Protein AF-A0A8H7ULW9-F1 (afdb_monomer_lite)

Sequence (494 aa):
MGYSKSHLPEEVVLIIFNYIPNWNDRLQYATICKHYWHCINKNGSVRQVDLFAEKNLLKFKLARSVLLKRNVAVPDFGSRAVRSLSICRNLQTFVVRDKLMSGFIIGNLLKAAANSHNSIGFIVPASASDIWKSILDKQKFRAGAISVRCEFDDEANEFNTASSISDNTIDDLIASEGYQSCSIEPLPESFIVKNLGNTVASIGHSFAGCIICFEEVKFLITSFDAFVHIQNADDCSFDNKWINKKTFAKLHHKFEKGKNFFEVSVILHGCVELLAVGGLVALKGKPVDAFLGSSVKPLKNSSVVDGDRLSSKIFINKHGQQVIRSERLLRQYYKEGCCNLWSFHLQATHDMGFFPINPLNADNHPSVNSIALSLQSFIINSFARRQVDRSDLEALLLRVGDSADFMKRSLKLDEFNGATFGAIYDAITEEGKWKEMVKIVKMLEAGEISLGSSKEEIVANKRMVLSVGNRGYLKALSDLNDKNVEIAKSRMSM

Secondary structure (DSSP, 8-state):
---------HHHHHHHHHH--SHHHHHHHHHHTGGGG-----S-S-----TTSHHHHHHHHH-SEEEE-S-----S-THHHHHHHTT-TT--EEEE-S--S-HHHHHHHHHHHHTT-S-EEEEEEGGGHHHHHHHHHHTTPPTTSEEEEEEP-HHHHTTT------HHHHHHHHHHTTEEE---PPPPHHHHHHTHHHHHHHHHHHHTT-EEE-SSEEEEEEEEEEEE-STTT-TTS-----S--S-EEEEEEEEETTEEEEEEEEEETTTEEEEEEEEEEEETTS--EEEESSS-GGGTT-TT--S-EEE--EEEETT---EEEE----S-TTSGGGGS--EEEEHHHHTTT-SPPPTTSGGGSTT---HHHHHHHHHHHHHHHTS--HHHHHHHHHHHHH-HHHHHTT---S------HHHHHHH--S-SHHHHHHHHHHHHHHT-S----SHHHHHHHHHHHHHHIIIIIHHHHHHHHHHHHHHHHHHHT-

Foldseek 3Di:
DDDDPPDDPLVVLVVVLVPPPDPVVSLVSCVVVVVSLAPDPPDPDDDQPPLPPPSVLSSQLSDQEDEDDPDNPPDPPLPPSLVSLLNSLRHAEYEYEDDDDDLPSVLSNLVSNLVNDQEHEYEYAPVCQVVVVVSVVVSDGDPRSYHYDYDDPPVVCVVPPPPDPPPVVVQVVCVVVQKDQDDDDQDDPVVCLVCVLVVLVVVLQFQQQKWDDDPFKIWGFFKWFKDFLDPPSAPQDHVDFAPDQTWKKKWAWDDDPNATFIWIWIDHNRTMITTRQWTWMDGHPDDIAIGGGRTPVVCRPPPPDDGMDMGSRMMTRNVTADKDFFFDDGLFLLDQNRRRRRMIGGVVCVVVLRYAQHLLCNVVRPLDPDLLSLLLNQLSVCLNVLHHDPVSLVVSLVVCVPPPPNCVVFFPDPDQPSDALVSVLVRGPDDDDVNVSSVSSRCNVVVVQRSDDDPVSSVVSRVSSNSSVVSCSSVVSNVSSVVVSVVVVVVVVD

Radius of gyration: 31.91 Å; chains: 1; bounding box: 96×56×67 Å

Organism: NCBI:txid64648

Structure (mmCIF, N/CA/C/O backbone):
data_AF-A0A8H7ULW9-F1
#
_entry.id   AF-A0A8H7ULW9-F1
#
loop_
_atom_site.group_PDB
_atom_site.id
_atom_site.type_symbol
_atom_site.label_atom_id
_atom_site.label_alt_id
_atom_site.label_comp_id
_atom_site.label_asym_id
_atom_site.label_entity_id
_atom_site.label_seq_id
_atom_site.pdbx_PDB_ins_code
_atom_site.Cartn_x
_atom_site.Cartn_y
_atom_site.Cartn_z
_atom_site.occupancy
_atom_site.B_iso_or_equiv
_atom_site.auth_seq_id
_atom_site.auth_comp_id
_atom_site.auth_asym_id
_atom_site.auth_atom_id
_atom_site.pdbx_PDB_model_num
ATOM 1 N N . MET A 1 1 ? -32.580 -36.597 0.120 1.00 32.88 1 MET A N 1
ATOM 2 C CA . MET A 1 1 ? -32.007 -35.823 -1.003 1.00 32.88 1 MET A CA 1
ATOM 3 C C . MET A 1 1 ? -32.432 -34.374 -0.838 1.00 32.88 1 MET A C 1
ATOM 5 O O . MET A 1 1 ? -33.608 -34.076 -0.995 1.00 32.88 1 MET A O 1
ATOM 9 N N . GLY A 1 2 ? -31.521 -33.506 -0.397 1.00 32.19 2 GLY A N 1
ATOM 10 C CA . GLY A 1 2 ? -31.800 -32.076 -0.267 1.00 32.19 2 GLY A CA 1
ATOM 11 C C . GLY A 1 2 ? -31.681 -31.413 -1.633 1.00 32.19 2 GLY A C 1
ATOM 12 O O . GLY A 1 2 ? -30.611 -31.457 -2.231 1.00 32.19 2 GLY A O 1
ATOM 13 N N . TYR A 1 3 ? -32.768 -30.830 -2.136 1.00 30.66 3 TYR A N 1
ATOM 14 C CA . TYR A 1 3 ? -32.714 -29.991 -3.329 1.00 30.66 3 TYR A CA 1
ATOM 15 C C . TYR A 1 3 ? -31.863 -28.756 -3.014 1.00 30.66 3 TYR A C 1
ATOM 17 O O . TYR A 1 3 ? -32.250 -27.927 -2.185 1.00 30.66 3 TYR A O 1
ATOM 25 N N . SER A 1 4 ? -30.697 -28.637 -3.651 1.00 35.47 4 SER A N 1
ATOM 26 C CA . SER A 1 4 ? -29.955 -27.381 -3.681 1.00 35.47 4 SER A CA 1
ATOM 27 C C . SER A 1 4 ? -30.842 -26.330 -4.352 1.00 35.47 4 SER A C 1
ATOM 29 O O . SER A 1 4 ? -31.444 -26.573 -5.399 1.00 35.47 4 SER A O 1
ATOM 31 N N . LYS A 1 5 ? -30.996 -25.164 -3.717 1.00 46.19 5 LYS A N 1
ATOM 32 C CA . LYS A 1 5 ? -31.711 -24.037 -4.323 1.00 46.19 5 LYS A CA 1
ATOM 33 C C . LYS A 1 5 ? -30.944 -23.610 -5.574 1.00 46.19 5 LYS A C 1
ATOM 35 O O . LYS A 1 5 ? -29.910 -22.959 -5.469 1.00 46.19 5 LYS A O 1
ATOM 40 N N . SER A 1 6 ? -31.441 -23.966 -6.753 1.00 43.81 6 SER A N 1
ATOM 41 C CA . SER A 1 6 ? -30.968 -23.383 -8.004 1.00 43.81 6 SER A CA 1
ATOM 42 C C . SER A 1 6 ? -31.450 -21.931 -8.068 1.00 43.81 6 SER A C 1
ATOM 44 O O . SER A 1 6 ? -32.636 -21.674 -8.292 1.00 43.81 6 SER A O 1
ATOM 46 N N . HIS A 1 7 ? -30.553 -20.978 -7.833 1.00 61.31 7 HIS A N 1
ATOM 47 C CA . HIS A 1 7 ? -30.835 -19.556 -7.999 1.00 61.31 7 HIS A CA 1
ATOM 48 C C . HIS A 1 7 ? -30.639 -19.178 -9.470 1.00 61.31 7 HIS A C 1
ATOM 50 O O . HIS A 1 7 ? -29.532 -18.868 -9.898 1.00 61.31 7 HIS A O 1
ATOM 56 N N . LEU A 1 8 ? -31.713 -19.245 -10.264 1.00 63.38 8 LEU A N 1
ATOM 57 C CA . LEU A 1 8 ? -31.707 -18.648 -11.602 1.00 63.38 8 LEU A CA 1
ATOM 58 C C . LEU A 1 8 ? -31.446 -17.132 -11.479 1.00 63.38 8 LEU A C 1
ATOM 60 O O . LEU A 1 8 ? -31.939 -16.516 -10.535 1.00 63.38 8 LEU A O 1
ATOM 64 N N . PRO A 1 9 ? -30.711 -16.493 -12.401 1.00 71.69 9 PRO A N 1
ATOM 65 C CA . PRO A 1 9 ? -30.578 -15.035 -12.402 1.00 71.69 9 PRO A CA 1
ATOM 66 C C . PRO A 1 9 ? -31.951 -14.338 -12.415 1.00 71.69 9 PRO A C 1
ATOM 68 O O . PRO A 1 9 ? -32.898 -14.849 -13.024 1.00 71.69 9 PRO A O 1
ATOM 71 N N . GLU A 1 10 ? -32.082 -13.186 -11.743 1.00 64.50 10 GLU A N 1
ATOM 72 C CA . GLU A 1 10 ? -33.360 -12.458 -11.621 1.00 64.50 10 GLU A CA 1
ATOM 73 C C . GLU A 1 10 ? -33.958 -12.148 -13.002 1.00 64.50 10 GLU A C 1
ATOM 75 O O . GLU A 1 10 ? -35.162 -12.288 -13.218 1.00 64.50 10 GLU A O 1
ATOM 80 N N . GLU A 1 11 ? -33.109 -11.805 -13.965 1.00 58.25 11 GLU A N 1
ATOM 81 C CA . GLU A 1 11 ? -33.481 -11.495 -15.341 1.00 58.25 11 GLU A CA 1
ATOM 82 C C . GLU A 1 11 ? -34.172 -12.683 -16.015 1.00 58.25 11 GLU A C 1
ATOM 84 O O . GLU A 1 11 ? -35.190 -12.511 -16.684 1.00 58.25 11 GLU A O 1
ATOM 89 N N . VAL A 1 12 ? -33.676 -13.902 -15.785 1.00 59.56 12 VAL A N 1
ATOM 90 C CA . VAL A 1 12 ? -34.245 -15.137 -16.347 1.00 59.56 12 VAL A CA 1
ATOM 91 C C . VAL A 1 12 ? -35.609 -15.427 -15.727 1.00 59.56 12 VAL A C 1
ATOM 93 O O . VAL A 1 12 ? -36.554 -15.760 -16.442 1.00 59.56 12 VAL A O 1
ATOM 96 N N . VAL A 1 13 ? -35.747 -15.236 -14.413 1.00 72.69 13 VAL A N 1
ATOM 97 C CA . VAL A 1 13 ? -37.028 -15.402 -13.706 1.00 72.69 13 VAL A CA 1
ATOM 98 C C . VAL A 1 13 ? -38.070 -14.406 -14.220 1.00 72.69 13 VAL A C 1
ATOM 100 O O . VAL A 1 13 ? -39.227 -14.770 -14.439 1.00 72.69 13 VAL A O 1
ATOM 103 N N . LEU A 1 14 ? -37.671 -13.155 -14.463 1.00 59.81 14 LEU A N 1
ATOM 104 C CA . LEU A 1 14 ? -38.554 -12.117 -14.998 1.00 59.81 14 LEU A CA 1
ATOM 105 C C . LEU A 1 14 ? -38.945 -12.371 -16.457 1.00 59.81 14 LEU A C 1
ATOM 107 O O . LEU A 1 14 ? -40.095 -12.131 -16.825 1.00 59.81 14 LEU A O 1
ATOM 111 N N . ILE A 1 15 ? -38.021 -12.879 -17.275 1.00 66.19 15 ILE A N 1
ATOM 112 C CA . ILE A 1 15 ? -38.307 -13.290 -18.652 1.00 66.19 15 ILE A CA 1
ATOM 113 C C . ILE A 1 15 ? -39.352 -14.407 -18.642 1.00 66.19 15 ILE A C 1
ATOM 115 O O . ILE A 1 15 ? -40.413 -14.238 -19.239 1.00 66.19 15 ILE A O 1
ATOM 119 N N . ILE A 1 16 ? -39.111 -15.497 -17.904 1.00 68.75 16 ILE A N 1
ATOM 120 C CA . ILE A 1 16 ? -40.054 -16.623 -17.810 1.00 68.75 16 ILE A CA 1
ATOM 121 C C . ILE A 1 16 ? -41.424 -16.132 -17.333 1.00 68.75 16 ILE A C 1
ATOM 123 O O . ILE A 1 16 ? -42.439 -16.461 -17.942 1.00 68.75 16 ILE A O 1
ATOM 127 N N . PHE A 1 17 ? -41.458 -15.283 -16.304 1.00 75.81 17 PHE A N 1
ATOM 128 C CA . PHE A 1 17 ? -42.696 -14.707 -15.786 1.00 75.81 17 PHE A CA 1
ATOM 129 C C . PHE A 1 17 ? -43.510 -13.965 -16.863 1.00 75.81 17 PHE A C 1
ATOM 131 O O . PHE A 1 17 ? -44.722 -14.167 -16.969 1.00 75.81 17 PHE A O 1
ATOM 138 N N . ASN A 1 18 ? -42.856 -13.136 -17.681 1.00 70.12 18 ASN A N 1
ATOM 139 C CA . ASN A 1 18 ? -43.521 -12.371 -18.738 1.00 70.12 18 ASN A CA 1
ATOM 140 C C . ASN A 1 18 ? -44.071 -13.269 -19.860 1.00 70.12 18 ASN A C 1
ATOM 142 O O . ASN A 1 18 ? -45.100 -12.937 -20.449 1.00 70.12 18 ASN A O 1
ATOM 146 N N . TYR A 1 19 ? -43.427 -14.411 -20.122 1.00 76.12 19 TYR A N 1
ATOM 147 C CA . TYR A 1 19 ? -43.830 -15.362 -21.163 1.00 76.12 19 TYR A CA 1
ATOM 148 C C . TYR A 1 19 ? -44.976 -16.299 -20.762 1.00 76.12 19 TYR A C 1
ATOM 150 O O . TYR A 1 19 ? -45.560 -16.932 -21.638 1.00 76.12 19 TYR A O 1
ATOM 158 N N . ILE A 1 20 ? -45.344 -16.388 -19.480 1.00 73.06 20 ILE A N 1
ATOM 159 C CA . ILE A 1 20 ? -46.501 -17.186 -19.050 1.00 73.06 20 ILE A CA 1
ATOM 160 C C . ILE A 1 20 ? -47.783 -16.401 -19.385 1.00 73.06 20 ILE A C 1
ATOM 162 O O . ILE A 1 20 ? -47.977 -15.329 -18.821 1.00 73.06 20 ILE A O 1
ATOM 166 N N . PRO A 1 21 ? -48.682 -16.870 -20.267 1.00 60.47 21 PRO A N 1
ATOM 167 C CA . PRO A 1 21 ? -49.868 -16.101 -20.658 1.00 60.47 21 PRO A CA 1
ATOM 168 C C . PRO A 1 21 ? -51.004 -16.201 -19.629 1.00 60.47 21 PRO A C 1
ATOM 170 O O . PRO A 1 21 ? -51.815 -15.286 -19.495 1.00 60.47 21 PRO A O 1
ATOM 173 N N . ASN A 1 22 ? -51.070 -17.309 -18.885 1.00 76.38 22 ASN A N 1
ATOM 174 C CA . ASN A 1 22 ? -52.113 -17.563 -17.900 1.00 76.38 22 ASN A CA 1
ATOM 175 C C . ASN A 1 22 ? -51.756 -16.953 -16.536 1.00 76.38 22 ASN A C 1
ATOM 177 O O . ASN A 1 22 ? -50.673 -17.160 -15.986 1.00 76.38 22 ASN A O 1
ATOM 181 N N . TRP A 1 23 ? -52.699 -16.221 -15.950 1.00 61.88 23 TRP A N 1
ATOM 182 C CA . TRP A 1 23 ? -52.476 -15.522 -14.689 1.00 61.88 23 TRP A CA 1
ATOM 183 C C . TRP A 1 23 ? -52.319 -16.444 -13.467 1.00 61.88 23 TRP A C 1
ATOM 185 O O . TRP A 1 23 ? -51.566 -16.127 -12.544 1.00 61.88 23 TRP A O 1
ATOM 195 N N . ASN A 1 24 ? -53.004 -17.589 -13.444 1.00 62.72 24 ASN A N 1
ATOM 196 C CA . ASN A 1 24 ? -52.869 -18.558 -12.355 1.00 62.72 24 ASN A CA 1
ATOM 197 C C . ASN A 1 24 ? -51.494 -19.233 -12.387 1.00 62.72 24 ASN A C 1
ATOM 199 O O . ASN A 1 24 ? -50.877 -19.403 -11.336 1.00 62.72 24 ASN A O 1
ATOM 203 N N . ASP A 1 25 ? -50.976 -19.515 -13.581 1.00 62.56 25 ASP A N 1
ATOM 204 C CA . ASP A 1 25 ? -49.650 -20.111 -13.759 1.00 62.56 25 ASP A CA 1
ATOM 205 C C . ASP A 1 25 ? -48.547 -19.114 -13.383 1.00 62.56 25 ASP A C 1
ATOM 207 O O . ASP A 1 25 ? -47.592 -19.473 -12.697 1.00 62.56 25 ASP A O 1
ATOM 211 N N . ARG A 1 26 ? -48.723 -17.822 -13.710 1.00 66.31 26 ARG A N 1
ATOM 212 C CA . ARG A 1 26 ? -47.852 -16.734 -13.224 1.00 66.31 26 ARG A CA 1
ATOM 213 C C . ARG A 1 26 ? -47.796 -16.682 -11.700 1.00 66.31 26 ARG A C 1
ATOM 215 O O . ARG A 1 26 ? -46.731 -16.462 -11.125 1.00 66.31 26 ARG A O 1
ATOM 222 N N . LEU A 1 27 ? -48.934 -16.882 -11.036 1.00 58.00 27 LEU A N 1
ATOM 223 C CA . LEU A 1 27 ? -49.019 -16.879 -9.577 1.00 58.00 27 LEU A CA 1
ATOM 224 C C . LEU A 1 27 ? -48.344 -18.111 -8.964 1.00 58.00 27 LEU A C 1
ATOM 226 O O . LEU A 1 27 ? -47.615 -17.978 -7.978 1.00 58.00 27 LEU A O 1
ATOM 230 N N . GLN A 1 28 ? -48.554 -19.297 -9.539 1.00 66.88 28 GLN A N 1
ATOM 231 C CA . GLN A 1 28 ? -47.868 -20.515 -9.101 1.00 66.88 28 GLN A CA 1
ATOM 232 C C . GLN A 1 28 ? -46.355 -20.387 -9.288 1.00 66.88 28 GLN A C 1
ATOM 234 O O . GLN A 1 28 ? -45.601 -20.631 -8.347 1.00 66.88 28 GLN A O 1
ATOM 239 N N . TYR A 1 29 ? -45.919 -19.891 -10.447 1.00 72.69 29 TYR A N 1
ATOM 240 C CA . TYR A 1 29 ? -44.517 -19.613 -10.734 1.00 72.69 29 TYR A CA 1
ATOM 241 C C . TYR A 1 29 ? -43.914 -18.624 -9.728 1.00 72.69 29 TYR A C 1
ATOM 243 O O . TYR A 1 29 ? -42.879 -18.895 -9.120 1.00 72.69 29 TYR A O 1
ATOM 251 N N . ALA A 1 30 ? -44.602 -17.515 -9.449 1.00 65.75 30 ALA A N 1
ATOM 252 C CA . ALA A 1 30 ? -44.151 -16.550 -8.452 1.00 65.75 30 ALA A CA 1
ATOM 253 C C . ALA A 1 30 ? -44.126 -17.125 -7.021 1.00 65.75 30 ALA A C 1
ATOM 255 O O . ALA A 1 30 ? -43.260 -16.763 -6.226 1.00 65.75 30 ALA A O 1
ATOM 256 N N . THR A 1 31 ? -45.019 -18.063 -6.693 1.00 64.81 31 THR A N 1
ATOM 257 C CA . THR A 1 31 ? -45.031 -18.763 -5.396 1.00 64.81 31 THR A CA 1
ATOM 258 C C . THR A 1 31 ? -43.831 -19.702 -5.250 1.00 64.81 31 THR A C 1
ATOM 260 O O . THR A 1 31 ? -43.202 -19.738 -4.189 1.00 64.81 31 THR A O 1
ATOM 263 N N . ILE A 1 32 ? -43.468 -20.417 -6.320 1.00 73.25 32 ILE A N 1
ATOM 264 C CA . ILE A 1 32 ? -42.258 -21.253 -6.382 1.00 73.25 32 ILE A CA 1
ATOM 265 C C . ILE A 1 32 ? -41.008 -20.368 -6.243 1.00 73.25 32 ILE A C 1
ATOM 267 O O . ILE A 1 32 ? -40.107 -20.650 -5.452 1.00 73.25 32 ILE A O 1
ATOM 271 N N . CYS A 1 33 ? -41.003 -19.221 -6.921 1.00 71.94 33 CYS A N 1
ATOM 272 C CA . CYS A 1 33 ? -39.914 -18.246 -6.933 1.00 71.94 33 CYS A CA 1
ATOM 273 C C . CYS A 1 33 ? -40.052 -17.149 -5.858 1.00 71.94 33 CYS A C 1
ATOM 275 O O . CYS A 1 33 ? -39.542 -16.047 -6.049 1.00 71.94 33 CYS A O 1
ATOM 277 N N . LYS A 1 34 ? -40.711 -17.418 -4.718 1.00 65.44 34 LYS A N 1
ATOM 278 C CA . LYS A 1 34 ? -41.128 -16.399 -3.720 1.00 65.44 34 LYS A CA 1
ATOM 279 C C . LYS A 1 34 ? -40.055 -15.393 -3.277 1.00 65.44 34 LYS A C 1
ATOM 281 O O . LYS A 1 34 ? -40.391 -14.269 -2.921 1.00 65.44 34 LYS A O 1
ATOM 286 N N . HIS A 1 35 ? -38.782 -15.784 -3.315 1.00 63.44 35 HIS A N 1
ATOM 287 C CA . HIS A 1 35 ? -37.648 -14.957 -2.905 1.00 63.44 35 HIS A CA 1
ATOM 288 C C . HIS A 1 35 ? -37.370 -13.768 -3.840 1.00 63.44 35 HIS A C 1
ATOM 290 O O . HIS A 1 35 ? -36.866 -12.752 -3.373 1.00 63.44 35 HIS A O 1
ATOM 296 N N . TYR A 1 36 ? -37.778 -13.838 -5.112 1.00 61.69 36 TYR A N 1
ATOM 297 C CA . TYR A 1 36 ? -37.679 -12.717 -6.061 1.00 61.69 36 TYR A CA 1
ATOM 298 C C . TYR A 1 36 ? -38.828 -11.705 -5.926 1.00 61.69 36 TYR A C 1
ATOM 300 O O . TYR A 1 36 ? -38.794 -10.624 -6.512 1.00 61.69 36 TYR A O 1
ATOM 308 N N . TRP A 1 37 ? -39.868 -12.034 -5.153 1.00 60.38 37 TRP A N 1
ATOM 309 C CA . TRP A 1 37 ? -41.121 -11.271 -5.107 1.00 60.38 37 TRP A CA 1
ATOM 310 C C . TRP A 1 37 ? -41.355 -10.557 -3.769 1.00 60.38 37 TRP A C 1
ATOM 312 O O . TRP A 1 37 ? -42.464 -10.098 -3.495 1.00 60.38 37 TRP A O 1
ATOM 322 N N . HIS A 1 38 ? -40.316 -10.411 -2.940 1.00 53.34 38 HIS A N 1
ATOM 323 C CA . HIS A 1 38 ? -40.393 -9.667 -1.683 1.00 53.34 38 HIS A CA 1
ATOM 324 C C . HIS A 1 38 ? -40.472 -8.148 -1.917 1.00 53.34 38 HIS A C 1
ATOM 326 O O . HIS A 1 38 ? -39.607 -7.543 -2.549 1.00 53.34 38 HIS A O 1
ATOM 332 N N . CYS A 1 39 ? -41.493 -7.501 -1.349 1.00 49.50 39 CYS A N 1
ATOM 333 C CA . CYS A 1 39 ? -41.543 -6.045 -1.223 1.00 49.50 39 CYS A CA 1
ATOM 334 C C . CYS A 1 39 ? -40.728 -5.605 -0.002 1.00 49.50 39 CYS A C 1
ATOM 336 O O . CYS A 1 39 ? -41.275 -5.452 1.085 1.00 49.50 39 CYS A O 1
ATOM 338 N N . ILE A 1 40 ? -39.427 -5.365 -0.172 1.00 43.53 40 ILE A N 1
ATOM 339 C CA . ILE A 1 40 ? -38.673 -4.532 0.772 1.00 43.53 40 ILE A CA 1
ATOM 340 C C . ILE A 1 40 ? -38.133 -3.348 -0.017 1.00 43.53 40 ILE A C 1
ATOM 342 O O . ILE A 1 40 ? -37.159 -3.463 -0.757 1.00 43.53 40 ILE A O 1
ATOM 346 N N . ASN A 1 41 ? -38.795 -2.200 0.110 1.00 42.19 41 ASN A N 1
ATOM 347 C CA . ASN A 1 41 ? -38.308 -0.971 -0.494 1.00 42.19 41 ASN A CA 1
ATOM 348 C C . ASN A 1 41 ? -37.165 -0.414 0.374 1.00 42.19 41 ASN A C 1
ATOM 350 O O . ASN A 1 41 ? -37.404 0.356 1.302 1.00 42.19 41 ASN A O 1
ATOM 354 N N . LYS A 1 42 ? -35.933 -0.882 0.125 1.00 38.25 42 LYS A N 1
ATOM 355 C CA . LYS A 1 42 ? -34.723 -0.487 0.874 1.00 38.25 42 LYS A CA 1
ATOM 356 C C . LYS A 1 42 ? -34.147 0.872 0.460 1.00 38.25 42 LYS A C 1
ATOM 358 O O . LYS A 1 42 ? -33.291 1.386 1.169 1.00 38.25 42 LYS A O 1
ATOM 363 N N . ASN A 1 43 ? -34.636 1.489 -0.618 1.00 35.25 43 ASN A N 1
ATOM 364 C CA . ASN A 1 43 ? -34.099 2.759 -1.103 1.00 35.25 43 ASN A CA 1
ATOM 365 C C . ASN A 1 43 ? -35.112 3.884 -0.889 1.00 35.25 43 ASN A C 1
ATOM 367 O O . ASN A 1 43 ? -36.195 3.887 -1.463 1.00 35.25 43 ASN A O 1
ATOM 371 N N . GLY A 1 44 ? -34.742 4.865 -0.064 1.00 36.69 44 GLY A N 1
ATOM 372 C CA . GLY A 1 44 ? -35.532 6.060 0.243 1.00 36.69 44 GLY A CA 1
ATOM 373 C C . GLY A 1 44 ? -35.763 7.026 -0.927 1.00 36.69 44 GLY A C 1
ATOM 374 O O . GLY A 1 44 ? -36.064 8.188 -0.675 1.00 36.69 44 GLY A O 1
ATOM 375 N N . SER A 1 45 ? -35.642 6.595 -2.188 1.00 32.66 45 SER A N 1
ATOM 376 C CA . SER A 1 45 ? -36.041 7.413 -3.332 1.00 32.66 45 SER A CA 1
ATOM 377 C C . SER A 1 45 ? -37.489 7.115 -3.720 1.00 32.66 45 SER A C 1
ATOM 379 O O . SER A 1 45 ? -37.896 5.981 -3.975 1.00 32.66 45 SER A O 1
ATOM 381 N N . VAL A 1 46 ? -38.289 8.178 -3.720 1.00 36.62 46 VAL A N 1
ATOM 382 C CA . VAL A 1 46 ? -39.698 8.188 -4.104 1.00 36.62 46 VAL A CA 1
ATOM 383 C C . VAL A 1 46 ? -39.806 7.766 -5.570 1.00 36.62 46 VAL A C 1
ATOM 385 O O . VAL A 1 46 ? -39.609 8.570 -6.476 1.00 36.62 46 VAL A O 1
ATOM 388 N N . ARG A 1 47 ? -40.131 6.498 -5.822 1.00 35.56 47 ARG A N 1
ATOM 389 C CA . ARG A 1 47 ? -40.789 6.100 -7.066 1.00 35.56 47 ARG A CA 1
ATOM 390 C C . ARG A 1 47 ? -42.218 5.733 -6.722 1.00 35.56 47 ARG A C 1
ATOM 392 O O . ARG A 1 47 ? -42.460 4.858 -5.894 1.00 35.56 47 ARG A O 1
ATOM 399 N N . GLN A 1 48 ? -43.143 6.453 -7.342 1.00 41.03 48 GLN A N 1
ATOM 400 C CA . GLN A 1 48 ? -44.570 6.173 -7.341 1.00 41.03 48 GLN A CA 1
ATOM 401 C C . GLN A 1 48 ? -44.756 4.672 -7.616 1.00 41.03 48 GLN A C 1
ATOM 403 O O . GLN A 1 48 ? -44.330 4.171 -8.658 1.00 41.03 48 GLN A O 1
ATOM 408 N N . VAL A 1 49 ? -45.298 3.923 -6.652 1.00 48.56 49 VAL A N 1
ATOM 409 C CA . VAL A 1 49 ? -45.621 2.513 -6.884 1.00 48.56 49 VAL A CA 1
ATOM 410 C C . VAL A 1 49 ? -46.858 2.507 -7.760 1.00 48.56 49 VAL A C 1
ATOM 412 O O . VAL A 1 49 ? -47.963 2.745 -7.277 1.00 48.56 49 VAL A O 1
ATOM 415 N N . ASP A 1 50 ? -46.660 2.275 -9.053 1.00 50.06 50 ASP A N 1
ATOM 416 C CA . ASP A 1 50 ? -47.772 2.107 -9.971 1.00 50.06 50 ASP A CA 1
ATOM 417 C C . ASP A 1 50 ? -48.520 0.813 -9.615 1.00 50.06 50 ASP A C 1
ATOM 419 O O . ASP A 1 50 ? -48.044 -0.300 -9.867 1.00 50.06 50 ASP A O 1
ATOM 423 N N . LEU A 1 51 ? -49.681 0.965 -8.975 1.00 49.69 51 LEU A N 1
ATOM 424 C CA . LEU A 1 51 ? -50.573 -0.135 -8.612 1.00 49.69 51 LEU A CA 1
ATOM 425 C C . LEU A 1 51 ? -51.241 -0.775 -9.840 1.00 49.69 51 LEU A C 1
ATOM 427 O O . LEU A 1 51 ? -51.884 -1.813 -9.696 1.00 49.69 51 LEU A O 1
ATOM 431 N N . PHE A 1 52 ? -51.091 -0.192 -11.033 1.00 49.62 52 PHE A N 1
ATOM 432 C CA . PHE A 1 52 ? -51.574 -0.758 -12.291 1.00 49.62 52 PHE A CA 1
ATOM 433 C C . PHE A 1 52 ? -50.543 -1.664 -12.968 1.00 49.62 52 PHE A C 1
ATOM 435 O O . PHE A 1 52 ? -50.915 -2.467 -13.824 1.00 49.62 52 PHE A O 1
ATOM 442 N N . ALA A 1 53 ? -49.272 -1.614 -12.557 1.00 58.22 53 ALA A N 1
ATOM 443 C CA . ALA A 1 53 ? -48.265 -2.537 -13.057 1.00 58.22 53 ALA A CA 1
ATOM 444 C C . ALA A 1 53 ? -48.524 -3.954 -12.515 1.00 58.22 53 ALA A C 1
ATOM 446 O O . ALA A 1 53 ? -48.454 -4.196 -11.305 1.00 58.22 53 ALA A O 1
ATOM 447 N N . GLU A 1 54 ? -48.753 -4.919 -13.413 1.00 57.50 54 GLU A N 1
ATOM 448 C CA . GLU A 1 54 ? -49.003 -6.330 -13.071 1.00 57.50 54 GLU A CA 1
ATOM 449 C C . GLU A 1 54 ? -47.933 -6.903 -12.125 1.00 57.50 54 GLU A C 1
ATOM 451 O O . GLU A 1 54 ? -48.252 -7.610 -11.167 1.00 57.50 54 GLU A O 1
ATOM 456 N N . LYS A 1 55 ? -46.668 -6.505 -12.322 1.00 60.81 55 LYS A N 1
ATOM 457 C CA . LYS A 1 55 ? -45.527 -6.874 -11.468 1.00 60.81 55 LYS A CA 1
ATOM 458 C C . LYS A 1 55 ? -45.720 -6.453 -10.008 1.00 60.81 55 LYS A C 1
ATOM 460 O O . LYS A 1 55 ? -45.354 -7.197 -9.102 1.00 60.81 55 LYS A O 1
ATOM 465 N N . ASN A 1 56 ? -46.287 -5.274 -9.761 1.00 62.91 56 ASN A N 1
ATOM 466 C CA . ASN A 1 56 ? -46.531 -4.791 -8.405 1.00 62.91 56 ASN A CA 1
ATOM 467 C C . ASN A 1 56 ? -47.724 -5.525 -7.791 1.00 62.91 56 ASN A C 1
ATOM 469 O O . ASN A 1 56 ? -47.627 -5.984 -6.658 1.00 62.91 56 ASN A O 1
ATOM 473 N N . LEU A 1 57 ? -48.796 -5.759 -8.551 1.00 60.41 57 LEU A N 1
ATOM 474 C CA . LEU A 1 57 ? -49.969 -6.491 -8.063 1.00 60.41 57 LEU A CA 1
ATOM 475 C C . LEU A 1 57 ? -49.635 -7.899 -7.541 1.00 60.41 57 LEU A C 1
ATOM 477 O O . LEU A 1 57 ? -50.164 -8.295 -6.501 1.00 60.41 57 LEU A O 1
ATOM 481 N N . LEU A 1 58 ? -48.730 -8.646 -8.188 1.00 61.09 58 LEU A N 1
ATOM 482 C CA . LEU A 1 58 ? -48.279 -9.938 -7.642 1.00 61.09 58 LEU A CA 1
ATOM 483 C C . LEU A 1 58 ? -47.450 -9.797 -6.370 1.00 61.09 58 LEU A C 1
ATOM 485 O O . LEU A 1 58 ? -47.652 -10.575 -5.436 1.00 61.09 58 LEU A O 1
ATOM 489 N N . LYS A 1 59 ? -46.560 -8.801 -6.304 1.00 64.25 59 LYS A N 1
ATOM 490 C CA . LYS A 1 59 ? -45.795 -8.526 -5.082 1.00 64.25 59 LYS A CA 1
ATOM 491 C C . LYS A 1 59 ? -46.728 -8.242 -3.903 1.00 64.25 59 LYS A C 1
ATOM 493 O O . LYS A 1 59 ? -46.499 -8.753 -2.815 1.00 64.25 59 LYS A O 1
ATOM 498 N N . PHE A 1 60 ? -47.822 -7.512 -4.130 1.00 60.41 60 PHE A N 1
ATOM 499 C CA . PHE A 1 60 ? -48.862 -7.280 -3.122 1.00 60.41 60 PHE A CA 1
ATOM 500 C C . PHE A 1 60 ? -49.637 -8.555 -2.747 1.00 60.41 60 PHE A C 1
ATOM 502 O O . PHE A 1 60 ? -49.931 -8.750 -1.571 1.00 60.41 60 PHE A O 1
ATOM 509 N N . LYS A 1 61 ? -49.952 -9.439 -3.707 1.00 60.97 61 LYS A N 1
ATOM 510 C CA . LYS A 1 61 ? -50.680 -10.698 -3.435 1.00 60.97 61 LYS A CA 1
ATOM 511 C C . LYS A 1 61 ? -49.879 -11.712 -2.622 1.00 60.97 61 LYS A C 1
ATOM 513 O O . LYS A 1 61 ? -50.468 -12.476 -1.859 1.00 60.97 61 LYS A O 1
ATOM 518 N N . LEU A 1 62 ? -48.561 -11.736 -2.801 1.00 58.88 62 LEU A N 1
ATOM 519 C CA . LEU A 1 62 ? -47.661 -12.659 -2.107 1.00 58.88 62 LEU A CA 1
ATOM 520 C C . LEU A 1 62 ? -47.083 -12.068 -0.810 1.00 58.88 62 LEU A C 1
ATOM 522 O O . LEU A 1 62 ? -46.524 -12.806 0.004 1.00 58.88 62 LEU A O 1
ATOM 526 N N . ALA A 1 63 ? -47.226 -10.759 -0.594 1.00 58.50 63 ALA A N 1
ATOM 527 C CA . ALA A 1 63 ? -46.743 -10.086 0.600 1.00 58.50 63 ALA A CA 1
ATOM 528 C C . ALA A 1 63 ? -47.602 -10.401 1.834 1.00 58.50 63 ALA A C 1
ATOM 530 O O . ALA A 1 63 ? -48.830 -10.315 1.809 1.00 58.50 63 ALA A O 1
ATOM 531 N N . ARG A 1 64 ? -46.929 -10.703 2.951 1.00 54.41 64 ARG A N 1
ATOM 532 C CA . ARG A 1 64 ? -47.557 -10.753 4.283 1.00 54.41 64 ARG A CA 1
ATOM 533 C C . ARG A 1 64 ? -47.749 -9.367 4.894 1.00 54.41 64 ARG A C 1
ATOM 535 O O . ARG A 1 64 ? -48.655 -9.174 5.702 1.00 54.41 64 ARG A O 1
ATOM 542 N N . SER A 1 65 ? -46.914 -8.412 4.496 1.00 51.41 65 SER A N 1
ATOM 543 C CA . SER A 1 65 ? -46.956 -7.029 4.958 1.00 51.41 65 SER A CA 1
ATOM 544 C C . SER A 1 65 ? -46.612 -6.052 3.838 1.00 51.41 65 SER A C 1
ATOM 546 O O . SER A 1 65 ? -45.828 -6.365 2.941 1.00 51.41 65 SER A O 1
ATOM 548 N N . VAL A 1 66 ? -47.204 -4.860 3.887 1.00 60.88 66 VAL A N 1
ATOM 549 C CA . VAL A 1 66 ? -46.978 -3.791 2.905 1.00 60.88 66 VAL A CA 1
ATOM 550 C C . VAL A 1 66 ? -46.652 -2.490 3.631 1.00 60.88 66 VAL A C 1
ATOM 552 O O . VAL A 1 66 ? -47.372 -2.089 4.543 1.00 60.88 66 VAL A O 1
ATOM 555 N N . LEU A 1 67 ? -45.596 -1.812 3.176 1.00 52.31 67 LEU A N 1
ATOM 556 C CA . LEU A 1 67 ? -45.212 -0.471 3.613 1.00 52.31 67 LEU A CA 1
ATOM 557 C C . LEU A 1 67 ? -45.589 0.556 2.537 1.00 52.31 67 LEU A C 1
ATOM 559 O O . LEU A 1 67 ? -45.096 0.476 1.411 1.00 52.31 67 LEU A O 1
ATOM 563 N N . LEU A 1 68 ? -46.423 1.536 2.887 1.00 55.78 68 LEU A N 1
ATOM 564 C CA . LEU A 1 68 ? -46.782 2.655 2.013 1.00 55.78 68 LEU A CA 1
ATOM 565 C C . LEU A 1 68 ? -46.059 3.924 2.488 1.00 55.78 68 LEU A C 1
ATOM 567 O O . LEU A 1 68 ? -46.306 4.407 3.593 1.00 55.78 68 LEU A O 1
ATOM 571 N N . LYS A 1 69 ? -45.166 4.467 1.651 1.00 44.41 69 LYS A N 1
ATOM 572 C CA . LYS A 1 69 ? -44.500 5.766 1.868 1.00 44.41 69 LYS A CA 1
ATOM 573 C C . LYS A 1 69 ? -45.065 6.828 0.912 1.00 44.41 69 LYS A C 1
ATOM 575 O O . LYS A 1 69 ? -45.432 6.482 -0.205 1.00 44.41 69 LYS A O 1
ATOM 580 N N . ARG A 1 70 ? -45.119 8.082 1.392 1.00 44.00 70 ARG A N 1
ATOM 581 C CA . ARG A 1 70 ? -45.374 9.395 0.742 1.00 44.00 70 ARG A CA 1
ATOM 582 C C . ARG A 1 70 ? -45.994 9.434 -0.678 1.00 44.00 70 ARG A C 1
ATOM 584 O O . ARG A 1 70 ? -45.460 8.869 -1.623 1.00 44.00 70 ARG A O 1
ATOM 591 N N . ASN A 1 71 ? -47.041 10.254 -0.855 1.00 40.75 71 ASN A N 1
ATOM 592 C CA . ASN A 1 71 ? -47.602 10.682 -2.155 1.00 40.75 71 ASN A CA 1
ATOM 593 C C . ASN A 1 71 ? -48.027 9.557 -3.121 1.00 40.75 71 ASN A C 1
ATOM 595 O O . ASN A 1 71 ? -47.879 9.683 -4.339 1.00 40.75 71 ASN A O 1
ATOM 599 N N . VAL A 1 72 ? -48.620 8.474 -2.612 1.00 43.56 72 VAL A N 1
ATOM 600 C CA . VAL A 1 72 ? -49.372 7.556 -3.481 1.00 43.56 72 VAL A CA 1
ATOM 601 C C . VAL A 1 72 ? -50.680 8.245 -3.871 1.00 43.56 72 VAL A C 1
ATOM 603 O O . VAL A 1 72 ? -51.682 8.156 -3.165 1.00 43.56 72 VAL A O 1
ATOM 606 N N . ALA A 1 73 ? -50.664 8.967 -4.989 1.00 38.88 73 ALA A N 1
ATOM 607 C CA . ALA A 1 73 ? -51.890 9.356 -5.668 1.00 38.88 73 ALA A CA 1
ATOM 608 C C . ALA A 1 73 ? -52.527 8.073 -6.212 1.00 38.88 73 ALA A C 1
ATOM 610 O O . ALA A 1 73 ? -52.055 7.516 -7.202 1.00 38.88 73 ALA A O 1
ATOM 611 N N . VAL A 1 74 ? -53.550 7.560 -5.529 1.00 43.66 74 VAL A N 1
ATOM 612 C CA . VAL A 1 74 ? -54.408 6.523 -6.102 1.00 43.66 74 VAL A CA 1
ATOM 613 C C . VAL A 1 74 ? -55.434 7.265 -6.956 1.00 43.66 74 VAL A C 1
ATOM 615 O O . VAL A 1 74 ? -56.202 8.038 -6.384 1.00 43.66 74 VAL A O 1
ATOM 618 N N . PRO A 1 75 ? -55.438 7.111 -8.292 1.00 38.38 75 PRO A N 1
ATOM 619 C CA . PRO A 1 75 ? -56.411 7.797 -9.134 1.00 38.38 75 PRO A CA 1
ATOM 620 C C . PRO A 1 75 ? -57.835 7.420 -8.714 1.00 38.38 75 PRO A C 1
ATOM 622 O O . PRO A 1 75 ? -58.063 6.285 -8.288 1.00 38.38 75 PRO A O 1
ATOM 625 N N . ASP A 1 76 ? -58.791 8.334 -8.896 1.00 40.56 76 ASP A N 1
ATOM 626 C CA . ASP A 1 76 ? -60.202 8.209 -8.477 1.00 40.56 76 ASP A CA 1
ATOM 627 C C . ASP A 1 76 ? -60.946 6.960 -9.003 1.00 40.56 76 ASP A C 1
ATOM 629 O O . ASP A 1 76 ? -62.052 6.639 -8.571 1.00 40.56 76 ASP A O 1
ATOM 633 N N . PHE A 1 77 ? -60.325 6.167 -9.874 1.00 43.47 77 PHE A N 1
ATOM 634 C CA . PHE A 1 77 ? -60.855 4.904 -10.377 1.00 43.47 77 PHE A CA 1
ATOM 635 C C . PHE A 1 77 ? -60.433 3.707 -9.506 1.00 43.47 77 PHE A C 1
ATOM 637 O O . PHE A 1 77 ? -59.742 2.784 -9.942 1.00 43.47 77 PHE A O 1
ATOM 644 N N . GLY A 1 78 ? -60.908 3.689 -8.257 1.00 41.69 78 GLY A N 1
ATOM 645 C CA . GLY A 1 78 ? -60.594 2.676 -7.237 1.00 41.69 78 GLY A CA 1
ATOM 646 C C . GLY A 1 78 ? -61.050 1.232 -7.520 1.00 41.69 78 GLY A C 1
ATOM 647 O O . GLY A 1 78 ? -60.818 0.357 -6.693 1.00 41.69 78 GLY A O 1
ATOM 648 N N . SER A 1 79 ? -61.678 0.913 -8.656 1.00 44.47 79 SER A N 1
ATOM 649 C CA . SER A 1 79 ? -62.323 -0.399 -8.849 1.00 44.47 79 SER A CA 1
ATOM 650 C C . SER A 1 79 ? -61.356 -1.559 -9.139 1.00 44.47 79 SER A C 1
ATOM 652 O O . SER A 1 79 ? -61.594 -2.673 -8.671 1.00 44.47 79 SER A O 1
ATOM 654 N N . ARG A 1 80 ? -60.245 -1.340 -9.864 1.00 46.88 80 ARG A N 1
ATOM 655 C CA . ARG A 1 80 ? -59.293 -2.421 -10.222 1.00 46.88 80 ARG A CA 1
ATOM 656 C C . ARG A 1 80 ? -58.286 -2.741 -9.115 1.00 46.88 80 ARG A C 1
ATOM 658 O O . ARG A 1 80 ? -58.031 -3.916 -8.856 1.00 46.88 80 ARG A O 1
ATOM 665 N N . ALA A 1 81 ? -57.762 -1.727 -8.425 1.00 46.50 81 ALA A N 1
ATOM 666 C CA . ALA A 1 81 ? -56.854 -1.921 -7.290 1.00 46.50 81 ALA A CA 1
ATOM 667 C C . ALA A 1 81 ? -57.576 -2.589 -6.103 1.00 46.50 81 ALA A C 1
ATOM 669 O O . ALA A 1 81 ? -57.064 -3.550 -5.530 1.00 46.50 81 ALA A O 1
ATOM 670 N N . VAL A 1 82 ? -58.815 -2.172 -5.806 1.00 47.97 82 VAL A N 1
ATOM 671 C CA . VAL A 1 82 ? -59.649 -2.783 -4.754 1.00 47.97 82 VAL A CA 1
ATOM 672 C C . VAL A 1 82 ? -60.039 -4.227 -5.108 1.00 47.97 82 VAL A C 1
ATOM 674 O O . VAL A 1 82 ? -59.923 -5.103 -4.253 1.00 47.97 82 VAL A O 1
ATOM 677 N N . ARG A 1 83 ? -60.391 -4.522 -6.373 1.00 49.66 83 ARG A N 1
ATOM 678 C CA . ARG A 1 83 ? -60.603 -5.911 -6.849 1.00 49.66 83 ARG A CA 1
ATOM 679 C C . ARG A 1 83 ? -59.340 -6.775 -6.800 1.00 49.66 83 ARG A C 1
ATOM 681 O O . ARG A 1 83 ? -59.431 -7.992 -6.691 1.00 49.66 83 ARG A O 1
ATOM 688 N N . SER A 1 84 ? -58.159 -6.174 -6.906 1.00 50.12 84 SER A N 1
ATOM 689 C CA . SER A 1 84 ? -56.897 -6.918 -6.844 1.00 50.12 84 SER A CA 1
ATOM 690 C C . SER A 1 84 ? -56.504 -7.257 -5.405 1.00 50.12 84 SER A C 1
ATOM 692 O O . SER A 1 84 ? -55.928 -8.319 -5.166 1.00 50.12 84 SER A O 1
ATOM 694 N N . LEU A 1 85 ? -56.874 -6.395 -4.453 1.00 50.53 85 LEU A N 1
ATOM 695 C CA . LEU A 1 85 ? -56.616 -6.558 -3.020 1.00 50.53 85 LEU A CA 1
ATOM 696 C C . LEU A 1 85 ? -57.616 -7.484 -2.323 1.00 50.53 85 LEU A C 1
ATOM 698 O O . LEU A 1 85 ? -57.226 -8.170 -1.383 1.00 50.53 85 LEU A O 1
ATOM 702 N N . SER A 1 86 ? -58.841 -7.634 -2.845 1.00 48.56 86 SER A N 1
ATOM 703 C CA . SER A 1 86 ? -59.766 -8.697 -2.407 1.00 48.56 86 SER A CA 1
ATOM 704 C C . SER A 1 86 ? -59.242 -10.118 -2.679 1.00 48.56 86 SER A C 1
ATOM 706 O O . SER A 1 86 ? -59.863 -11.095 -2.272 1.00 48.56 86 SER A O 1
ATOM 708 N N . ILE A 1 87 ? -58.108 -10.253 -3.380 1.00 49.41 87 ILE A N 1
ATOM 709 C CA . ILE A 1 87 ? -57.450 -11.529 -3.695 1.00 49.41 87 ILE A CA 1
ATOM 710 C C . ILE A 1 87 ? -56.190 -11.744 -2.824 1.00 49.41 87 ILE A C 1
ATOM 712 O O . ILE A 1 87 ? -55.590 -12.819 -2.859 1.00 49.41 87 ILE A O 1
ATOM 716 N N . CYS A 1 88 ? -55.784 -10.770 -1.998 1.00 56.25 88 CYS A N 1
ATOM 717 C CA . CYS A 1 88 ? -54.609 -10.871 -1.127 1.00 56.25 88 CYS A CA 1
ATOM 718 C C . CYS A 1 88 ? -54.895 -11.721 0.122 1.00 56.25 88 CYS A C 1
ATOM 720 O O . CYS A 1 88 ? -54.985 -11.216 1.238 1.00 56.25 88 CYS A O 1
ATOM 722 N N . ARG A 1 89 ? -55.002 -13.044 -0.054 1.00 55.72 89 ARG A N 1
ATOM 723 C CA . ARG A 1 89 ? -55.289 -14.014 1.021 1.00 55.72 89 ARG A CA 1
ATOM 724 C C . ARG A 1 89 ? -54.201 -14.151 2.105 1.00 55.72 89 ARG A C 1
ATOM 726 O O . ARG A 1 89 ? -54.381 -14.933 3.025 1.00 55.72 89 ARG A O 1
ATOM 733 N N . ASN A 1 90 ? -53.083 -13.436 2.027 1.00 57.41 90 ASN A N 1
ATOM 734 C CA . ASN A 1 90 ? -51.987 -13.573 2.997 1.00 57.41 90 ASN A CA 1
ATOM 735 C C . ASN A 1 90 ? -51.594 -12.260 3.679 1.00 57.41 90 ASN A C 1
ATOM 737 O O . ASN A 1 90 ? -50.640 -12.246 4.456 1.00 57.41 90 ASN A O 1
ATOM 741 N N . LEU A 1 91 ? -52.292 -11.164 3.382 1.00 60.91 91 LEU A N 1
ATOM 742 C CA . LEU A 1 91 ? -51.915 -9.848 3.869 1.00 60.91 91 LEU A CA 1
ATOM 743 C C . LEU A 1 91 ? -52.413 -9.649 5.302 1.00 60.91 91 LEU A C 1
ATOM 745 O O . LEU A 1 91 ? -53.615 -9.592 5.544 1.00 60.91 91 LEU A O 1
ATOM 749 N N . GLN A 1 92 ? -51.473 -9.550 6.239 1.00 63.41 92 GLN A N 1
ATOM 750 C CA . GLN A 1 92 ? -51.756 -9.466 7.673 1.00 63.41 92 GLN A CA 1
ATOM 751 C C . GLN A 1 92 ? -51.535 -8.058 8.226 1.00 63.41 92 GLN A C 1
ATOM 753 O O . GLN A 1 92 ? -52.252 -7.657 9.140 1.00 63.41 92 GLN A O 1
ATOM 758 N N . THR A 1 93 ? -50.585 -7.299 7.666 1.00 60.06 93 THR A N 1
ATOM 759 C CA . THR A 1 93 ? -50.184 -5.999 8.227 1.00 60.06 93 THR A CA 1
ATOM 760 C C . THR A 1 93 ? -49.985 -4.923 7.160 1.00 60.06 93 THR A C 1
ATOM 762 O O . THR A 1 93 ? -49.275 -5.128 6.174 1.00 60.06 93 THR A O 1
ATOM 765 N N . PHE A 1 94 ? -50.539 -3.739 7.402 1.00 66.31 94 PHE A N 1
ATOM 766 C CA . PHE A 1 94 ? -50.285 -2.509 6.656 1.00 66.31 94 PHE A CA 1
ATOM 767 C C . PHE A 1 94 ? -49.511 -1.514 7.514 1.00 66.31 94 PHE A C 1
ATOM 769 O O . PHE A 1 94 ? -49.921 -1.208 8.628 1.00 66.31 94 PHE A O 1
ATOM 776 N N . VAL A 1 95 ? -48.424 -0.967 6.980 1.00 60.72 95 VAL A N 1
ATOM 777 C CA . VAL A 1 95 ? -47.663 0.104 7.630 1.00 60.72 95 VAL A CA 1
ATOM 778 C C . VAL A 1 95 ? -47.820 1.383 6.816 1.00 60.72 95 VAL A C 1
ATOM 780 O O . VAL A 1 95 ? -47.497 1.422 5.625 1.00 60.72 95 VAL A O 1
ATOM 783 N N . VAL A 1 96 ? -48.328 2.423 7.467 1.00 65.25 96 VAL A N 1
ATOM 784 C CA . VAL A 1 96 ? -48.543 3.765 6.930 1.00 65.25 96 VAL A CA 1
ATOM 785 C C . VAL A 1 96 ? -47.643 4.697 7.724 1.00 65.25 96 VAL A C 1
ATOM 787 O O . VAL A 1 96 ? -47.805 4.779 8.931 1.00 65.25 96 VAL A O 1
ATOM 790 N N . ARG A 1 97 ? -46.709 5.395 7.073 1.00 53.25 97 ARG A N 1
ATOM 791 C CA . ARG A 1 97 ? -45.741 6.257 7.781 1.00 53.25 97 ARG A CA 1
ATOM 792 C C . ARG A 1 97 ? -46.037 7.755 7.736 1.00 53.25 97 ARG A C 1
ATOM 794 O O . ARG A 1 97 ? -45.377 8.513 8.423 1.00 53.25 97 ARG A O 1
ATOM 801 N N . ASP A 1 98 ? -47.029 8.196 6.961 1.00 58.22 98 ASP A N 1
ATOM 802 C CA . ASP A 1 98 ? -47.290 9.624 6.719 1.00 58.22 98 ASP A CA 1
ATOM 803 C C . ASP A 1 98 ? -48.795 9.943 6.585 1.00 58.22 98 ASP A C 1
ATOM 805 O O . ASP A 1 98 ? -49.627 9.045 6.417 1.00 58.22 98 ASP A O 1
ATOM 809 N N . LYS A 1 99 ? -49.156 11.241 6.600 1.00 54.47 99 LYS A N 1
ATOM 810 C CA . LYS A 1 99 ? -50.521 11.733 6.312 1.00 54.47 99 LYS A CA 1
ATOM 811 C C . LYS A 1 99 ? -50.973 11.301 4.906 1.00 54.47 99 LYS A C 1
ATOM 813 O O . LYS A 1 99 ? -50.405 11.726 3.902 1.00 54.47 99 LYS A O 1
ATOM 818 N N . LEU A 1 100 ? -52.029 10.488 4.831 1.00 55.41 100 LEU A N 1
ATOM 819 C CA . LEU A 1 100 ? -52.674 10.079 3.578 1.00 55.41 100 LEU A CA 1
ATOM 820 C C . LEU A 1 100 ? -53.818 11.034 3.210 1.00 55.41 100 LEU A C 1
ATOM 822 O O . LEU A 1 100 ? -54.655 11.359 4.048 1.00 55.41 100 LEU A O 1
ATOM 826 N N . MET A 1 101 ? -53.862 11.462 1.944 1.00 44.50 101 MET A N 1
ATOM 827 C CA . MET A 1 101 ? -54.745 12.541 1.469 1.00 44.50 101 MET A CA 1
ATOM 828 C C . MET A 1 101 ? -56.143 12.092 0.997 1.00 44.50 101 MET A C 1
ATOM 830 O O . MET A 1 101 ? -56.968 12.954 0.713 1.00 44.50 101 MET A O 1
ATOM 834 N N . SER A 1 102 ? -56.472 10.791 0.925 1.00 52.88 102 SER A N 1
ATOM 835 C CA . SER A 1 102 ? -57.826 10.356 0.521 1.00 52.88 102 SER A CA 1
ATOM 836 C C . SER A 1 102 ? -58.387 9.183 1.343 1.00 52.88 102 SER A C 1
ATOM 838 O O . SER A 1 102 ? -58.124 8.004 1.109 1.00 52.88 102 SER A O 1
ATOM 840 N N . GLY A 1 103 ? -59.239 9.511 2.321 1.00 55.38 103 GLY A N 1
ATOM 841 C CA . GLY A 1 103 ? -59.877 8.529 3.211 1.00 55.38 103 GLY A CA 1
ATOM 842 C C . GLY A 1 103 ? -60.858 7.569 2.517 1.00 55.38 103 GLY A C 1
ATOM 843 O O . GLY A 1 103 ? -61.075 6.458 3.000 1.00 55.38 103 GLY A O 1
ATOM 844 N N . PHE A 1 104 ? -61.429 7.953 1.368 1.00 54.78 104 PHE A N 1
ATOM 845 C CA . PHE A 1 104 ? -62.457 7.163 0.674 1.00 54.78 104 PHE A CA 1
ATOM 846 C C . PHE A 1 104 ? -61.899 5.897 -0.001 1.00 54.78 104 PHE A C 1
ATOM 848 O O . PHE A 1 104 ? -62.461 4.810 0.141 1.00 54.78 104 PHE A O 1
ATOM 855 N N . ILE A 1 105 ? -60.763 6.011 -0.694 1.00 57.81 105 ILE A N 1
ATOM 856 C CA . ILE A 1 105 ? -60.133 4.888 -1.409 1.00 57.81 105 ILE A CA 1
ATOM 857 C C . ILE A 1 105 ? -59.585 3.862 -0.415 1.00 57.81 105 ILE A C 1
ATOM 859 O O . ILE A 1 105 ? -59.790 2.658 -0.578 1.00 57.81 105 ILE A O 1
ATOM 863 N N . ILE A 1 106 ? -58.956 4.349 0.654 1.00 63.41 106 ILE A N 1
ATOM 864 C CA . ILE A 1 106 ? -58.484 3.525 1.766 1.00 63.41 106 ILE A CA 1
ATOM 865 C C . ILE A 1 106 ? -59.659 2.766 2.386 1.00 63.41 106 ILE A C 1
ATOM 867 O O . ILE A 1 106 ? -59.571 1.555 2.537 1.00 63.41 106 ILE A O 1
ATOM 871 N N . GLY A 1 107 ? -60.793 3.420 2.657 1.00 65.69 107 GLY A N 1
ATOM 872 C CA . GLY A 1 107 ? -61.978 2.754 3.210 1.00 65.69 107 GLY A CA 1
ATOM 873 C C . GLY A 1 107 ? -62.449 1.540 2.395 1.00 65.69 107 GLY A C 1
ATOM 874 O O . GLY A 1 107 ? -62.747 0.489 2.964 1.00 65.69 107 GLY A O 1
ATOM 875 N N . ASN A 1 108 ? -62.455 1.639 1.064 1.00 64.81 108 ASN A N 1
ATOM 876 C CA . ASN A 1 108 ? -62.829 0.520 0.188 1.00 64.81 108 ASN A CA 1
ATOM 877 C C . ASN A 1 108 ? -61.775 -0.595 0.170 1.00 64.81 108 ASN A C 1
ATOM 879 O O . ASN A 1 108 ? -62.115 -1.779 0.149 1.00 64.81 108 ASN A O 1
ATOM 883 N N . LEU A 1 109 ? -60.500 -0.215 0.226 1.00 64.38 109 LEU A N 1
ATOM 884 C CA . LEU A 1 109 ? -59.364 -1.127 0.311 1.00 64.38 109 LEU A CA 1
ATOM 885 C C . LEU A 1 109 ? -59.400 -1.945 1.613 1.00 64.38 109 LEU A C 1
ATOM 887 O O . LEU A 1 109 ? -59.229 -3.163 1.596 1.00 64.38 109 LEU A O 1
ATOM 891 N N . LEU A 1 110 ? -59.730 -1.279 2.721 1.00 67.00 110 LEU A N 1
ATOM 892 C CA . LEU A 1 110 ? -59.921 -1.876 4.039 1.00 67.00 110 LEU A CA 1
ATOM 893 C C . LEU A 1 110 ? -61.111 -2.835 4.074 1.00 67.00 110 LEU A C 1
ATOM 895 O O . LEU A 1 110 ? -60.985 -3.932 4.607 1.00 67.00 110 LEU A O 1
ATOM 899 N N . LYS A 1 111 ? -62.248 -2.465 3.470 1.00 68.12 111 LYS A N 1
ATOM 900 C CA . LYS A 1 111 ? -63.424 -3.349 3.362 1.00 68.12 111 LYS A CA 1
ATOM 901 C C . LYS A 1 111 ? -63.122 -4.617 2.580 1.00 68.12 111 LYS A C 1
ATOM 903 O O . LYS A 1 111 ? -63.492 -5.700 3.020 1.00 68.12 111 LYS A O 1
ATOM 908 N N . ALA A 1 112 ? -62.426 -4.501 1.452 1.00 64.69 112 ALA A N 1
ATOM 909 C CA . ALA A 1 112 ? -62.038 -5.660 0.655 1.00 64.69 112 ALA A CA 1
ATOM 910 C C . ALA A 1 112 ? -61.108 -6.606 1.429 1.00 64.69 112 ALA A C 1
ATOM 912 O O . ALA A 1 112 ? -61.314 -7.818 1.407 1.00 64.69 112 ALA A O 1
ATOM 913 N N . ALA A 1 113 ? -60.125 -6.055 2.146 1.00 63.50 113 ALA A N 1
ATOM 914 C CA . ALA A 1 113 ? -59.168 -6.844 2.908 1.00 63.50 113 ALA A CA 1
ATOM 915 C C . ALA A 1 113 ? -59.810 -7.478 4.163 1.00 63.50 113 ALA A C 1
ATOM 917 O O . ALA A 1 113 ? -59.646 -8.677 4.394 1.00 63.50 113 ALA A O 1
ATOM 918 N N . ALA A 1 114 ? -60.620 -6.722 4.915 1.00 64.94 114 ALA A N 1
ATOM 919 C CA . ALA A 1 114 ? -61.341 -7.204 6.098 1.00 64.94 114 ALA A CA 1
ATOM 920 C C . ALA A 1 114 ? -62.396 -8.274 5.772 1.00 64.94 114 ALA A C 1
ATOM 922 O O . ALA A 1 114 ? -62.643 -9.157 6.583 1.00 64.94 114 ALA A O 1
ATOM 923 N N . ASN A 1 115 ? -62.990 -8.246 4.574 1.00 67.31 115 ASN A N 1
ATOM 924 C CA . ASN A 1 115 ? -63.910 -9.298 4.127 1.00 67.31 1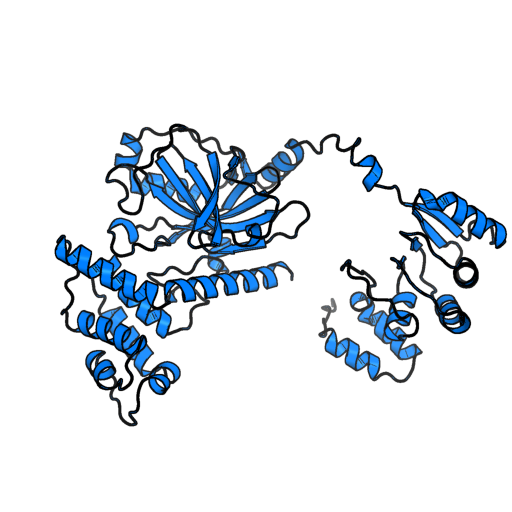15 ASN A CA 1
ATOM 925 C C . ASN A 1 115 ? -63.194 -10.606 3.744 1.00 67.31 115 ASN A C 1
ATOM 927 O O . ASN A 1 115 ? -63.854 -11.630 3.581 1.00 67.31 115 ASN A O 1
ATOM 931 N N . SER A 1 116 ? -61.865 -10.579 3.582 1.00 62.56 116 SER A N 1
ATOM 932 C CA . SER A 1 116 ? -61.063 -11.741 3.176 1.00 62.56 116 SER A CA 1
ATOM 933 C C . SER A 1 116 ? -60.311 -12.435 4.325 1.00 62.56 116 SER A C 1
ATOM 935 O O . SER A 1 116 ? -59.841 -13.550 4.108 1.00 62.56 116 SER A O 1
ATOM 937 N N . HIS A 1 117 ? -60.236 -11.827 5.525 1.00 62.81 117 HIS A N 1
ATOM 938 C CA . HIS A 1 117 ? -59.434 -12.283 6.683 1.00 62.81 117 HIS A CA 1
ATOM 939 C C . HIS A 1 117 ? -60.119 -12.081 8.037 1.00 62.81 117 HIS A C 1
ATOM 941 O O . HIS A 1 117 ? -60.999 -11.240 8.170 1.00 62.81 117 HIS A O 1
ATOM 947 N N . ASN A 1 118 ? -59.645 -12.794 9.070 1.00 58.38 118 ASN A N 1
ATOM 948 C CA . ASN A 1 118 ? -60.124 -12.634 10.452 1.00 58.38 118 ASN A CA 1
ATOM 949 C C . ASN A 1 118 ? -59.448 -11.495 11.243 1.00 58.38 118 ASN A C 1
ATOM 951 O O . ASN A 1 118 ? -59.993 -11.099 12.267 1.00 58.38 118 ASN A O 1
ATOM 955 N N . SER A 1 119 ? -58.317 -10.930 10.801 1.00 62.66 119 SER A N 1
ATOM 956 C CA . SER A 1 119 ? -57.737 -9.728 11.431 1.00 62.66 119 SER A CA 1
ATOM 957 C C . SER A 1 119 ? -56.632 -9.100 10.578 1.00 62.66 119 SER A C 1
ATOM 959 O O . SER A 1 119 ? -55.714 -9.809 10.164 1.00 62.66 119 SER A O 1
ATOM 961 N N . ILE A 1 120 ? -56.665 -7.782 10.376 1.00 69.44 120 ILE A N 1
ATOM 962 C CA . ILE A 1 120 ? -55.597 -7.008 9.723 1.00 69.44 120 ILE A CA 1
ATOM 963 C C . ILE A 1 120 ? -55.034 -5.980 10.704 1.00 69.44 120 ILE A C 1
ATOM 965 O O . ILE A 1 120 ? -55.782 -5.224 11.320 1.00 69.44 120 ILE A O 1
ATOM 969 N N . GLY A 1 121 ? -53.712 -5.944 10.852 1.00 69.38 121 GLY A N 1
ATOM 970 C CA . GLY A 1 121 ? -52.999 -4.945 11.643 1.00 69.38 121 GLY A CA 1
ATOM 971 C C . GLY A 1 121 ? -52.624 -3.711 10.825 1.00 69.38 121 GLY A C 1
ATOM 972 O O . GLY A 1 121 ? -52.109 -3.834 9.719 1.00 69.38 121 GLY A O 1
ATOM 973 N N . PHE A 1 122 ? -52.825 -2.523 11.380 1.00 68.19 122 PHE A N 1
ATOM 974 C CA . PHE A 1 122 ? -52.324 -1.255 10.861 1.00 68.19 122 PHE A CA 1
ATOM 975 C C . PHE A 1 122 ? -51.259 -0.732 11.800 1.00 68.19 122 PHE A C 1
ATOM 977 O O . PHE A 1 122 ? -51.444 -0.775 13.008 1.00 68.19 122 PHE A O 1
ATOM 984 N N . ILE A 1 123 ? -50.168 -0.229 11.248 1.00 69.88 123 ILE A N 1
ATOM 985 C CA . ILE A 1 123 ? -49.183 0.559 11.975 1.00 69.88 123 ILE A CA 1
ATOM 986 C C . ILE A 1 123 ? -49.248 1.960 11.373 1.00 69.88 123 ILE A C 1
ATOM 988 O O . ILE A 1 123 ? -49.019 2.105 10.174 1.00 69.88 123 ILE A O 1
ATOM 992 N N . VAL A 1 124 ? -49.654 2.951 12.165 1.00 71.69 124 VAL A N 1
ATOM 993 C CA . VAL A 1 124 ? -49.839 4.352 11.735 1.00 71.69 124 VAL A CA 1
ATOM 994 C C . VAL A 1 124 ? -49.033 5.283 12.637 1.00 71.69 124 VAL A C 1
ATOM 996 O O . VAL A 1 124 ? -48.868 4.941 13.804 1.00 71.69 124 VAL A O 1
ATOM 999 N N . PRO A 1 125 ? -48.580 6.466 12.191 1.00 68.56 125 PRO A N 1
ATOM 1000 C CA . PRO A 1 125 ? -47.832 7.369 13.060 1.00 68.56 125 PRO A CA 1
ATOM 1001 C C . PRO A 1 125 ? -48.703 7.784 14.247 1.00 68.56 125 PRO A C 1
ATOM 1003 O O . PRO A 1 125 ? -49.918 7.961 14.085 1.00 68.56 125 PRO A O 1
ATOM 1006 N N . ALA A 1 126 ? -48.103 7.974 15.424 1.00 74.44 126 ALA A N 1
ATOM 1007 C CA . ALA A 1 126 ? -48.838 8.345 16.636 1.00 74.44 126 ALA A CA 1
ATOM 1008 C C . ALA A 1 126 ? -49.718 9.590 16.416 1.00 74.44 126 ALA A C 1
ATOM 1010 O O . ALA A 1 126 ? -50.891 9.601 16.788 1.00 74.44 126 ALA A O 1
ATOM 1011 N N . SER A 1 127 ? -49.195 10.581 15.687 1.00 70.75 127 SER A N 1
ATOM 1012 C CA . SER A 1 127 ? -49.899 11.819 15.319 1.00 70.75 127 SER A CA 1
ATOM 1013 C C . SER A 1 127 ? -51.158 11.625 14.458 1.00 70.75 127 SER A C 1
ATOM 1015 O O . SER A 1 127 ? -51.996 12.523 14.384 1.00 70.75 127 SER A O 1
ATOM 1017 N N . ALA A 1 128 ? -51.318 10.472 13.804 1.00 69.88 128 ALA A N 1
ATOM 1018 C CA . ALA A 1 128 ? -52.471 10.155 12.962 1.00 69.88 128 ALA A CA 1
ATOM 1019 C C . ALA A 1 128 ? -53.396 9.087 13.574 1.00 69.88 128 ALA A C 1
ATOM 1021 O O . ALA A 1 128 ? -54.444 8.798 12.992 1.00 69.88 128 ALA A O 1
ATOM 1022 N N . SER A 1 129 ? -53.043 8.518 14.734 1.00 76.56 129 SER A N 1
ATOM 1023 C CA . SER A 1 129 ? -53.785 7.440 15.405 1.00 76.56 129 SER A CA 1
ATOM 1024 C C . SER A 1 129 ? -55.280 7.730 15.517 1.00 76.56 129 SER A C 1
ATOM 1026 O O . SER A 1 129 ? -56.104 6.908 15.118 1.00 76.56 129 SER A O 1
ATOM 1028 N N . ASP A 1 130 ? -55.645 8.910 16.015 1.00 73.56 130 ASP A N 1
ATOM 1029 C CA . ASP A 1 130 ? -57.043 9.218 16.332 1.00 73.56 130 ASP A CA 1
ATOM 1030 C C . ASP A 1 130 ? -57.885 9.454 15.076 1.00 73.56 130 ASP A C 1
ATOM 1032 O O . ASP A 1 130 ? -59.048 9.052 15.009 1.00 73.56 130 ASP A O 1
ATOM 1036 N N . ILE A 1 131 ? -57.270 10.008 14.026 1.00 74.00 131 ILE A N 1
ATOM 1037 C CA . ILE A 1 131 ? -57.893 10.134 12.705 1.00 74.00 131 ILE A CA 1
ATOM 1038 C C . ILE A 1 131 ? -58.172 8.740 12.137 1.00 74.00 131 ILE A C 1
ATOM 1040 O O . ILE A 1 131 ? -59.267 8.482 11.636 1.00 74.00 131 ILE A O 1
ATOM 1044 N N . TRP A 1 132 ? -57.209 7.823 12.241 1.00 71.19 132 TRP A N 1
ATOM 1045 C CA . TRP A 1 132 ? -57.358 6.456 11.748 1.00 71.19 132 TRP A CA 1
ATOM 1046 C C . TRP A 1 132 ? -58.384 5.650 12.539 1.00 71.19 132 TRP A C 1
ATOM 1048 O O . TRP A 1 132 ? -59.210 4.980 11.922 1.00 71.19 132 TRP A O 1
ATOM 1058 N N . LYS A 1 133 ? -58.407 5.768 13.871 1.00 74.69 133 LYS A N 1
ATOM 1059 C CA . LYS A 1 133 ? -59.472 5.191 14.705 1.00 74.69 133 LYS A CA 1
ATOM 1060 C C . LYS A 1 133 ? -60.843 5.712 14.269 1.00 74.69 133 LYS A C 1
ATOM 1062 O O . LYS A 1 133 ? -61.715 4.915 13.945 1.00 74.69 133 LYS A O 1
ATOM 1067 N N . SER A 1 134 ? -60.985 7.030 14.091 1.00 75.12 134 SER A N 1
ATOM 1068 C CA . SER A 1 134 ? -62.235 7.644 13.618 1.00 75.12 134 SER A CA 1
ATOM 1069 C C . SER A 1 134 ? -62.667 7.161 12.225 1.00 75.12 134 SER A C 1
ATOM 1071 O O . SER A 1 134 ? -63.853 6.918 11.988 1.00 75.12 134 SER A O 1
ATOM 1073 N N . ILE A 1 135 ? -61.728 7.005 11.283 1.00 69.44 135 ILE A N 1
ATOM 1074 C CA . ILE A 1 135 ? -62.018 6.458 9.948 1.00 69.44 135 ILE A CA 1
ATOM 1075 C C . ILE A 1 135 ? -62.519 5.017 10.062 1.00 69.44 135 ILE A C 1
ATOM 1077 O O . ILE A 1 135 ? -63.492 4.667 9.395 1.00 69.44 135 ILE A O 1
ATOM 1081 N N . LEU A 1 136 ? -61.889 4.190 10.897 1.00 70.69 136 LEU A N 1
ATOM 1082 C CA . LEU A 1 136 ? -62.275 2.791 11.069 1.00 70.69 136 LEU A CA 1
ATOM 1083 C C . LEU A 1 136 ? -63.637 2.641 11.750 1.00 70.69 136 LEU A C 1
ATOM 1085 O O . LEU A 1 136 ? -64.463 1.861 11.269 1.00 70.69 136 LEU A O 1
ATOM 1089 N N . ASP A 1 137 ? -63.906 3.442 12.781 1.00 72.94 137 ASP A N 1
ATOM 1090 C CA . ASP A 1 137 ? -65.183 3.445 13.501 1.00 72.94 137 ASP A CA 1
ATOM 1091 C C . ASP A 1 137 ? -66.353 3.790 12.565 1.00 72.94 137 ASP A C 1
ATOM 1093 O O . ASP A 1 137 ? -67.409 3.153 12.594 1.00 72.94 137 ASP A O 1
ATOM 1097 N N . LYS A 1 138 ? -66.149 4.740 11.640 1.00 75.50 138 LYS A N 1
ATOM 1098 C CA . LYS A 1 138 ? -67.164 5.137 10.647 1.00 75.50 138 LYS A CA 1
ATOM 1099 C C . LYS A 1 138 ? -67.498 4.044 9.629 1.00 75.50 138 LYS A C 1
ATOM 1101 O O . LYS A 1 138 ? -68.586 4.066 9.055 1.00 75.50 138 LYS A O 1
ATOM 1106 N N . GLN A 1 139 ? -66.591 3.102 9.370 1.00 71.31 139 GLN A N 1
ATOM 1107 C CA . GLN A 1 139 ? -66.762 2.091 8.318 1.00 71.31 139 GLN A CA 1
ATOM 1108 C C . GLN A 1 139 ? -67.435 0.794 8.798 1.00 71.31 139 GLN A C 1
ATOM 1110 O O . GLN A 1 139 ? -67.711 -0.068 7.961 1.00 71.31 139 GLN A O 1
ATOM 1115 N N . LYS A 1 140 ? -67.765 0.680 10.097 1.00 73.75 140 LYS A N 1
ATOM 1116 C CA . LYS A 1 140 ? -68.532 -0.432 10.700 1.00 73.75 140 LYS A CA 1
ATOM 1117 C C . LYS A 1 140 ? -67.950 -1.828 10.410 1.00 73.75 140 LYS A C 1
ATOM 1119 O O . LYS A 1 140 ? -68.667 -2.736 9.988 1.00 73.75 140 LYS A O 1
ATOM 1124 N N . PHE A 1 141 ? -66.646 -2.011 10.613 1.00 71.12 141 PHE A N 1
ATOM 1125 C CA . PHE A 1 141 ? -66.016 -3.333 10.505 1.00 71.12 141 PHE A CA 1
ATOM 1126 C C . PHE A 1 141 ? -66.492 -4.286 11.614 1.00 71.12 141 PHE A C 1
ATOM 1128 O O . PHE A 1 141 ? -66.917 -3.847 12.682 1.00 71.12 141 PHE A O 1
ATOM 1135 N N . ARG A 1 142 ? -66.394 -5.606 11.386 1.00 72.50 142 ARG A N 1
ATOM 1136 C CA . ARG A 1 142 ? -66.585 -6.596 12.461 1.00 72.50 142 ARG A CA 1
ATOM 1137 C C . ARG A 1 142 ? -65.528 -6.371 13.548 1.00 72.50 142 ARG A C 1
ATOM 1139 O O . ARG A 1 142 ? -64.362 -6.139 13.228 1.00 72.50 142 ARG A O 1
ATOM 1146 N N . ALA A 1 143 ? -65.922 -6.457 14.818 1.00 66.06 143 ALA A N 1
ATOM 1147 C CA . ALA A 1 143 ? -64.998 -6.304 15.940 1.00 66.06 143 ALA A CA 1
ATOM 1148 C C . ALA A 1 143 ? -63.817 -7.288 15.814 1.00 66.06 143 ALA A C 1
ATOM 1150 O O . ALA A 1 143 ? -64.018 -8.463 15.512 1.00 66.06 143 ALA A O 1
ATOM 1151 N N . GLY A 1 144 ? -62.588 -6.796 15.994 1.00 65.75 144 GLY A N 1
ATOM 1152 C CA . GLY A 1 144 ? -61.359 -7.594 15.871 1.00 65.75 144 GLY A CA 1
ATOM 1153 C C . GLY A 1 144 ? -60.856 -7.827 14.439 1.00 65.75 144 GLY A C 1
ATOM 1154 O O . GLY A 1 144 ? -59.704 -8.220 14.268 1.00 65.75 144 GLY A O 1
ATOM 1155 N N . ALA A 1 145 ? -61.650 -7.513 13.407 1.00 71.06 145 ALA A N 1
ATOM 1156 C CA . ALA A 1 145 ? -61.225 -7.670 12.013 1.00 71.06 145 ALA A CA 1
ATOM 1157 C C . ALA A 1 145 ? -60.105 -6.695 11.618 1.00 71.06 145 ALA A C 1
ATOM 1159 O O . ALA A 1 145 ? -59.355 -6.955 10.678 1.00 71.06 145 ALA A O 1
ATOM 1160 N N . ILE A 1 146 ? -59.979 -5.573 12.330 1.00 70.31 146 ILE A N 1
ATOM 1161 C CA . ILE A 1 146 ? -58.925 -4.585 12.123 1.00 70.31 146 ILE A CA 1
ATOM 1162 C C . ILE A 1 146 ? -58.359 -4.165 13.482 1.00 70.31 146 ILE A C 1
ATOM 1164 O O . ILE A 1 146 ? -59.113 -3.812 14.385 1.00 70.31 146 ILE A O 1
ATOM 1168 N N . SER A 1 147 ? -57.033 -4.180 13.620 1.00 74.25 147 SER A N 1
ATOM 1169 C CA . SER A 1 147 ? -56.318 -3.629 14.775 1.00 74.25 147 SER A CA 1
ATOM 1170 C C . SER A 1 147 ? -55.426 -2.481 14.318 1.00 74.25 147 SER A C 1
ATOM 1172 O O . SER A 1 147 ? -54.726 -2.613 13.322 1.00 74.25 147 SER A O 1
ATOM 1174 N N . VAL A 1 148 ? -55.446 -1.350 15.023 1.00 72.06 148 VAL A N 1
ATOM 1175 C CA . VAL A 1 148 ? -54.512 -0.240 14.784 1.00 72.06 148 VAL A CA 1
ATOM 1176 C C . VAL A 1 148 ? -53.504 -0.215 15.911 1.00 72.06 148 VAL A C 1
ATOM 1178 O O . VAL A 1 148 ? -53.866 -0.169 17.083 1.00 72.06 148 VAL A O 1
ATOM 1181 N N . ARG A 1 149 ? -52.236 -0.239 15.539 1.00 73.75 149 ARG A N 1
ATOM 1182 C CA . ARG A 1 149 ? -51.088 0.006 16.393 1.00 73.75 149 ARG A CA 1
ATOM 1183 C C . ARG A 1 149 ? -50.470 1.323 15.951 1.00 73.75 149 ARG A C 1
ATOM 1185 O O . ARG A 1 149 ? -50.452 1.644 14.764 1.00 73.75 149 ARG A O 1
ATOM 1192 N N . CYS A 1 150 ? -49.990 2.094 16.908 1.00 67.50 150 CYS A N 1
ATOM 1193 C CA . CYS A 1 150 ? -49.224 3.285 16.595 1.00 67.50 150 CYS A CA 1
ATOM 1194 C C . CYS A 1 150 ? -47.777 2.864 16.332 1.00 67.50 150 CYS A C 1
ATOM 1196 O O . CYS A 1 150 ? -47.237 2.029 17.059 1.00 67.50 150 CYS A O 1
ATOM 1198 N N . GLU A 1 151 ? -47.166 3.411 15.287 1.00 57.88 151 GLU A N 1
ATOM 1199 C CA . GLU A 1 151 ? -45.717 3.473 15.177 1.00 57.88 151 GLU A CA 1
ATOM 1200 C C . GLU A 1 151 ? -45.266 4.335 16.360 1.00 57.88 151 GLU A C 1
ATOM 1202 O O . GLU A 1 151 ? -45.730 5.467 16.529 1.00 57.88 151 GLU A O 1
ATOM 1207 N N . PHE A 1 152 ? -44.476 3.743 17.253 1.00 50.00 152 PHE A N 1
ATOM 1208 C CA . PHE A 1 152 ? -43.779 4.518 18.263 1.00 50.00 152 PHE A CA 1
ATOM 1209 C C . PHE A 1 152 ? -42.805 5.415 17.493 1.00 50.00 152 PHE A C 1
ATOM 1211 O O . PHE A 1 152 ? -42.022 4.913 16.689 1.00 50.00 152 PHE A O 1
ATOM 1218 N N . ASP A 1 153 ? -42.934 6.735 17.653 1.00 44.69 153 ASP A N 1
ATOM 1219 C CA . ASP A 1 153 ? -41.986 7.697 17.087 1.00 44.69 153 ASP A CA 1
ATOM 1220 C C . ASP A 1 153 ? -40.641 7.506 17.800 1.00 44.69 153 ASP A C 1
ATOM 1222 O O . ASP A 1 153 ? -40.344 8.163 18.800 1.00 44.69 153 ASP A O 1
ATOM 1226 N N . ASP A 1 154 ? -39.827 6.585 17.284 1.00 42.22 154 ASP A N 1
ATOM 1227 C CA . ASP A 1 154 ? -38.459 6.360 17.754 1.00 42.22 154 ASP A CA 1
ATOM 1228 C C . ASP A 1 154 ? -37.598 7.631 17.559 1.00 42.22 154 ASP A C 1
ATOM 1230 O O . ASP A 1 154 ? -36.665 7.868 18.319 1.00 42.22 154 ASP A O 1
ATOM 1234 N N . GLU A 1 155 ? -37.974 8.535 16.643 1.00 42.31 155 GLU A N 1
ATOM 1235 C CA . GLU A 1 155 ? -37.272 9.812 16.418 1.00 42.31 155 GLU A CA 1
ATOM 1236 C C . GLU A 1 155 ? -37.564 10.890 17.483 1.00 42.31 155 GLU A C 1
ATOM 1238 O O . GLU A 1 155 ? -36.754 11.798 17.668 1.00 42.31 155 GLU A O 1
ATOM 1243 N N . ALA A 1 156 ? -38.679 10.812 18.224 1.00 40.25 156 ALA A N 1
ATOM 1244 C CA . ALA A 1 156 ? -39.004 11.809 19.256 1.00 40.25 156 ALA A CA 1
ATOM 1245 C C . ALA A 1 156 ? -38.516 11.411 20.664 1.00 40.25 156 ALA A C 1
ATOM 1247 O O . ALA A 1 156 ? -38.352 12.278 21.522 1.00 40.25 156 ALA A O 1
ATOM 1248 N N . ASN A 1 157 ? -38.240 10.122 20.898 1.00 35.97 157 ASN A N 1
ATOM 1249 C CA . ASN A 1 157 ? -37.747 9.601 22.180 1.00 35.97 157 ASN A CA 1
ATOM 1250 C C . ASN A 1 157 ? -36.255 9.204 22.181 1.00 35.97 157 ASN A C 1
ATOM 1252 O O . ASN A 1 157 ? -35.700 8.949 23.256 1.00 35.97 157 ASN A O 1
ATOM 1256 N N . GLU A 1 158 ? -35.563 9.253 21.036 1.00 40.00 158 GLU A N 1
ATOM 1257 C CA . GLU A 1 158 ? -34.100 9.080 20.962 1.00 40.00 158 GLU A CA 1
ATOM 1258 C C . GLU A 1 158 ? -33.303 10.202 21.657 1.00 40.00 158 GLU A C 1
ATOM 1260 O O . GLU A 1 158 ? -32.141 9.995 21.999 1.00 40.00 158 GLU A O 1
ATOM 1265 N N . PHE A 1 159 ? -33.917 11.350 21.973 1.00 40.69 159 PHE A N 1
ATOM 1266 C CA . PHE A 1 159 ? -33.246 12.388 22.768 1.00 40.69 159 PHE A CA 1
ATOM 1267 C C . PHE A 1 159 ? -33.258 12.144 24.282 1.00 40.69 159 PHE A C 1
ATOM 1269 O O . PHE A 1 159 ? -32.467 12.769 24.979 1.00 40.69 159 PHE A O 1
ATOM 1276 N N . ASN A 1 160 ? -34.092 11.233 24.803 1.00 34.22 160 ASN A N 1
ATOM 1277 C CA . ASN A 1 160 ? -34.192 11.003 26.254 1.00 34.22 160 ASN A CA 1
ATOM 1278 C C . ASN A 1 160 ? -34.143 9.529 26.692 1.00 34.22 160 ASN A C 1
ATOM 1280 O O . ASN A 1 160 ? -34.176 9.257 27.889 1.00 34.22 160 ASN A O 1
ATOM 1284 N N . THR A 1 161 ? -33.999 8.575 25.764 1.00 33.16 161 THR A N 1
ATOM 1285 C CA . THR A 1 161 ? -33.739 7.154 26.093 1.00 33.16 161 THR A CA 1
ATOM 1286 C C . THR A 1 161 ? -32.549 6.543 25.348 1.00 33.16 161 THR A C 1
ATOM 1288 O O . THR A 1 161 ? -32.368 5.330 25.349 1.00 33.16 161 THR A O 1
ATOM 1291 N N . ALA A 1 162 ? -31.627 7.378 24.854 1.00 39.38 162 ALA A N 1
ATOM 1292 C CA . ALA A 1 162 ? -30.215 7.005 24.743 1.00 39.38 162 ALA A CA 1
ATOM 1293 C C . ALA A 1 162 ? -29.556 6.962 26.141 1.00 39.38 162 ALA A C 1
ATOM 1295 O O . ALA A 1 162 ? -28.547 7.612 26.402 1.00 39.38 162 ALA A O 1
ATOM 1296 N N . SER A 1 163 ? -30.126 6.184 27.063 1.00 38.12 163 SER A N 1
ATOM 1297 C CA . SER A 1 163 ? -29.365 5.654 28.187 1.00 38.12 163 SER A CA 1
ATOM 1298 C C . SER A 1 163 ? -28.574 4.459 27.664 1.00 38.12 163 SER A C 1
ATOM 1300 O O . SER A 1 163 ? -29.098 3.354 27.552 1.00 38.12 163 SER A O 1
ATOM 1302 N N . SER A 1 164 ? -27.318 4.716 27.304 1.00 38.12 164 SER A N 1
ATOM 1303 C CA . SER A 1 164 ? -26.219 3.755 27.395 1.00 38.12 164 SER A CA 1
ATOM 1304 C C . SER A 1 164 ? -26.533 2.301 26.994 1.00 38.12 164 SER A C 1
ATOM 1306 O O . SER A 1 164 ? -26.650 1.423 27.851 1.00 38.12 164 SER A O 1
ATOM 1308 N N . ILE A 1 165 ? -26.462 1.990 25.697 1.00 45.81 165 ILE A N 1
ATOM 1309 C CA . ILE A 1 165 ? -25.601 0.850 25.346 1.00 45.81 165 ILE A CA 1
ATOM 1310 C C . ILE A 1 165 ? -24.214 1.353 25.732 1.00 45.81 165 ILE A C 1
ATOM 1312 O O . ILE A 1 165 ? -23.631 2.173 25.024 1.00 45.81 165 ILE A O 1
ATOM 1316 N N . SER A 1 166 ? -23.802 1.061 26.966 1.00 47.16 166 SER A N 1
ATOM 1317 C CA . SER A 1 166 ? -22.532 1.539 27.496 1.00 47.16 166 SER A CA 1
ATOM 1318 C C . SER A 1 166 ? -21.428 1.098 26.539 1.00 47.16 166 SER A C 1
ATOM 1320 O O . SER A 1 166 ? -21.517 0.016 25.963 1.00 47.16 166 SER A O 1
ATOM 1322 N N . ASP A 1 167 ? -20.381 1.905 26.366 1.00 54.50 167 ASP A N 1
ATOM 1323 C CA . ASP A 1 167 ? -19.181 1.498 25.616 1.00 54.50 167 ASP A CA 1
ATOM 1324 C C . ASP A 1 167 ? -18.712 0.077 26.007 1.00 54.50 167 ASP A C 1
ATOM 1326 O O . ASP A 1 167 ? -18.236 -0.676 25.160 1.00 54.50 167 ASP A O 1
ATOM 1330 N N . ASN A 1 168 ? -18.983 -0.328 27.254 1.00 58.75 168 ASN A N 1
ATOM 1331 C CA . ASN A 1 168 ? -18.775 -1.674 27.775 1.00 58.75 168 ASN A CA 1
ATOM 1332 C C . ASN A 1 168 ? -19.384 -2.775 26.891 1.00 58.75 168 ASN A C 1
ATOM 1334 O O . ASN A 1 168 ? -18.742 -3.791 26.719 1.00 58.75 168 ASN A O 1
ATOM 1338 N N . THR A 1 169 ? -20.554 -2.605 26.262 1.00 73.06 169 THR A N 1
ATOM 1339 C CA . THR A 1 169 ? -21.169 -3.699 25.474 1.00 73.06 169 THR A CA 1
ATOM 1340 C C . THR A 1 169 ? -20.433 -3.976 24.160 1.00 73.06 169 THR A C 1
ATOM 1342 O O . THR A 1 169 ? -20.403 -5.115 23.697 1.00 73.06 169 THR A O 1
ATOM 1345 N N . ILE A 1 170 ? -19.837 -2.949 23.544 1.00 75.44 170 ILE A N 1
ATOM 1346 C CA . ILE A 1 170 ? -19.006 -3.122 22.343 1.00 75.44 170 ILE A CA 1
ATOM 1347 C C . ILE A 1 170 ? -17.642 -3.675 22.739 1.00 75.44 170 ILE A C 1
ATOM 1349 O O . ILE A 1 170 ? -17.144 -4.578 22.071 1.00 75.44 170 ILE A O 1
ATOM 1353 N N . ASP A 1 171 ? -17.059 -3.165 23.821 1.00 78.62 171 ASP A N 1
ATOM 1354 C CA . ASP A 1 171 ? -15.780 -3.654 24.327 1.00 78.62 171 ASP A CA 1
ATOM 1355 C C . ASP A 1 171 ? -15.894 -5.121 24.784 1.00 78.62 171 ASP A C 1
ATOM 1357 O O . ASP A 1 171 ? -15.004 -5.916 24.491 1.00 78.62 171 ASP A O 1
ATOM 1361 N N . ASP A 1 172 ? -17.020 -5.509 25.391 1.00 80.62 172 ASP A N 1
ATOM 1362 C CA . ASP A 1 172 ? -17.343 -6.888 25.777 1.00 80.62 172 ASP A CA 1
ATOM 1363 C C . ASP A 1 172 ? -17.498 -7.796 24.550 1.00 80.62 172 ASP A C 1
ATOM 1365 O O . ASP A 1 172 ? -16.990 -8.916 24.547 1.00 80.62 172 ASP A O 1
ATOM 1369 N N . LEU A 1 173 ? -18.144 -7.312 23.482 1.00 81.44 173 LEU A N 1
ATOM 1370 C CA . LEU A 1 173 ? -18.265 -8.052 22.222 1.00 81.44 173 LEU A CA 1
ATOM 1371 C C . LEU A 1 173 ? -16.900 -8.223 21.537 1.00 81.44 173 LEU A C 1
ATOM 1373 O O . LEU A 1 173 ? -16.552 -9.311 21.087 1.00 81.44 173 LEU A O 1
ATOM 1377 N N . ILE A 1 174 ? -16.094 -7.161 21.482 1.00 83.75 174 ILE A N 1
ATOM 1378 C CA . ILE A 1 174 ? -14.727 -7.221 20.951 1.00 83.75 174 ILE A CA 1
ATOM 1379 C C . ILE A 1 174 ? -13.905 -8.218 21.783 1.00 83.75 174 ILE A C 1
ATOM 1381 O O . ILE A 1 174 ? -13.221 -9.081 21.231 1.00 83.75 174 ILE A O 1
ATOM 1385 N N . ALA A 1 175 ? -14.027 -8.167 23.110 1.00 84.06 175 ALA A N 1
ATOM 1386 C CA . ALA A 1 175 ? -13.365 -9.098 24.010 1.00 84.06 175 ALA A CA 1
ATOM 1387 C C . ALA A 1 175 ? -13.829 -10.553 23.826 1.00 84.06 175 ALA A C 1
ATOM 1389 O O . ALA A 1 175 ? -12.990 -11.457 23.907 1.00 84.06 175 ALA A O 1
ATOM 1390 N N . SER A 1 176 ? -15.118 -10.793 23.546 1.00 82.31 176 SER A N 1
ATOM 1391 C CA . SER A 1 176 ? -15.639 -12.139 23.266 1.00 82.31 176 SER A CA 1
ATOM 1392 C C . SER A 1 176 ? -15.094 -12.730 21.966 1.00 82.31 176 SER A C 1
ATOM 1394 O O . SER A 1 176 ? -14.924 -13.941 21.882 1.00 82.31 176 SER A O 1
ATOM 1396 N N . GLU A 1 177 ? -14.716 -11.885 21.003 1.00 89.44 177 GLU A N 1
ATOM 1397 C CA . GLU A 1 177 ? -14.046 -12.284 19.755 1.00 89.44 177 GLU A CA 1
ATOM 1398 C C . GLU A 1 177 ? -12.520 -12.468 19.917 1.00 89.44 177 GLU A C 1
ATOM 1400 O O . GLU A 1 177 ? -11.770 -12.531 18.941 1.00 89.44 177 GLU A O 1
ATOM 1405 N N . GLY A 1 178 ? -12.020 -12.541 21.156 1.00 93.19 178 GLY A N 1
ATOM 1406 C CA . GLY A 1 178 ? -10.609 -12.814 21.442 1.00 93.19 178 GLY A CA 1
ATOM 1407 C C . GLY A 1 178 ? -9.693 -11.592 21.364 1.00 93.19 178 GLY A C 1
ATOM 1408 O O . GLY A 1 178 ? -8.470 -11.742 21.369 1.00 93.19 178 GLY A O 1
ATOM 1409 N N . TYR A 1 179 ? -10.243 -10.379 21.326 1.00 95.88 179 TYR A N 1
ATOM 1410 C CA . TYR A 1 179 ? -9.453 -9.153 21.385 1.00 95.88 179 TYR A CA 1
ATOM 1411 C C . TYR A 1 179 ? -9.230 -8.673 22.828 1.00 95.88 179 TYR A C 1
ATOM 1413 O O . TYR A 1 179 ? -9.941 -9.035 23.766 1.00 95.88 179 TYR A O 1
ATOM 1421 N N . GLN A 1 180 ? -8.206 -7.849 23.026 1.00 95.50 180 GLN A N 1
ATOM 1422 C CA . GLN A 1 180 ? -7.946 -7.136 24.276 1.00 95.50 180 GLN A CA 1
ATOM 1423 C C . GLN A 1 180 ? -7.539 -5.700 24.008 1.00 95.50 180 GLN A C 1
ATOM 1425 O O . GLN A 1 180 ? -6.914 -5.415 22.988 1.00 95.50 180 GLN A O 1
ATOM 1430 N N . SER A 1 181 ? -7.836 -4.818 24.960 1.00 96.12 181 SER A N 1
ATOM 1431 C CA . SER A 1 181 ? -7.317 -3.454 24.933 1.00 96.12 181 SER A CA 1
ATOM 1432 C C . SER A 1 181 ? -5.786 -3.469 24.920 1.00 96.12 181 SER A C 1
ATOM 1434 O O . SER A 1 181 ? -5.144 -4.224 25.654 1.00 96.12 181 SER A O 1
ATOM 1436 N N . CYS A 1 182 ? -5.200 -2.659 24.046 1.00 95.88 182 CYS A N 1
ATOM 1437 C CA . CYS A 1 182 ? -3.763 -2.563 23.872 1.00 95.88 182 CYS A CA 1
ATOM 1438 C C . CYS A 1 182 ? -3.119 -1.922 25.106 1.00 95.88 182 CYS A C 1
ATOM 1440 O O . CYS A 1 182 ? -3.315 -0.740 25.384 1.00 95.88 182 CYS A O 1
ATOM 1442 N N . SER A 1 183 ? -2.267 -2.687 25.785 1.00 91.69 183 SER A N 1
ATOM 1443 C CA . SER A 1 183 ? -1.409 -2.200 26.862 1.00 91.69 183 SER A CA 1
ATOM 1444 C C . SER A 1 183 ? 0.031 -2.582 26.551 1.00 91.69 183 SER A C 1
ATOM 1446 O O . SER A 1 183 ? 0.433 -3.728 26.738 1.00 91.69 183 SER A O 1
ATOM 1448 N N . ILE A 1 184 ? 0.789 -1.634 25.998 1.00 93.00 184 ILE A N 1
ATOM 1449 C CA . ILE A 1 184 ? 2.203 -1.820 25.667 1.00 93.00 184 ILE A CA 1
ATOM 1450 C C . ILE A 1 184 ? 3.014 -0.809 26.453 1.00 93.00 184 ILE A C 1
ATOM 1452 O O . ILE A 1 184 ? 2.811 0.401 26.327 1.00 93.00 184 ILE A O 1
ATOM 1456 N N . GLU A 1 185 ? 3.957 -1.324 27.234 1.00 92.94 185 GLU A N 1
ATOM 1457 C CA . GLU A 1 185 ? 4.885 -0.488 27.978 1.00 92.94 185 GLU A CA 1
ATOM 1458 C C . GLU A 1 185 ? 5.863 0.219 27.026 1.00 92.94 185 GLU A C 1
ATOM 1460 O O . GLU A 1 185 ? 6.404 -0.403 26.102 1.00 92.94 185 GLU A O 1
ATOM 1465 N N . PRO A 1 186 ? 6.108 1.528 27.211 1.00 94.19 186 PRO A N 1
ATOM 1466 C CA . PRO A 1 186 ? 7.080 2.255 26.412 1.00 94.19 186 PRO A CA 1
ATOM 1467 C C . PRO A 1 186 ? 8.490 1.666 26.532 1.00 94.19 186 PRO A C 1
ATOM 1469 O O . PRO A 1 186 ? 9.036 1.556 27.628 1.00 94.19 186 PRO A O 1
ATOM 1472 N N . LEU A 1 187 ? 9.117 1.354 25.396 1.00 94.62 187 LEU A N 1
ATOM 1473 C CA . LEU A 1 187 ? 10.512 0.926 25.356 1.00 94.62 187 LEU A CA 1
ATOM 1474 C C . LEU A 1 187 ? 11.455 2.136 25.243 1.00 94.62 187 LEU A C 1
ATOM 1476 O O . LEU A 1 187 ? 11.118 3.118 24.574 1.00 94.62 187 LEU A O 1
ATOM 1480 N N . PRO A 1 188 ? 12.654 2.088 25.855 1.00 94.56 188 PRO A N 1
ATOM 1481 C CA . PRO A 1 188 ? 13.682 3.101 25.640 1.00 94.56 188 PRO A CA 1
ATOM 1482 C C . PRO A 1 188 ? 14.153 3.133 24.181 1.00 94.56 188 PRO A C 1
ATOM 1484 O O . PRO A 1 188 ? 14.364 2.093 23.563 1.00 94.56 188 PRO A O 1
ATOM 1487 N N . GLU A 1 189 ? 14.420 4.327 23.655 1.00 93.19 189 GLU A N 1
ATOM 1488 C CA . GLU A 1 189 ? 14.885 4.519 22.273 1.00 93.19 189 GLU A CA 1
ATOM 1489 C C . GLU A 1 189 ? 16.170 3.733 21.964 1.00 93.19 189 GLU A C 1
ATOM 1491 O O . GLU A 1 189 ? 16.268 3.070 20.934 1.00 93.19 189 GLU A O 1
ATOM 1496 N N . SER A 1 190 ? 17.129 3.729 22.893 1.00 95.25 190 SER A N 1
ATOM 1497 C CA . SER A 1 190 ? 18.384 2.979 22.757 1.00 95.25 190 SER A CA 1
ATOM 1498 C C . SER A 1 190 ? 18.163 1.471 22.609 1.00 95.25 190 SER A C 1
ATOM 1500 O O . SER A 1 190 ? 18.913 0.803 21.896 1.00 95.25 190 SER A O 1
ATOM 1502 N N . PHE A 1 191 ? 17.118 0.932 23.243 1.00 96.62 191 PHE A N 1
ATOM 1503 C CA . PHE A 1 191 ? 16.735 -0.467 23.092 1.00 96.62 191 PHE A CA 1
ATOM 1504 C C . PHE A 1 191 ? 16.157 -0.735 21.699 1.00 96.62 191 PHE A C 1
ATOM 1506 O O . PHE A 1 191 ? 16.527 -1.735 21.080 1.00 96.62 191 PHE A O 1
ATOM 1513 N N . ILE A 1 192 ? 15.299 0.164 21.202 1.00 95.75 192 ILE A N 1
ATOM 1514 C CA . ILE A 1 192 ? 14.690 0.062 19.868 1.00 95.75 192 ILE A CA 1
ATOM 1515 C C . ILE A 1 192 ? 15.779 0.093 18.800 1.00 95.75 192 ILE A C 1
ATOM 1517 O O . ILE A 1 192 ? 15.824 -0.810 17.978 1.00 95.75 192 ILE A O 1
ATOM 1521 N N . VAL A 1 193 ? 16.705 1.057 18.844 1.00 95.69 193 VAL A N 1
ATOM 1522 C CA . VAL A 1 193 ? 17.806 1.154 17.866 1.00 95.69 193 VAL A CA 1
ATOM 1523 C C . VAL A 1 193 ? 18.664 -0.112 17.867 1.00 95.69 193 VAL A C 1
ATOM 1525 O O . VAL A 1 193 ? 18.954 -0.663 16.807 1.00 95.69 193 VAL A O 1
ATOM 1528 N N . LYS A 1 194 ? 19.019 -0.630 19.051 1.00 97.06 194 LYS A N 1
ATOM 1529 C CA . LYS A 1 194 ? 19.820 -1.858 19.179 1.00 97.06 194 LYS A CA 1
ATOM 1530 C C . LYS A 1 194 ? 19.103 -3.101 18.628 1.00 97.06 194 LYS A C 1
ATOM 1532 O O . LYS A 1 194 ? 19.768 -4.034 18.193 1.00 97.06 194 LYS A O 1
ATOM 1537 N N . ASN A 1 195 ? 17.768 -3.121 18.646 1.00 97.06 195 ASN A N 1
ATOM 1538 C CA . ASN A 1 195 ? 16.940 -4.268 18.260 1.00 97.06 195 ASN A CA 1
ATOM 1539 C C . ASN A 1 195 ? 15.940 -3.920 17.147 1.00 97.06 195 ASN A C 1
ATOM 1541 O O . ASN 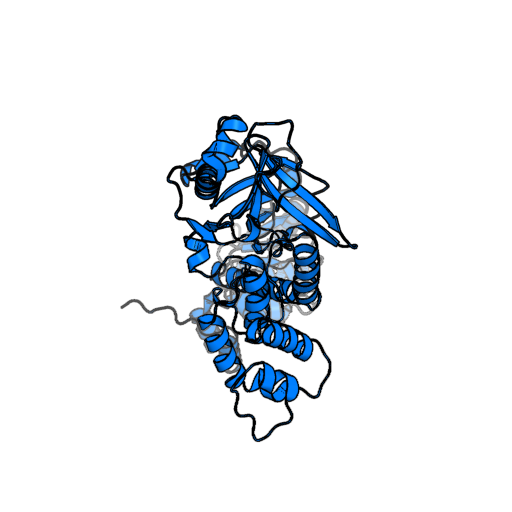A 1 195 ? 14.834 -4.464 17.126 1.00 97.06 195 ASN A O 1
ATOM 1545 N N . LEU A 1 196 ? 16.302 -3.005 16.245 1.00 96.00 196 LEU A N 1
ATOM 1546 C CA . LEU A 1 196 ? 15.363 -2.316 15.355 1.00 96.00 196 LEU A CA 1
ATOM 1547 C C . LEU A 1 196 ? 14.488 -3.277 14.546 1.00 96.00 196 LEU A C 1
ATOM 1549 O O . LEU A 1 196 ? 13.264 -3.243 14.655 1.00 96.00 196 LEU A O 1
ATOM 1553 N N . GLY A 1 197 ? 15.114 -4.188 13.796 1.00 96.12 197 GLY A N 1
ATOM 1554 C CA . GLY A 1 197 ? 14.398 -5.146 12.951 1.00 96.12 197 GLY A CA 1
ATOM 1555 C C . GLY A 1 197 ? 13.454 -6.062 13.737 1.00 96.12 197 GLY A C 1
ATOM 1556 O O . GLY A 1 197 ? 12.309 -6.248 13.331 1.00 96.12 197 GLY A O 1
ATOM 1557 N N . ASN A 1 198 ? 13.902 -6.581 14.885 1.00 97.38 198 ASN A N 1
ATOM 1558 C CA . ASN A 1 198 ? 13.100 -7.466 15.737 1.00 97.38 198 ASN A CA 1
ATOM 1559 C C . ASN A 1 198 ? 11.953 -6.718 16.421 1.00 97.38 198 ASN A C 1
ATOM 1561 O O . ASN A 1 198 ? 10.849 -7.245 16.525 1.00 97.38 198 ASN A O 1
ATOM 1565 N N . THR A 1 199 ? 12.204 -5.483 16.859 1.00 97.19 199 THR A N 1
ATOM 1566 C CA . THR A 1 199 ? 11.207 -4.637 17.522 1.00 97.19 199 THR A CA 1
ATOM 1567 C C . THR A 1 199 ? 10.094 -4.276 16.547 1.00 97.19 199 THR A C 1
ATOM 1569 O O . THR A 1 199 ? 8.927 -4.532 16.833 1.00 97.19 199 THR A O 1
ATOM 1572 N N . VAL A 1 200 ? 10.450 -3.771 15.359 1.00 97.56 200 VAL A N 1
ATOM 1573 C CA . VAL A 1 200 ? 9.483 -3.440 14.303 1.00 97.56 200 VAL A CA 1
ATOM 1574 C C . VAL A 1 200 ? 8.711 -4.682 13.863 1.00 97.56 200 VAL A C 1
ATOM 1576 O O . VAL A 1 200 ? 7.491 -4.624 13.741 1.00 97.56 200 VAL A O 1
ATOM 1579 N N . ALA A 1 201 ? 9.388 -5.823 13.687 1.00 97.38 201 ALA A N 1
ATOM 1580 C CA . ALA A 1 201 ? 8.723 -7.072 13.333 1.00 97.38 201 ALA A CA 1
ATOM 1581 C C . ALA A 1 201 ? 7.723 -7.521 14.408 1.00 97.38 201 ALA A C 1
ATOM 1583 O O . ALA A 1 201 ? 6.581 -7.814 14.073 1.00 97.38 201 ALA A O 1
ATOM 1584 N N . SER A 1 202 ? 8.121 -7.556 15.681 1.00 96.69 202 SER A N 1
ATOM 1585 C CA . SER A 1 202 ? 7.257 -7.973 16.794 1.00 96.69 202 SER A CA 1
ATOM 1586 C C . SER A 1 202 ? 6.016 -7.083 16.928 1.00 96.69 202 SER A C 1
ATOM 1588 O O . SER A 1 202 ? 4.890 -7.577 17.039 1.00 96.69 202 SER A O 1
ATOM 1590 N N . ILE A 1 203 ? 6.212 -5.764 16.830 1.00 96.50 203 ILE A N 1
ATOM 1591 C CA . ILE A 1 203 ? 5.127 -4.781 16.848 1.00 96.50 203 ILE A CA 1
ATOM 1592 C C . ILE A 1 203 ? 4.197 -4.999 15.647 1.00 96.50 203 ILE A C 1
ATOM 1594 O O . ILE A 1 203 ? 2.997 -5.177 15.833 1.00 96.50 203 ILE A O 1
ATOM 1598 N N . GLY A 1 204 ? 4.728 -5.065 14.424 1.00 96.50 204 GLY A N 1
ATOM 1599 C CA . GLY A 1 204 ? 3.919 -5.269 13.220 1.00 96.50 204 GLY A CA 1
ATOM 1600 C C . GLY A 1 204 ? 3.080 -6.551 13.258 1.00 96.50 204 GLY A C 1
ATOM 1601 O O . GLY A 1 204 ? 1.896 -6.515 12.928 1.00 96.50 204 GLY A O 1
ATOM 1602 N N . HIS A 1 205 ? 3.649 -7.663 13.746 1.00 96.69 205 HIS A N 1
ATOM 1603 C CA . HIS A 1 205 ? 2.912 -8.923 13.916 1.00 96.69 205 HIS A CA 1
ATOM 1604 C C . HIS A 1 205 ? 1.768 -8.810 14.926 1.00 96.69 205 HIS A C 1
ATOM 1606 O O . HIS A 1 205 ? 0.696 -9.361 14.704 1.00 96.69 205 HIS A O 1
ATOM 1612 N N . SER A 1 206 ? 1.992 -8.098 16.030 1.00 96.06 206 SER A N 1
ATOM 1613 C CA . SER A 1 206 ? 1.002 -7.978 17.106 1.00 96.06 206 SER A CA 1
ATOM 1614 C C . SER A 1 206 ? -0.182 -7.081 16.729 1.00 96.06 206 SER A C 1
ATOM 1616 O O . SER A 1 206 ? -1.268 -7.234 17.286 1.00 96.06 206 SER A O 1
ATOM 1618 N N . PHE A 1 207 ? 0.023 -6.130 15.810 1.00 97.69 207 PHE A N 1
ATOM 1619 C CA . PHE A 1 207 ? -0.993 -5.146 15.431 1.00 97.69 207 PHE A CA 1
ATOM 1620 C C . PHE A 1 207 ? -1.728 -5.461 14.135 1.00 97.69 207 PHE A C 1
ATOM 1622 O O . PHE A 1 207 ? -2.822 -4.935 13.951 1.00 97.69 207 PHE A O 1
ATOM 1629 N N . ALA A 1 208 ? -1.189 -6.288 13.237 1.00 96.56 208 ALA A N 1
ATOM 1630 C CA . ALA A 1 208 ? -1.951 -6.712 12.067 1.00 96.56 208 ALA A CA 1
ATOM 1631 C C . ALA A 1 208 ? -3.269 -7.379 12.510 1.00 96.56 208 ALA A C 1
ATOM 1633 O O . ALA A 1 208 ? -3.268 -8.280 13.345 1.00 96.56 208 ALA A O 1
ATOM 1634 N N . GLY A 1 209 ? -4.391 -6.889 11.980 1.00 96.50 209 GLY A N 1
ATOM 1635 C CA . GLY A 1 209 ? -5.744 -7.288 12.372 1.00 96.50 209 GLY A CA 1
ATOM 1636 C C . GLY A 1 209 ? -6.300 -6.603 13.620 1.00 96.50 209 GLY A C 1
ATOM 1637 O O . GLY A 1 209 ? -7.320 -7.057 14.143 1.00 96.50 209 GLY A O 1
ATOM 1638 N N . CYS A 1 210 ? -5.671 -5.530 14.112 1.00 97.88 210 CYS A N 1
ATOM 1639 C CA . CYS A 1 210 ? -6.183 -4.759 15.243 1.00 97.88 210 CYS A CA 1
ATOM 1640 C C . CYS A 1 210 ? -7.463 -3.982 14.897 1.00 97.88 210 CYS A C 1
ATOM 1642 O O . CYS A 1 210 ? -7.718 -3.622 13.742 1.00 97.88 210 CYS A O 1
ATOM 1644 N N . ILE A 1 211 ? -8.252 -3.695 15.932 1.00 98.06 211 ILE A N 1
ATOM 1645 C CA . ILE A 1 211 ? -9.433 -2.838 15.851 1.00 98.06 211 ILE A CA 1
ATOM 1646 C C . ILE A 1 211 ? -9.102 -1.487 16.477 1.00 98.06 211 ILE A C 1
ATOM 1648 O O . ILE A 1 211 ? -8.600 -1.421 17.597 1.00 98.06 211 ILE A O 1
ATOM 1652 N N . ILE A 1 212 ? -9.401 -0.402 15.770 1.00 97.88 212 ILE A N 1
ATOM 1653 C CA . ILE A 1 212 ? -9.209 0.964 16.264 1.00 97.88 212 ILE A CA 1
ATOM 1654 C C . ILE A 1 212 ? -10.565 1.653 16.318 1.00 97.88 212 ILE A C 1
ATOM 1656 O O . ILE A 1 212 ? -11.261 1.750 15.306 1.00 97.88 212 ILE A O 1
ATOM 1660 N N . CYS A 1 213 ? -10.930 2.164 17.489 1.00 95.81 213 CYS A N 1
ATOM 1661 C CA . CYS A 1 213 ? -12.208 2.828 17.709 1.00 95.81 213 CYS A CA 1
ATOM 1662 C C . CYS A 1 213 ? -12.005 4.331 17.897 1.00 95.81 213 CYS A C 1
ATOM 1664 O O . CYS A 1 213 ? -11.459 4.774 18.904 1.00 95.81 213 CYS A O 1
ATOM 1666 N N . PHE A 1 214 ? -12.501 5.123 16.956 1.00 94.12 214 PHE A N 1
ATOM 1667 C CA . PHE A 1 214 ? -12.846 6.527 17.168 1.00 94.12 214 PHE A CA 1
ATOM 1668 C C . PHE A 1 214 ? -14.362 6.608 17.405 1.00 94.12 214 PHE A C 1
ATOM 1670 O O . PHE A 1 214 ? -15.089 5.677 17.058 1.00 94.12 214 PHE A O 1
ATOM 1677 N N . GLU A 1 215 ? -14.847 7.697 18.001 1.00 89.06 215 GLU A N 1
ATOM 1678 C CA . GLU A 1 215 ? -16.249 7.850 18.436 1.00 89.06 215 GLU A CA 1
ATOM 1679 C C . GLU A 1 215 ? -17.269 7.337 17.399 1.00 89.06 215 GLU A C 1
ATOM 1681 O O . GLU A 1 215 ? -18.029 6.402 17.657 1.00 89.06 215 GLU A O 1
ATOM 1686 N N . GLU A 1 216 ? -17.225 7.883 16.184 1.00 89.69 216 GLU A N 1
ATOM 1687 C CA . GLU A 1 216 ? -18.187 7.580 15.115 1.00 89.69 216 GLU A CA 1
ATOM 1688 C C . GLU A 1 216 ? -17.624 6.666 14.014 1.00 89.69 216 GLU A C 1
ATOM 1690 O O . GLU A 1 216 ? -18.343 6.291 13.081 1.00 89.69 216 GLU A O 1
ATOM 1695 N N . VAL A 1 217 ? -16.340 6.306 14.116 1.00 93.94 217 VAL A N 1
ATOM 1696 C CA . VAL A 1 217 ? -15.595 5.576 13.084 1.00 93.94 217 VAL A CA 1
ATOM 1697 C C . VAL A 1 217 ? -14.784 4.461 13.721 1.00 93.94 217 VAL A C 1
ATOM 1699 O O . VAL A 1 217 ? -13.933 4.709 14.572 1.00 93.94 217 VAL A O 1
ATOM 1702 N N . LYS A 1 218 ? -15.002 3.228 13.279 1.00 94.94 218 LYS A N 1
ATOM 1703 C CA . LYS A 1 218 ? -14.222 2.068 13.715 1.00 94.94 218 LYS A CA 1
ATOM 1704 C C . LYS A 1 218 ? -13.460 1.486 12.537 1.00 94.94 218 LYS A C 1
ATOM 1706 O O . LYS A 1 218 ? -13.949 1.520 11.409 1.00 94.94 218 LYS A O 1
ATOM 1711 N N . PHE A 1 219 ? -12.289 0.931 12.801 1.00 97.19 219 PHE A N 1
ATOM 1712 C CA . PHE A 1 219 ? -11.440 0.315 11.792 1.00 97.19 219 PHE A CA 1
ATOM 1713 C C . PHE A 1 219 ? -11.059 -1.097 12.203 1.00 97.19 219 PHE A C 1
ATOM 1715 O O . PHE A 1 219 ? -10.743 -1.310 13.367 1.00 97.19 219 PHE A O 1
ATOM 1722 N N . LEU A 1 220 ? -11.022 -2.018 11.243 1.00 97.38 220 LEU A N 1
ATOM 1723 C CA . LEU A 1 220 ? -10.268 -3.267 11.339 1.00 97.38 220 LEU A CA 1
ATOM 1724 C C . LEU A 1 220 ? -9.085 -3.143 10.381 1.00 97.38 220 LEU A C 1
ATOM 1726 O O . LEU A 1 220 ? -9.288 -3.106 9.166 1.00 97.38 220 LEU A O 1
ATOM 1730 N N . ILE A 1 221 ? -7.865 -3.042 10.902 1.00 98.38 221 ILE A N 1
ATOM 1731 C CA . ILE A 1 221 ? -6.685 -2.820 10.064 1.00 98.38 221 ILE A CA 1
ATOM 1732 C C . ILE A 1 221 ? -6.085 -4.155 9.655 1.00 98.38 221 ILE A C 1
ATOM 1734 O O . ILE A 1 221 ? -5.624 -4.915 10.495 1.00 98.38 221 ILE A O 1
ATOM 1738 N N . THR A 1 222 ? -6.060 -4.439 8.358 1.00 97.88 222 THR A N 1
ATOM 1739 C CA . THR A 1 222 ? -5.540 -5.702 7.819 1.00 97.88 222 THR A CA 1
ATOM 1740 C C . THR A 1 222 ? -4.117 -5.563 7.300 1.00 97.88 222 THR A C 1
ATOM 1742 O O . THR A 1 222 ? -3.453 -6.569 7.062 1.00 97.88 222 THR A O 1
ATOM 1745 N N . SER A 1 223 ? -3.629 -4.340 7.082 1.00 98.44 223 SER A N 1
ATOM 1746 C CA . SER A 1 223 ? -2.256 -4.102 6.646 1.00 98.44 223 SER A CA 1
ATOM 1747 C C . SER A 1 223 ? -1.673 -2.804 7.192 1.00 98.44 223 SER A C 1
ATOM 1749 O O . SER A 1 223 ? -2.341 -1.769 7.177 1.00 98.44 223 SER A O 1
ATOM 1751 N N . PHE A 1 224 ? -0.406 -2.856 7.601 1.00 98.38 224 PHE A N 1
ATOM 1752 C CA . PHE A 1 224 ? 0.370 -1.721 8.100 1.00 98.38 224 PHE A CA 1
ATOM 1753 C C . PHE A 1 224 ? 1.710 -1.593 7.382 1.00 98.38 224 PHE A C 1
ATOM 1755 O O . PHE A 1 224 ? 2.344 -2.604 7.113 1.00 98.38 224 PHE A O 1
ATOM 1762 N N . ASP A 1 225 ? 2.179 -0.363 7.204 1.00 98.38 225 ASP A N 1
ATOM 1763 C CA . ASP A 1 225 ? 3.587 -0.046 6.967 1.00 98.38 225 ASP A CA 1
ATOM 1764 C C . ASP A 1 225 ? 4.194 0.554 8.235 1.00 98.38 225 ASP A C 1
ATOM 1766 O O . ASP A 1 225 ? 3.621 1.469 8.826 1.00 98.38 225 ASP A O 1
ATOM 1770 N N . ALA A 1 226 ? 5.361 0.066 8.650 1.00 98.12 226 ALA A N 1
ATOM 1771 C CA . ALA A 1 226 ? 6.062 0.590 9.815 1.00 98.12 226 ALA A CA 1
ATOM 1772 C C . ALA A 1 226 ? 7.126 1.639 9.449 1.00 98.12 226 ALA A C 1
ATOM 1774 O O . ALA A 1 226 ? 7.889 1.484 8.490 1.00 98.12 226 ALA A O 1
ATOM 1775 N N . PHE A 1 227 ? 7.217 2.683 10.267 1.00 97.38 227 PHE A N 1
ATOM 1776 C CA . PHE A 1 227 ? 8.200 3.761 10.176 1.00 97.38 227 PHE A CA 1
ATOM 1777 C C . PHE A 1 227 ? 8.820 4.017 11.548 1.00 97.38 227 PHE A C 1
ATOM 1779 O O . PHE A 1 227 ? 8.140 3.927 12.572 1.00 97.38 227 PHE A O 1
ATOM 1786 N N . VAL A 1 228 ? 10.118 4.325 11.580 1.00 97.00 228 VAL A N 1
ATOM 1787 C CA . VAL A 1 228 ? 10.838 4.567 12.840 1.00 97.00 228 VAL A CA 1
ATOM 1788 C C . VAL A 1 228 ? 11.460 5.956 12.852 1.00 97.00 228 VAL A C 1
ATOM 1790 O O . VAL A 1 228 ? 12.515 6.192 12.278 1.00 97.00 228 VAL A O 1
ATOM 1793 N N . HIS A 1 229 ? 10.822 6.860 13.584 1.00 95.81 229 HIS A N 1
ATOM 1794 C CA . HIS A 1 229 ? 11.155 8.277 13.712 1.00 95.81 229 HIS A CA 1
ATOM 1795 C C . HIS A 1 229 ? 12.285 8.489 14.723 1.00 95.81 229 HIS A C 1
ATOM 1797 O O . HIS A 1 229 ? 12.132 9.150 15.751 1.00 95.81 229 HIS A O 1
ATOM 1803 N N . ILE A 1 230 ? 13.419 7.854 14.448 1.00 93.69 230 ILE A N 1
ATOM 1804 C CA . ILE A 1 230 ? 14.668 8.006 15.183 1.00 93.69 230 ILE A CA 1
ATOM 1805 C C . ILE A 1 230 ? 15.738 8.371 14.164 1.00 93.69 230 ILE A C 1
ATOM 1807 O O . ILE A 1 230 ? 15.858 7.726 13.118 1.00 93.69 230 ILE A O 1
ATOM 1811 N N . GLN A 1 231 ? 16.528 9.395 14.477 1.00 92.00 231 GLN A N 1
ATOM 1812 C CA . GLN A 1 231 ? 17.620 9.846 13.628 1.00 92.00 231 GLN A CA 1
ATOM 1813 C C . GLN A 1 231 ? 18.494 8.668 13.164 1.00 92.00 231 GLN A C 1
ATOM 1815 O O . GLN A 1 231 ? 18.999 7.895 13.976 1.00 92.00 231 GLN A O 1
ATOM 1820 N N . ASN A 1 232 ? 18.676 8.549 11.846 1.00 90.94 232 ASN A N 1
ATOM 1821 C CA . ASN A 1 232 ? 19.467 7.507 11.175 1.00 90.94 232 ASN A CA 1
ATOM 1822 C C . ASN A 1 232 ? 18.981 6.053 11.361 1.00 90.94 232 ASN A C 1
ATOM 1824 O O . ASN A 1 232 ? 19.656 5.146 10.883 1.00 90.94 232 ASN A O 1
ATOM 1828 N N . ALA A 1 233 ? 17.843 5.802 12.018 1.00 93.25 233 ALA A N 1
ATOM 1829 C CA . ALA A 1 233 ? 17.306 4.445 12.166 1.00 93.25 233 ALA A CA 1
ATOM 1830 C C . ALA A 1 233 ? 16.493 4.002 10.940 1.00 93.25 233 ALA A C 1
ATOM 1832 O O . ALA A 1 233 ? 16.562 2.848 10.527 1.00 93.25 233 ALA A O 1
ATOM 1833 N N . ASP A 1 234 ? 15.724 4.919 10.355 1.00 94.62 234 ASP A N 1
ATOM 1834 C CA . ASP A 1 234 ? 14.920 4.669 9.161 1.00 94.62 234 ASP A CA 1
ATOM 1835 C C . ASP A 1 234 ? 14.961 5.890 8.251 1.00 94.62 234 ASP A C 1
ATOM 1837 O O . ASP A 1 234 ? 14.265 6.885 8.471 1.00 94.62 234 ASP A O 1
ATOM 1841 N N . ASP A 1 235 ? 15.771 5.800 7.200 1.00 93.06 235 ASP A N 1
ATOM 1842 C CA . ASP A 1 235 ? 15.948 6.881 6.241 1.00 93.06 235 ASP A CA 1
ATOM 1843 C C . ASP A 1 235 ? 14.665 7.201 5.462 1.00 93.06 235 ASP A C 1
ATOM 1845 O O . ASP A 1 235 ? 14.571 8.285 4.891 1.00 93.06 235 ASP A O 1
ATOM 1849 N N . CYS A 1 236 ? 13.663 6.314 5.453 1.00 92.81 236 CYS A N 1
ATOM 1850 C CA . CYS A 1 236 ? 12.362 6.516 4.811 1.00 92.81 236 CYS A CA 1
ATOM 1851 C C . CYS A 1 236 ? 11.352 7.264 5.691 1.00 92.81 236 CYS A C 1
ATOM 1853 O O . CYS A 1 236 ? 10.288 7.635 5.195 1.00 92.81 236 CYS A O 1
ATOM 1855 N N . SER A 1 237 ? 11.687 7.527 6.954 1.00 92.25 237 SER A N 1
ATOM 1856 C CA . SER A 1 237 ? 10.873 8.313 7.881 1.00 92.25 237 SER A CA 1
ATOM 1857 C C . SER A 1 237 ? 11.425 9.737 8.047 1.00 92.25 237 SER A C 1
ATOM 1859 O O . SER A 1 237 ? 12.566 10.034 7.686 1.00 92.25 237 SER A O 1
ATOM 1861 N N . PHE A 1 238 ? 10.600 10.646 8.566 1.00 86.62 238 PHE A N 1
ATOM 1862 C CA . PHE A 1 238 ? 11.071 11.945 9.056 1.00 86.62 238 PHE A CA 1
ATOM 1863 C C . PHE A 1 238 ? 11.400 11.841 10.543 1.00 86.62 238 PHE A C 1
ATOM 1865 O O . PHE A 1 238 ? 10.671 11.177 11.275 1.00 86.62 238 PHE A O 1
ATOM 1872 N N . ASP A 1 239 ? 12.424 12.552 11.012 1.00 81.62 239 ASP A N 1
ATOM 1873 C CA . ASP A 1 239 ? 12.751 12.625 12.441 1.00 81.62 239 ASP A CA 1
ATOM 1874 C C . ASP A 1 239 ? 11.755 13.539 13.175 1.00 81.62 239 ASP A C 1
ATOM 1876 O O . ASP A 1 239 ? 12.002 14.719 13.407 1.00 81.62 239 ASP A O 1
ATOM 1880 N N . ASN A 1 240 ? 10.573 12.993 13.455 1.00 78.62 240 ASN A N 1
ATOM 1881 C CA . ASN A 1 240 ? 9.481 13.657 14.155 1.00 78.62 240 ASN A CA 1
ATOM 1882 C C . ASN A 1 240 ? 9.043 12.768 15.317 1.00 78.62 240 ASN A C 1
ATOM 1884 O O . ASN A 1 240 ? 8.163 11.922 15.174 1.00 78.62 240 ASN A O 1
ATOM 1888 N N . LYS A 1 241 ? 9.675 12.957 16.474 1.00 82.06 241 LYS A N 1
ATOM 1889 C CA . LYS A 1 241 ? 9.335 12.219 17.693 1.00 82.06 241 LYS A CA 1
ATOM 1890 C C . LYS A 1 241 ? 8.067 12.774 18.330 1.00 82.06 241 LYS A C 1
ATOM 1892 O O . LYS A 1 241 ? 7.851 13.987 18.375 1.00 82.06 241 LYS A O 1
ATOM 1897 N N . TRP A 1 242 ? 7.253 11.887 18.892 1.00 86.88 242 TRP A N 1
ATOM 1898 C CA . TRP A 1 242 ? 6.077 12.268 19.665 1.00 86.88 242 TRP A CA 1
ATOM 1899 C C . TRP A 1 242 ? 6.423 12.399 21.147 1.00 86.88 242 TRP A C 1
ATOM 1901 O O . TRP A 1 242 ? 7.082 11.543 21.734 1.00 86.88 242 TRP A O 1
ATOM 1911 N N . ILE A 1 243 ? 5.920 13.467 21.773 1.00 81.25 243 ILE A N 1
ATOM 1912 C CA . ILE A 1 243 ? 6.088 13.714 23.215 1.00 81.25 243 ILE A CA 1
ATOM 1913 C C . ILE A 1 243 ? 5.426 12.593 24.030 1.00 81.25 243 ILE A C 1
ATOM 1915 O O . ILE A 1 243 ? 5.964 12.140 25.041 1.00 81.25 243 ILE A O 1
ATOM 1919 N N . ASN A 1 244 ? 4.255 12.127 23.585 1.00 86.50 244 ASN A N 1
ATOM 1920 C CA . ASN A 1 244 ? 3.550 11.033 24.233 1.00 86.50 244 ASN A CA 1
ATOM 1921 C C . ASN A 1 244 ? 4.168 9.687 23.834 1.00 86.50 244 ASN A C 1
ATOM 1923 O O . ASN A 1 244 ? 4.129 9.297 22.669 1.00 86.50 244 ASN A O 1
ATOM 1927 N N . LYS A 1 245 ? 4.699 8.972 24.828 1.00 90.00 245 LYS A N 1
ATOM 1928 C CA . LYS A 1 245 ? 5.302 7.647 24.648 1.00 90.00 245 LYS A CA 1
ATOM 1929 C C . LYS A 1 245 ? 4.308 6.491 24.768 1.00 90.00 245 LYS A C 1
ATOM 1931 O O . LYS A 1 245 ? 4.667 5.365 24.430 1.00 90.00 245 LYS A O 1
ATOM 1936 N N . LYS A 1 246 ? 3.093 6.746 25.269 1.00 93.75 246 LYS A N 1
ATOM 1937 C CA . LYS A 1 246 ? 2.027 5.738 25.340 1.00 93.75 246 LYS A CA 1
ATOM 1938 C C . LYS A 1 246 ? 1.532 5.408 23.937 1.00 93.75 246 LYS A C 1
ATOM 1940 O O . LYS A 1 246 ? 1.569 6.265 23.060 1.00 93.75 246 LYS A O 1
ATOM 1945 N N . THR A 1 247 ? 1.030 4.193 23.754 1.00 96.56 247 THR A N 1
ATOM 1946 C CA . THR A 1 247 ? 0.416 3.791 22.489 1.00 96.56 247 THR A CA 1
ATOM 1947 C C . THR A 1 247 ? -0.902 4.530 22.264 1.00 96.56 247 THR A C 1
ATOM 1949 O O . THR A 1 247 ? -1.756 4.568 23.150 1.00 96.56 247 THR A O 1
ATOM 1952 N N . PHE A 1 248 ? -1.076 5.113 21.080 1.00 97.19 248 PHE A N 1
ATOM 1953 C CA . PHE A 1 248 ? -2.335 5.726 20.654 1.00 97.19 248 PHE A CA 1
ATOM 1954 C C . PHE A 1 248 ? -2.495 5.633 19.138 1.00 97.19 248 PHE A C 1
ATOM 1956 O O . PHE A 1 248 ? -1.520 5.540 18.398 1.00 97.19 248 PHE A O 1
ATOM 1963 N N . ALA A 1 249 ? -3.733 5.681 18.669 1.00 98.19 249 ALA A N 1
ATOM 1964 C CA . ALA A 1 249 ? -4.062 5.799 17.264 1.00 98.19 249 ALA A CA 1
ATOM 1965 C C . ALA A 1 249 ? -4.333 7.260 16.914 1.00 98.19 249 ALA A C 1
ATOM 1967 O O . ALA A 1 249 ? -4.889 8.017 17.715 1.00 98.19 249 ALA A O 1
ATOM 1968 N N . LYS A 1 250 ? -3.962 7.648 15.699 1.00 97.19 250 LYS A N 1
ATOM 1969 C CA . LYS A 1 250 ? -4.200 8.967 15.138 1.00 97.19 250 LYS A CA 1
ATOM 1970 C C . LYS A 1 250 ? -4.876 8.835 13.779 1.00 97.19 250 LYS A C 1
ATOM 1972 O O . LYS A 1 250 ? -4.348 8.188 12.880 1.00 97.19 250 LYS A O 1
ATOM 1977 N N . LEU A 1 251 ? -6.040 9.456 13.638 1.00 97.25 251 LEU A N 1
ATOM 1978 C CA . LEU A 1 251 ? -6.706 9.670 12.360 1.00 97.25 251 LEU A CA 1
ATOM 1979 C C . LEU A 1 251 ? -6.286 11.051 11.863 1.00 97.25 251 LEU A C 1
ATOM 1981 O O . LEU A 1 251 ? -6.676 12.062 12.440 1.00 97.25 251 LEU A O 1
ATOM 1985 N N . HIS A 1 252 ? -5.447 11.075 10.836 1.00 94.75 252 HIS A N 1
ATOM 1986 C CA . HIS A 1 252 ? -4.930 12.286 10.224 1.00 94.75 252 HIS A CA 1
ATOM 1987 C C . HIS A 1 252 ? -5.846 12.767 9.107 1.00 94.75 252 HIS A C 1
ATOM 1989 O O . HIS A 1 252 ? -6.153 11.996 8.196 1.00 94.75 252 HIS A O 1
ATOM 1995 N N . HIS A 1 253 ? -6.192 14.050 9.115 1.00 93.56 253 HIS A N 1
ATOM 1996 C CA . HIS A 1 253 ? -6.821 14.716 7.980 1.00 93.56 253 HIS A CA 1
ATOM 1997 C C . HIS A 1 253 ? -5.772 15.561 7.255 1.00 93.56 253 HIS A C 1
ATOM 1999 O O . HIS A 1 253 ? -5.255 16.545 7.777 1.00 93.56 253 HIS A O 1
ATOM 2005 N N . LYS A 1 254 ? -5.425 15.154 6.032 1.00 91.19 254 LYS A N 1
ATOM 2006 C CA . LYS A 1 254 ? -4.414 15.822 5.209 1.00 91.19 254 LYS A CA 1
ATOM 2007 C C . LYS A 1 254 ? -5.047 16.455 3.976 1.00 91.19 254 LYS A C 1
ATOM 2009 O O . LYS A 1 254 ? -5.964 15.903 3.362 1.00 91.19 254 LYS A O 1
ATOM 2014 N N . PHE A 1 255 ? -4.499 17.601 3.583 1.00 86.94 255 PHE A N 1
ATOM 2015 C CA . PHE A 1 255 ? -4.848 18.303 2.354 1.00 86.94 255 PHE A CA 1
ATOM 2016 C C . PHE A 1 255 ? -3.599 18.468 1.490 1.00 86.94 255 PHE A C 1
ATOM 2018 O O . PHE A 1 255 ? -2.662 19.172 1.859 1.00 86.94 255 PHE A O 1
ATOM 2025 N N . GLU A 1 256 ? -3.575 17.819 0.327 1.00 84.19 256 GLU A N 1
ATOM 2026 C CA . GLU A 1 256 ? -2.482 17.946 -0.641 1.00 84.19 256 GLU A CA 1
ATOM 2027 C C . GLU A 1 256 ? -3.072 18.211 -2.029 1.00 84.19 256 GLU A C 1
ATOM 2029 O O . GLU A 1 256 ? -3.954 17.486 -2.492 1.00 84.19 256 GLU A O 1
ATOM 2034 N N . LYS A 1 257 ? -2.578 19.251 -2.716 1.00 84.25 257 LYS A N 1
ATOM 2035 C CA . LYS A 1 257 ? -2.948 19.582 -4.109 1.00 84.25 257 LYS A CA 1
ATOM 2036 C C . LYS A 1 257 ? -4.465 19.648 -4.345 1.00 84.25 257 LYS A C 1
ATOM 2038 O O . LYS A 1 257 ? -4.975 19.095 -5.319 1.00 84.25 257 LYS A O 1
ATOM 2043 N N . GLY A 1 258 ? -5.199 20.293 -3.438 1.00 84.81 258 GLY A N 1
ATOM 2044 C CA . GLY A 1 258 ? -6.649 20.442 -3.575 1.00 84.81 258 GLY A CA 1
ATOM 2045 C C . GLY A 1 258 ? -7.459 19.203 -3.188 1.00 84.81 258 GLY A C 1
ATOM 2046 O O . GLY A 1 258 ? -8.673 19.200 -3.369 1.00 84.81 258 GLY A O 1
ATOM 2047 N N . LYS A 1 259 ? -6.820 18.133 -2.695 1.00 85.75 259 LYS A N 1
ATOM 2048 C CA . LYS A 1 259 ? -7.490 16.879 -2.343 1.00 85.75 259 LYS A CA 1
ATOM 2049 C C . LYS A 1 259 ? -7.343 16.584 -0.858 1.00 85.75 259 LYS A C 1
ATOM 2051 O O . LYS A 1 259 ? -6.234 16.530 -0.334 1.00 85.75 259 LYS A O 1
ATOM 2056 N N . ASN A 1 260 ? -8.480 16.317 -0.223 1.00 88.94 260 ASN A N 1
ATOM 2057 C CA . ASN A 1 260 ? -8.537 15.756 1.119 1.00 88.94 260 ASN A CA 1
ATOM 2058 C C . ASN A 1 260 ? -8.241 14.256 1.077 1.00 88.94 260 ASN A C 1
ATOM 2060 O O . ASN A 1 260 ? -8.747 13.522 0.217 1.00 88.94 260 ASN A O 1
ATOM 2064 N N . PHE A 1 261 ? -7.447 13.793 2.030 1.00 92.38 261 PHE A N 1
ATOM 2065 C CA . PHE A 1 261 ? -7.274 12.380 2.312 1.00 92.38 261 PHE A CA 1
ATOM 2066 C C . PHE A 1 261 ? -7.114 12.154 3.809 1.00 92.38 261 PHE A C 1
ATOM 2068 O O . PHE A 1 261 ? -6.670 13.030 4.547 1.00 92.38 261 PHE A O 1
ATOM 2075 N N . PHE A 1 262 ? -7.514 10.962 4.230 1.00 95.81 262 PHE A N 1
ATOM 2076 C CA . PHE A 1 262 ? -7.443 10.525 5.611 1.00 95.81 262 PHE A CA 1
ATOM 2077 C C . PHE A 1 262 ? -6.450 9.381 5.719 1.00 95.81 262 PHE A C 1
ATOM 2079 O O . PHE A 1 262 ? -6.461 8.504 4.856 1.00 95.81 262 PHE A O 1
ATOM 2086 N N . GLU A 1 263 ? -5.623 9.392 6.753 1.00 96.75 263 GLU A N 1
ATOM 2087 C CA . GLU A 1 263 ? -4.686 8.312 7.069 1.00 96.75 263 GLU A CA 1
ATOM 2088 C C . GLU A 1 263 ? -4.887 7.899 8.525 1.00 96.75 263 GLU A C 1
ATOM 2090 O O . GLU A 1 263 ? -5.219 8.735 9.364 1.00 96.75 263 GLU A O 1
ATOM 2095 N N . VAL A 1 264 ? -4.713 6.618 8.829 1.00 98.12 264 VAL A N 1
ATOM 2096 C CA . VAL A 1 264 ? -4.805 6.106 10.200 1.00 98.12 264 VAL A CA 1
ATOM 2097 C C . VAL A 1 264 ? -3.453 5.544 10.577 1.00 98.12 264 VAL A C 1
ATOM 2099 O O . VAL A 1 264 ? -2.942 4.676 9.879 1.00 98.12 264 VAL A O 1
ATOM 2102 N N . SER A 1 265 ? -2.905 6.008 11.689 1.00 98.19 265 SER A N 1
ATOM 2103 C CA . SER A 1 265 ? -1.622 5.546 12.206 1.00 98.19 265 SER A CA 1
ATOM 2104 C C . SER A 1 265 ? -1.768 5.079 13.646 1.00 98.19 265 SER A C 1
ATOM 2106 O O . SER A 1 265 ? -2.545 5.654 14.407 1.00 98.19 265 SER A O 1
ATOM 2108 N N . VAL A 1 266 ? -1.003 4.069 14.049 1.00 98.38 266 VAL A N 1
ATOM 2109 C CA . VAL A 1 266 ? -0.778 3.735 15.460 1.00 98.38 266 VAL A CA 1
ATOM 2110 C C . VAL A 1 266 ? 0.628 4.180 15.828 1.00 98.38 266 VAL A C 1
ATOM 2112 O O . VAL A 1 266 ? 1.593 3.761 15.199 1.00 98.38 266 VAL A O 1
ATOM 2115 N N . ILE A 1 267 ? 0.745 5.033 16.839 1.00 97.62 267 ILE A N 1
ATOM 2116 C CA . ILE A 1 267 ? 2.019 5.529 17.353 1.00 97.62 267 ILE A CA 1
ATOM 2117 C C . ILE A 1 267 ? 2.371 4.739 18.607 1.00 97.62 267 ILE A C 1
ATOM 2119 O O . ILE A 1 267 ? 1.569 4.661 19.537 1.00 97.62 267 ILE A O 1
ATOM 2123 N N . LEU A 1 268 ? 3.574 4.168 18.638 1.00 96.69 268 LEU A N 1
ATOM 2124 C CA . LEU A 1 268 ? 4.108 3.375 19.740 1.00 96.69 268 LEU A CA 1
ATOM 2125 C C . LEU A 1 268 ? 5.450 3.933 20.200 1.00 96.69 268 LEU A C 1
ATOM 2127 O O . LEU A 1 268 ? 6.257 4.420 19.403 1.00 96.69 268 LEU A O 1
ATOM 2131 N N . HIS A 1 269 ? 5.701 3.850 21.507 1.00 94.69 269 HIS A N 1
ATOM 2132 C CA . HIS A 1 269 ? 6.968 4.248 22.134 1.00 94.69 269 HIS A CA 1
ATOM 2133 C C . HIS A 1 269 ? 7.411 5.694 21.817 1.00 94.69 269 HIS A C 1
ATOM 2135 O O . HIS A 1 269 ? 8.579 6.041 21.979 1.00 94.69 269 HIS A O 1
ATOM 2141 N N . GLY A 1 270 ? 6.492 6.540 21.336 1.00 93.25 270 GLY A N 1
ATOM 2142 C CA . GLY A 1 270 ? 6.762 7.907 20.885 1.00 93.25 270 GLY A CA 1
ATOM 2143 C C . GLY A 1 270 ? 7.644 8.030 19.634 1.00 93.25 270 GLY A C 1
ATOM 2144 O O . GLY A 1 270 ? 8.037 9.144 19.297 1.00 93.25 270 GLY A O 1
ATOM 2145 N N . CYS A 1 271 ? 7.983 6.929 18.954 1.00 95.25 271 CYS A N 1
ATOM 2146 C CA . CYS A 1 271 ? 8.920 6.951 17.820 1.00 95.25 271 CYS A CA 1
ATOM 2147 C C . CYS A 1 271 ? 8.693 5.866 16.756 1.00 95.25 271 CYS A C 1
ATOM 2149 O O . CYS A 1 271 ? 9.342 5.914 15.717 1.00 95.25 271 CYS A O 1
ATOM 2151 N N . VAL A 1 272 ? 7.787 4.909 16.968 1.00 97.06 272 VAL A N 1
ATOM 2152 C CA . VAL A 1 272 ? 7.402 3.919 15.952 1.00 97.06 272 VAL A CA 1
ATOM 2153 C C . VAL A 1 272 ? 5.996 4.251 15.470 1.00 97.06 272 VAL A C 1
ATOM 2155 O O . VAL A 1 272 ? 5.075 4.343 16.277 1.00 97.06 272 VAL A O 1
ATOM 2158 N N . GLU A 1 273 ? 5.825 4.425 14.166 1.00 97.94 273 GLU A N 1
ATOM 2159 C CA . GLU A 1 273 ? 4.530 4.614 13.515 1.00 97.94 273 GLU A CA 1
ATOM 2160 C C . GLU A 1 273 ? 4.169 3.349 12.733 1.00 97.94 273 GLU A C 1
ATOM 2162 O O . GLU A 1 273 ? 4.961 2.864 11.930 1.00 97.94 273 GLU A O 1
ATOM 2167 N N . LEU A 1 274 ? 2.962 2.827 12.941 1.00 98.25 274 LEU A N 1
ATOM 2168 C CA . LEU A 1 274 ? 2.321 1.863 12.053 1.00 98.25 274 LEU A CA 1
ATOM 2169 C C . LEU A 1 274 ? 1.241 2.587 11.251 1.00 98.25 274 LEU A C 1
ATOM 2171 O O . LEU A 1 274 ? 0.152 2.846 11.765 1.00 98.25 274 LEU A O 1
ATOM 2175 N N . LEU A 1 275 ? 1.530 2.909 9.997 1.00 98.25 275 LEU A N 1
ATOM 2176 C CA . LEU A 1 275 ? 0.593 3.535 9.071 1.00 98.25 275 LEU A CA 1
ATOM 2177 C C . LEU A 1 275 ? -0.307 2.468 8.448 1.00 98.25 275 LEU A C 1
ATOM 2179 O O . LEU A 1 275 ? 0.177 1.554 7.782 1.00 98.25 275 LEU A O 1
ATOM 2183 N N . ALA A 1 276 ? -1.617 2.569 8.639 1.00 98.50 276 ALA A N 1
ATOM 2184 C CA . ALA A 1 276 ? -2.570 1.661 8.021 1.00 98.50 276 ALA A CA 1
ATOM 2185 C C . ALA A 1 276 ? -2.557 1.835 6.499 1.00 98.50 276 ALA A C 1
ATOM 2187 O O . ALA A 1 276 ? -2.791 2.927 5.980 1.00 98.50 276 ALA A O 1
ATOM 2188 N N . VAL A 1 277 ? -2.334 0.735 5.785 1.00 98.25 277 VAL A N 1
ATOM 2189 C CA . VAL A 1 277 ? -2.339 0.687 4.316 1.00 98.25 277 VAL A CA 1
ATOM 2190 C C . VAL A 1 277 ? -3.371 -0.287 3.762 1.00 98.25 277 VAL A C 1
ATOM 2192 O O . VAL A 1 277 ? -3.490 -0.438 2.553 1.00 98.25 277 VAL A O 1
ATOM 2195 N N . GLY A 1 278 ? -4.148 -0.943 4.615 1.00 97.94 278 GLY A N 1
ATOM 2196 C CA . GLY A 1 278 ? -5.269 -1.771 4.195 1.00 97.94 278 GLY A CA 1
ATOM 2197 C C . GLY A 1 278 ? -6.176 -2.099 5.367 1.00 97.94 278 GLY A C 1
ATOM 2198 O O . GLY A 1 278 ? -5.709 -2.242 6.499 1.00 97.94 278 GLY A O 1
ATOM 2199 N N . GLY A 1 279 ? -7.475 -2.207 5.112 1.00 97.25 279 GLY A N 1
ATOM 2200 C CA . GLY A 1 279 ? -8.423 -2.572 6.153 1.00 97.25 279 GLY A CA 1
ATOM 2201 C C . GLY A 1 279 ? -9.874 -2.319 5.791 1.00 97.25 279 GLY A C 1
ATOM 2202 O O . GLY A 1 279 ? -10.221 -2.007 4.650 1.00 97.25 279 GLY A O 1
ATOM 2203 N N . LEU A 1 280 ? -10.715 -2.449 6.811 1.00 96.19 280 LEU A N 1
ATOM 2204 C CA . LEU A 1 280 ? -12.136 -2.146 6.777 1.00 96.19 280 LEU A CA 1
ATOM 2205 C C . LEU A 1 280 ? -12.431 -0.939 7.664 1.00 96.19 280 LEU A C 1
ATOM 2207 O O . LEU A 1 280 ? -11.782 -0.731 8.690 1.00 96.19 280 LEU A O 1
ATOM 2211 N N . VAL A 1 281 ? -13.439 -0.164 7.285 1.00 95.25 281 VAL A N 1
ATOM 2212 C CA . VAL A 1 281 ? -13.923 0.994 8.031 1.00 95.25 281 VAL A CA 1
ATOM 2213 C C . VAL A 1 281 ? -15.434 0.905 8.203 1.00 95.25 281 VAL A C 1
ATOM 2215 O O . VAL A 1 281 ? -16.183 0.716 7.247 1.00 95.25 281 VAL A O 1
ATOM 2218 N N . ALA A 1 282 ? -15.884 1.047 9.443 1.00 93.06 282 ALA A N 1
ATOM 2219 C CA . ALA A 1 282 ? -17.285 1.083 9.820 1.00 93.06 282 ALA A CA 1
ATOM 2220 C C . ALA A 1 282 ? -17.632 2.492 10.307 1.00 93.06 282 ALA A C 1
ATOM 2222 O O . ALA A 1 282 ? -17.127 2.958 11.330 1.00 93.06 282 ALA A O 1
ATOM 2223 N N . LEU A 1 283 ? -18.504 3.165 9.561 1.00 91.25 283 LEU A N 1
ATOM 2224 C CA . LEU A 1 283 ? -19.053 4.471 9.913 1.00 91.25 283 LEU A CA 1
ATOM 2225 C C . LEU A 1 283 ? -20.437 4.291 10.536 1.00 91.25 283 LEU A C 1
ATOM 2227 O O . LEU A 1 283 ? -21.242 3.504 10.034 1.00 91.25 283 LEU A O 1
ATOM 2231 N N . LYS A 1 284 ? -20.743 5.042 11.600 1.00 86.12 284 LYS A N 1
ATOM 2232 C CA . LYS A 1 284 ? -22.068 5.000 12.238 1.00 86.12 284 LYS A CA 1
ATOM 2233 C C . LYS A 1 284 ? -23.179 5.220 11.197 1.00 86.12 284 LYS A C 1
ATOM 2235 O O . LYS A 1 284 ? -23.164 6.196 10.451 1.00 86.12 284 LYS A O 1
ATOM 2240 N N . GLY A 1 285 ? -24.132 4.286 11.136 1.00 83.38 285 GLY A N 1
ATOM 2241 C CA . GLY A 1 285 ? -25.277 4.345 10.220 1.00 83.38 285 GLY A CA 1
ATOM 2242 C C . GLY A 1 285 ? -24.970 4.049 8.744 1.00 83.38 285 GLY A C 1
ATOM 2243 O O . GLY A 1 285 ? -25.858 4.211 7.908 1.00 83.38 285 GLY A O 1
ATOM 2244 N N . LYS A 1 286 ? -23.751 3.614 8.397 1.00 87.00 286 LYS A N 1
ATOM 2245 C CA . LYS A 1 286 ? -23.373 3.233 7.026 1.00 87.00 286 LYS A CA 1
ATOM 2246 C C . LYS A 1 286 ? -22.895 1.775 6.964 1.00 87.00 286 LYS A C 1
ATOM 2248 O O . LYS A 1 286 ? -22.441 1.242 7.975 1.00 87.00 286 LYS A O 1
ATOM 2253 N N . PRO A 1 287 ? -22.976 1.123 5.790 1.00 87.94 287 PRO A N 1
ATOM 2254 C CA . PRO A 1 287 ? -22.331 -0.167 5.573 1.00 87.94 287 PRO A CA 1
ATOM 2255 C C . PRO A 1 287 ? -20.821 -0.097 5.831 1.00 87.94 287 PRO A C 1
ATOM 2257 O O . PRO A 1 287 ? -20.209 0.962 5.670 1.00 87.94 287 PRO A O 1
ATOM 2260 N N . VAL A 1 288 ? -20.231 -1.236 6.195 1.00 89.88 288 VAL A N 1
ATOM 2261 C CA . VAL A 1 288 ? -18.773 -1.386 6.260 1.00 89.88 288 VAL A CA 1
ATOM 2262 C C . VAL A 1 288 ? -18.194 -1.211 4.859 1.00 89.88 288 VAL A C 1
ATOM 2264 O O . VAL A 1 288 ? -18.718 -1.755 3.887 1.00 89.88 288 VAL A O 1
ATOM 2267 N N . ASP A 1 289 ? -17.114 -0.448 4.769 1.00 93.06 289 ASP A N 1
ATOM 2268 C CA . ASP A 1 289 ? -16.371 -0.200 3.540 1.00 93.06 289 ASP A CA 1
ATOM 2269 C C . ASP A 1 289 ? -14.920 -0.684 3.715 1.00 93.06 289 ASP A C 1
ATOM 2271 O O . ASP A 1 289 ? -14.481 -0.989 4.823 1.00 93.06 289 ASP A O 1
ATOM 2275 N N . ALA A 1 290 ? -14.173 -0.782 2.624 1.00 95.38 290 ALA A N 1
ATOM 2276 C CA . ALA A 1 290 ? -12.816 -1.300 2.584 1.00 95.38 290 ALA A CA 1
ATOM 2277 C C . ALA A 1 290 ? -11.874 -0.281 1.932 1.00 95.38 290 ALA A C 1
ATOM 2279 O O . ALA A 1 290 ? -12.291 0.575 1.149 1.00 95.38 290 ALA A O 1
ATOM 2280 N N . PHE A 1 291 ? -10.587 -0.356 2.256 1.00 96.69 291 PHE A N 1
ATOM 2281 C CA . PHE A 1 291 ? -9.565 0.490 1.647 1.00 96.69 291 PHE A CA 1
ATOM 2282 C C . PHE A 1 291 ? -8.248 -0.268 1.465 1.00 96.69 291 PHE A C 1
ATOM 2284 O O . PHE A 1 291 ? -7.920 -1.156 2.250 1.00 96.69 291 PHE A O 1
ATOM 2291 N N . LEU A 1 292 ? -7.501 0.108 0.423 1.00 97.31 292 LEU A N 1
ATOM 2292 C CA . LEU A 1 292 ? -6.138 -0.342 0.133 1.00 97.31 292 LEU A CA 1
ATOM 2293 C C . LEU A 1 292 ? -5.281 0.871 -0.274 1.00 97.31 292 LEU A C 1
ATOM 2295 O O . LEU A 1 292 ? -5.695 1.700 -1.089 1.00 97.31 292 LEU A O 1
ATOM 2299 N N . GLY A 1 293 ? -4.077 0.960 0.285 1.00 96.19 293 GLY A N 1
ATOM 2300 C CA . GLY A 1 293 ? -3.219 2.147 0.309 1.00 96.19 293 GLY A CA 1
ATOM 2301 C C . GLY A 1 293 ? -3.407 2.994 1.578 1.00 96.19 293 GLY A C 1
ATOM 2302 O O . GLY A 1 293 ? -4.354 2.794 2.334 1.00 96.19 293 GLY A O 1
ATOM 2303 N N . SER A 1 294 ? -2.516 3.968 1.805 1.00 94.94 294 SER A N 1
ATOM 2304 C CA . SER A 1 294 ? -2.528 4.794 3.030 1.00 94.94 294 SER A CA 1
ATOM 2305 C C . SER A 1 294 ? -3.771 5.680 3.179 1.00 94.94 294 SER A C 1
ATOM 2307 O O . SER A 1 294 ? -4.152 6.057 4.284 1.00 94.94 294 SER A O 1
ATOM 2309 N N . SER A 1 295 ? -4.426 6.021 2.064 1.00 95.00 295 SER A N 1
ATOM 2310 C CA . SER A 1 295 ? -5.612 6.874 2.065 1.00 95.00 295 SER A CA 1
ATOM 2311 C C . SER A 1 295 ? -6.891 6.073 2.320 1.00 95.00 295 SER A C 1
ATOM 2313 O O . SER A 1 295 ? -7.329 5.300 1.467 1.00 95.00 295 SER A O 1
ATOM 2315 N N . VAL A 1 296 ? -7.580 6.374 3.421 1.00 95.75 296 VAL A N 1
ATOM 2316 C CA . VAL A 1 296 ? -8.908 5.838 3.744 1.00 95.75 296 VAL A CA 1
ATOM 2317 C C . VAL A 1 296 ? -9.986 6.565 2.928 1.00 95.75 296 VAL A C 1
ATOM 2319 O O . VAL A 1 296 ? -10.668 7.483 3.392 1.00 95.75 296 VAL A O 1
ATOM 2322 N N . LYS A 1 297 ? -10.132 6.174 1.659 1.00 93.56 297 LYS A N 1
ATOM 2323 C CA . LYS A 1 297 ? -11.055 6.804 0.695 1.00 93.56 297 LYS A CA 1
ATOM 2324 C C . LYS A 1 297 ? -12.523 6.880 1.154 1.00 93.56 297 LYS A C 1
ATOM 2326 O O . LYS A 1 297 ? -13.115 7.932 0.902 1.00 93.56 297 LYS A O 1
ATOM 2331 N N . PRO A 1 298 ? -13.101 5.883 1.857 1.00 92.94 298 PRO A N 1
ATOM 2332 C CA . PRO A 1 298 ? -14.491 5.964 2.325 1.00 92.94 298 PRO A CA 1
ATOM 2333 C C . PRO A 1 298 ? -14.797 7.162 3.245 1.00 92.94 298 PRO A C 1
ATOM 2335 O O . PRO A 1 298 ? -15.947 7.588 3.342 1.00 92.94 298 PRO A O 1
ATOM 2338 N N . LEU A 1 299 ? -13.779 7.762 3.875 1.00 92.88 299 LEU A N 1
ATOM 2339 C CA . LEU A 1 299 ? -13.943 8.939 4.737 1.00 92.88 299 LEU A CA 1
ATOM 2340 C C . LEU A 1 299 ? -14.022 10.266 3.976 1.00 92.88 299 LEU A C 1
ATOM 2342 O O . LEU A 1 299 ? -14.512 11.245 4.533 1.00 92.88 299 LEU A O 1
ATOM 2346 N N . LYS A 1 300 ? -13.600 10.320 2.703 1.00 87.44 300 LYS A N 1
ATOM 2347 C CA . LYS A 1 300 ? -13.500 11.573 1.922 1.00 87.44 300 LYS A CA 1
ATOM 2348 C C . LYS A 1 300 ? -14.804 12.361 1.829 1.00 87.44 300 LYS A C 1
ATOM 2350 O O . LYS A 1 300 ? -14.762 13.583 1.768 1.00 87.44 300 LYS A O 1
ATOM 2355 N N . ASN A 1 301 ? -15.935 11.660 1.831 1.00 78.38 301 ASN A N 1
ATOM 2356 C CA . ASN A 1 301 ? -17.271 12.251 1.739 1.00 78.38 301 ASN A CA 1
ATOM 2357 C C . ASN A 1 301 ? -18.046 12.135 3.061 1.00 78.38 301 ASN A C 1
ATOM 2359 O O . ASN A 1 301 ? -19.270 12.267 3.082 1.00 78.38 301 ASN A O 1
ATOM 2363 N N . SER A 1 302 ? -17.367 11.800 4.159 1.00 77.38 302 SER A N 1
ATOM 2364 C CA . SER A 1 302 ? -17.992 11.746 5.474 1.00 77.38 302 SER A CA 1
ATOM 2365 C C . SER A 1 302 ? -17.848 13.109 6.147 1.00 77.38 302 SER A C 1
ATOM 2367 O O . SER A 1 302 ? -16.739 13.581 6.352 1.00 77.38 302 SER A O 1
ATOM 2369 N N . SER A 1 303 ? -18.966 13.726 6.529 1.00 73.12 303 SER A N 1
ATOM 2370 C CA . SER A 1 303 ? -18.991 14.910 7.407 1.00 73.12 303 SER A CA 1
ATOM 2371 C C . SER A 1 303 ? -18.605 14.585 8.858 1.00 73.12 303 SER A C 1
ATOM 2373 O O . SER A 1 303 ? -18.698 15.432 9.733 1.00 73.12 303 SER A O 1
ATOM 2375 N N . VAL A 1 304 ? -18.249 13.325 9.110 1.00 69.00 304 VAL A N 1
ATOM 2376 C CA . VAL A 1 304 ? -18.075 12.702 10.425 1.00 69.00 304 VAL A CA 1
ATOM 2377 C C . VAL A 1 304 ? -16.710 13.051 11.021 1.00 69.00 304 VAL A C 1
ATOM 2379 O O . VAL A 1 304 ? -16.532 13.012 12.234 1.00 69.00 304 VAL A O 1
ATOM 2382 N N . VAL A 1 305 ? -15.732 13.412 10.185 1.00 74.94 305 VAL A N 1
ATOM 2383 C CA . VAL A 1 305 ? -14.353 13.668 10.610 1.00 74.94 305 VAL A CA 1
ATOM 2384 C C . VAL A 1 305 ? -13.961 15.086 10.218 1.00 74.94 305 VAL A C 1
ATOM 2386 O O . VAL A 1 305 ? -13.764 15.373 9.040 1.00 74.94 305 VAL A O 1
ATOM 2389 N N . ASP A 1 306 ? -13.843 15.948 11.225 1.00 78.69 306 ASP A N 1
ATOM 2390 C CA . ASP A 1 306 ? -13.209 17.260 11.110 1.00 78.69 306 ASP A CA 1
ATOM 2391 C C . ASP A 1 306 ? -11.873 17.228 11.862 1.00 78.69 306 ASP A C 1
ATOM 2393 O O . ASP A 1 306 ? -11.827 16.818 13.028 1.00 78.69 306 ASP A O 1
ATOM 2397 N N . GLY A 1 307 ? -10.799 17.602 11.165 1.00 86.44 307 GLY A N 1
ATOM 2398 C CA . GLY A 1 307 ? -9.435 17.643 11.686 1.00 86.44 307 GLY A CA 1
ATOM 2399 C C . GLY A 1 307 ? -8.819 16.296 12.091 1.00 86.44 307 GLY A C 1
ATOM 2400 O O . GLY A 1 307 ? -9.338 15.209 11.823 1.00 86.44 307 GLY A O 1
ATOM 2401 N N . ASP A 1 308 ? -7.657 16.394 12.741 1.00 91.50 308 ASP A N 1
ATOM 2402 C CA . ASP A 1 308 ? -6.938 15.254 13.310 1.00 91.50 308 ASP A CA 1
ATOM 2403 C C . ASP A 1 308 ? -7.635 14.756 14.589 1.00 91.50 308 ASP A C 1
ATOM 2405 O O . ASP A 1 308 ? -7.969 15.547 15.472 1.00 91.50 308 ASP A O 1
ATOM 2409 N N . ARG A 1 309 ? -7.782 13.434 14.742 1.00 94.75 309 ARG A N 1
ATOM 2410 C CA . ARG A 1 309 ? -8.341 12.806 15.955 1.00 94.75 309 ARG A CA 1
ATOM 2411 C C . ARG A 1 309 ? -7.376 11.807 16.572 1.00 94.75 309 ARG A C 1
ATOM 2413 O O . ARG A 1 309 ? -6.640 11.126 15.862 1.00 94.75 309 ARG A O 1
ATOM 2420 N N . LEU A 1 310 ? -7.412 11.689 17.897 1.00 95.62 310 LEU A N 1
ATOM 2421 C CA . LEU A 1 310 ? -6.634 10.714 18.661 1.00 95.62 310 LEU A CA 1
ATOM 2422 C C . LEU A 1 310 ? -7.566 9.708 19.333 1.00 95.62 310 LEU A C 1
ATOM 2424 O O . LEU A 1 310 ? -8.668 10.062 19.743 1.00 95.62 310 LEU A O 1
ATOM 2428 N N . SER A 1 311 ? -7.112 8.467 19.478 1.00 96.50 311 SER A N 1
ATOM 2429 C CA . SER A 1 311 ? -7.807 7.451 20.265 1.00 96.50 311 SER A CA 1
ATOM 2430 C C . SER A 1 311 ? -6.821 6.553 20.999 1.00 96.50 311 SER A C 1
ATOM 2432 O O . SER A 1 311 ? -5.815 6.129 20.440 1.00 96.50 311 SER A O 1
ATOM 2434 N N . SER A 1 312 ? -7.122 6.234 22.254 1.00 96.31 312 SER A N 1
ATOM 2435 C CA . SER A 1 312 ? -6.452 5.169 23.008 1.00 96.31 312 SER A CA 1
ATOM 2436 C C . SER A 1 312 ? -7.180 3.825 22.903 1.00 96.31 312 SER A C 1
ATOM 2438 O O . SER A 1 312 ? -6.653 2.816 23.363 1.00 96.31 312 SER A O 1
ATOM 2440 N N . LYS A 1 313 ? -8.379 3.788 22.302 1.00 96.88 313 LYS A N 1
ATOM 2441 C CA . LYS A 1 313 ? -9.182 2.569 22.137 1.00 96.88 313 LYS A CA 1
ATOM 2442 C C . LYS A 1 313 ? -8.662 1.764 20.947 1.00 96.88 313 LYS A C 1
ATOM 2444 O O . LYS A 1 313 ? -9.201 1.831 19.840 1.00 96.88 313 LYS A O 1
ATOM 2449 N N . ILE A 1 314 ? -7.578 1.037 21.191 1.00 97.88 314 ILE A N 1
ATOM 2450 C CA . ILE A 1 314 ? -6.983 0.086 20.255 1.00 97.88 314 ILE A CA 1
ATOM 2451 C C . ILE A 1 314 ? -7.115 -1.304 20.857 1.00 97.88 314 ILE A C 1
ATOM 2453 O O . ILE A 1 314 ? -6.739 -1.512 22.009 1.00 97.88 314 ILE A O 1
ATOM 2457 N N . PHE A 1 315 ? -7.594 -2.256 20.068 1.00 97.38 315 PHE A N 1
ATOM 2458 C CA . PHE A 1 315 ? -7.753 -3.639 20.479 1.00 97.38 315 PHE A CA 1
ATOM 2459 C C . PHE A 1 315 ? -6.908 -4.552 19.598 1.00 97.38 315 PHE A C 1
ATOM 2461 O O . PHE A 1 315 ? -7.002 -4.506 18.372 1.00 97.38 315 PH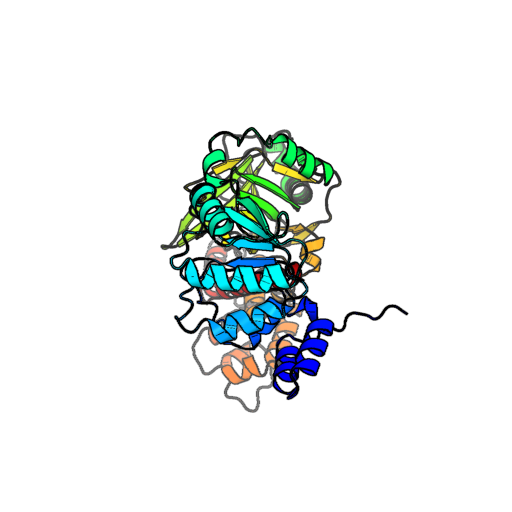E A O 1
ATOM 2468 N N . ILE A 1 316 ? -6.095 -5.396 20.222 1.00 96.94 316 ILE A N 1
ATOM 2469 C CA . ILE A 1 316 ? -5.228 -6.376 19.555 1.00 96.94 316 ILE A CA 1
ATOM 2470 C C . ILE A 1 316 ? -5.738 -7.790 19.828 1.00 96.94 316 ILE A C 1
ATOM 2472 O O . ILE A 1 316 ? -6.359 -8.039 20.863 1.00 96.94 316 ILE A O 1
ATOM 2476 N N . ASN A 1 317 ? -5.489 -8.722 18.912 1.00 94.62 317 ASN A N 1
ATOM 2477 C CA . ASN A 1 317 ? -5.908 -10.109 19.091 1.00 94.62 317 ASN A CA 1
ATOM 2478 C C . ASN A 1 317 ? -5.024 -10.806 20.146 1.00 94.62 317 ASN A C 1
ATOM 2480 O O . ASN A 1 317 ? -3.798 -10.794 20.030 1.00 94.62 317 ASN A O 1
ATOM 2484 N N . LYS A 1 318 ? -5.630 -11.430 21.165 1.00 92.44 318 LYS A N 1
ATOM 2485 C CA . LYS A 1 318 ? -4.918 -12.100 22.272 1.00 92.44 318 LYS A CA 1
ATOM 2486 C C . LYS A 1 318 ? -4.067 -13.280 21.816 1.00 92.44 318 LYS A C 1
ATOM 2488 O O . LYS A 1 318 ? -3.040 -13.563 22.424 1.00 92.44 318 LYS A O 1
ATOM 2493 N N . HIS A 1 319 ? -4.510 -13.985 20.781 1.00 89.44 319 HIS A N 1
ATOM 2494 C CA . HIS A 1 319 ? -3.876 -15.217 20.318 1.00 89.44 319 HIS A CA 1
ATOM 2495 C C . HIS A 1 319 ? -2.792 -14.963 19.266 1.00 89.44 319 HIS A C 1
ATOM 2497 O O . HIS A 1 319 ? -2.134 -15.903 18.822 1.00 89.44 319 HIS A O 1
ATOM 2503 N N . GLY A 1 320 ? -2.592 -13.697 18.886 1.00 86.62 320 GLY A N 1
ATOM 2504 C CA . GLY A 1 320 ? -1.802 -13.336 17.721 1.00 86.62 320 GLY A CA 1
ATOM 2505 C C . GLY A 1 320 ? -2.487 -13.764 16.424 1.00 86.62 320 GLY A C 1
ATOM 2506 O O . GLY A 1 320 ? -3.466 -14.512 16.408 1.00 86.62 320 GLY A O 1
ATOM 2507 N N . GLN A 1 321 ? -1.981 -13.256 15.308 1.00 92.06 321 GLN A N 1
ATOM 2508 C CA . GLN A 1 321 ? -2.443 -13.641 13.982 1.00 92.06 321 GLN A CA 1
ATOM 2509 C C . GLN A 1 321 ? -1.243 -13.957 13.100 1.00 92.06 321 GLN A C 1
ATOM 2511 O O . GLN A 1 321 ? -0.135 -13.473 13.335 1.00 92.06 321 GLN A O 1
ATOM 2516 N N . GLN A 1 322 ? -1.456 -14.805 12.096 1.00 97.06 322 GLN A N 1
ATOM 2517 C CA . GLN A 1 322 ? -0.434 -15.037 11.085 1.00 97.06 322 GLN A CA 1
ATOM 2518 C C . GLN A 1 322 ? -0.324 -13.807 10.188 1.00 97.06 322 GLN A C 1
ATOM 2520 O O . GLN A 1 322 ? -1.333 -13.232 9.767 1.00 97.06 322 GLN A O 1
ATOM 2525 N N . VAL A 1 323 ? 0.914 -13.402 9.917 1.00 97.94 323 VAL A N 1
ATOM 2526 C CA . VAL A 1 323 ? 1.224 -12.166 9.204 1.00 97.94 323 VAL A CA 1
ATOM 2527 C C . VAL A 1 323 ? 2.242 -12.449 8.115 1.00 97.94 323 VAL A C 1
ATOM 2529 O O . VAL A 1 323 ? 3.280 -13.062 8.359 1.00 97.94 323 VAL A O 1
ATOM 2532 N N . ILE A 1 324 ? 1.951 -11.954 6.918 1.00 98.12 324 ILE A N 1
ATOM 2533 C CA . ILE A 1 324 ? 2.878 -11.924 5.792 1.00 98.12 324 ILE A CA 1
ATOM 2534 C C . ILE A 1 324 ? 3.609 -10.587 5.805 1.00 98.12 324 ILE A C 1
ATOM 2536 O O . ILE A 1 324 ? 3.000 -9.536 6.010 1.00 98.12 324 ILE A O 1
ATOM 2540 N N . ARG A 1 325 ? 4.923 -10.623 5.580 1.00 98.12 325 ARG A N 1
ATOM 2541 C CA . ARG A 1 325 ? 5.761 -9.424 5.507 1.00 98.12 325 ARG A CA 1
ATOM 2542 C C . ARG A 1 325 ? 6.153 -9.124 4.069 1.00 98.12 325 ARG A C 1
ATOM 2544 O O . ARG A 1 325 ? 6.517 -10.039 3.337 1.00 98.12 325 ARG A O 1
ATOM 2551 N N . SER A 1 326 ? 6.136 -7.850 3.697 1.00 97.38 326 SER A N 1
ATOM 2552 C CA . SER A 1 326 ? 6.613 -7.374 2.394 1.00 97.38 326 SER A CA 1
ATOM 2553 C C . SER A 1 326 ? 7.300 -6.007 2.518 1.00 97.38 326 SER A C 1
ATOM 2555 O O . SER A 1 326 ? 7.377 -5.445 3.617 1.00 97.38 326 SER A O 1
ATOM 2557 N N . GLU A 1 327 ? 7.865 -5.486 1.428 1.00 96.94 327 GLU A N 1
ATOM 2558 C CA . GLU A 1 327 ? 8.407 -4.124 1.393 1.00 96.94 327 GLU A CA 1
ATOM 2559 C C . GLU A 1 327 ? 7.301 -3.056 1.506 1.00 96.94 327 GLU A C 1
ATOM 2561 O O . GLU A 1 327 ? 6.141 -3.278 1.162 1.00 96.94 327 GLU A O 1
ATOM 2566 N N . ARG A 1 328 ? 7.665 -1.866 1.992 1.00 95.12 328 ARG A N 1
ATOM 2567 C CA . ARG A 1 328 ? 6.715 -0.772 2.267 1.00 95.12 328 ARG A CA 1
ATOM 2568 C C . ARG A 1 328 ? 6.161 -0.115 0.999 1.00 95.12 328 ARG A C 1
ATOM 2570 O O . ARG A 1 328 ? 6.827 -0.023 -0.039 1.00 95.12 328 ARG A O 1
ATOM 2577 N N . LEU A 1 329 ? 4.973 0.475 1.119 1.00 93.38 329 LEU A N 1
ATOM 2578 C CA . LEU A 1 329 ? 4.367 1.329 0.099 1.00 93.38 329 LEU A CA 1
ATOM 2579 C C . LEU A 1 329 ? 4.907 2.756 0.219 1.00 93.38 329 LEU A C 1
ATOM 2581 O O . LEU A 1 329 ? 4.373 3.621 0.913 1.00 93.38 329 LEU A O 1
ATOM 2585 N N . LEU A 1 330 ? 5.988 3.025 -0.500 1.00 90.12 330 LEU A N 1
ATOM 2586 C CA . LEU A 1 330 ? 6.697 4.293 -0.460 1.00 90.12 330 LEU A CA 1
ATOM 2587 C C . LEU A 1 330 ? 6.552 5.052 -1.780 1.00 90.12 330 LEU A C 1
ATOM 2589 O O . LEU A 1 330 ? 6.136 4.541 -2.814 1.00 90.12 330 LEU A O 1
ATOM 2593 N N . ARG A 1 331 ? 6.948 6.325 -1.753 1.00 85.69 331 ARG A N 1
ATOM 2594 C CA . ARG A 1 331 ? 7.245 7.104 -2.970 1.00 85.69 331 ARG A CA 1
ATOM 2595 C C . ARG A 1 331 ? 8.747 7.332 -3.159 1.00 85.69 331 ARG A C 1
ATOM 2597 O O . ARG A 1 331 ? 9.152 8.066 -4.055 1.00 85.69 331 ARG A O 1
ATOM 2604 N N . GLN A 1 332 ? 9.569 6.760 -2.280 1.00 88.06 332 GLN A N 1
ATOM 2605 C CA . GLN A 1 332 ? 10.990 7.073 -2.129 1.00 88.06 332 GLN A CA 1
ATOM 2606 C C . GLN A 1 332 ? 11.867 5.824 -2.288 1.00 88.06 332 GLN A C 1
ATOM 2608 O O . GLN A 1 332 ? 12.800 5.622 -1.523 1.00 88.06 332 GLN A O 1
ATOM 2613 N N . TYR A 1 333 ? 11.602 5.008 -3.311 1.00 93.69 333 TYR A N 1
ATOM 2614 C CA . TYR A 1 333 ? 12.334 3.764 -3.621 1.00 93.69 333 TYR A CA 1
ATOM 2615 C C . TYR A 1 333 ? 13.796 3.945 -4.071 1.00 93.69 333 TYR A C 1
ATOM 2617 O O . TYR A 1 333 ? 14.405 3.041 -4.619 1.00 93.69 333 TYR A O 1
ATOM 2625 N N . TYR A 1 334 ? 14.358 5.133 -3.869 1.00 91.31 334 TYR A N 1
ATOM 2626 C CA . TYR A 1 334 ? 15.784 5.423 -4.019 1.00 91.31 334 TYR A CA 1
ATOM 2627 C C . TYR A 1 334 ? 16.516 5.437 -2.661 1.00 91.31 334 TYR A C 1
ATOM 2629 O O . TYR A 1 334 ? 17.725 5.656 -2.616 1.00 91.31 334 TYR A O 1
ATOM 2637 N N . LYS A 1 335 ? 15.779 5.287 -1.553 1.00 92.31 335 LYS A N 1
ATOM 2638 C CA . LYS A 1 335 ? 16.297 5.232 -0.181 1.00 92.31 335 LYS A CA 1
ATOM 2639 C C . LYS A 1 335 ? 16.656 3.805 0.212 1.00 92.31 335 LYS A C 1
ATOM 2641 O O . LYS A 1 335 ? 16.074 2.862 -0.306 1.00 92.31 335 LYS A O 1
ATOM 2646 N N . GLU A 1 336 ? 17.594 3.643 1.130 1.00 89.00 336 GLU A N 1
ATOM 2647 C CA . GLU A 1 336 ? 18.134 2.333 1.499 1.00 89.00 336 GLU A CA 1
ATOM 2648 C C . GLU A 1 336 ? 17.123 1.496 2.286 1.00 89.00 336 GLU A C 1
ATOM 2650 O O . GLU A 1 336 ? 16.898 0.327 1.978 1.00 89.00 336 GLU A O 1
ATOM 2655 N N . GLY A 1 337 ? 16.404 2.118 3.223 1.00 91.81 337 GLY A N 1
ATOM 2656 C CA . GLY A 1 337 ? 15.389 1.447 4.029 1.00 91.81 337 GLY A CA 1
ATOM 2657 C C . GLY A 1 337 ? 14.141 1.024 3.248 1.00 91.81 337 GLY A C 1
ATOM 2658 O O . GLY A 1 337 ? 13.236 0.426 3.836 1.00 91.81 337 GLY A O 1
ATOM 2659 N N . CYS A 1 338 ? 14.035 1.320 1.947 1.00 93.75 338 CYS A N 1
ATOM 2660 C CA . CYS A 1 338 ? 12.835 1.001 1.174 1.00 93.75 338 CYS A CA 1
ATOM 2661 C C . CYS A 1 338 ? 12.633 -0.507 0.959 1.00 93.75 338 CYS A C 1
ATOM 2663 O O . CYS A 1 338 ? 11.490 -0.940 0.832 1.00 93.75 338 CYS A O 1
ATOM 2665 N N . CYS A 1 339 ? 13.714 -1.297 0.999 1.00 95.31 339 CYS A N 1
ATOM 2666 C CA . CYS A 1 339 ? 13.677 -2.756 0.860 1.00 95.31 339 CYS A CA 1
ATOM 2667 C C . CYS A 1 339 ? 13.412 -3.495 2.184 1.00 95.31 339 CYS A C 1
ATOM 2669 O O . CYS A 1 339 ? 13.327 -4.722 2.201 1.00 95.31 339 CYS A O 1
ATOM 2671 N N . ASN A 1 340 ? 13.286 -2.780 3.308 1.00 96.31 340 ASN A N 1
ATOM 2672 C CA . ASN A 1 340 ? 12.961 -3.414 4.582 1.00 96.31 340 ASN A CA 1
ATOM 2673 C C . ASN A 1 340 ? 11.571 -4.059 4.512 1.00 96.31 340 ASN A C 1
ATOM 2675 O O . ASN A 1 340 ? 10.598 -3.410 4.120 1.00 96.31 340 ASN A O 1
ATOM 2679 N N . LEU A 1 341 ? 11.472 -5.312 4.970 1.00 97.38 341 LEU A N 1
ATOM 2680 C CA . LEU A 1 341 ? 10.219 -6.072 5.058 1.00 97.38 341 LEU A CA 1
ATOM 2681 C C . LEU A 1 341 ? 9.358 -5.593 6.238 1.00 97.38 341 LEU A C 1
ATOM 2683 O O . LEU A 1 341 ? 9.164 -6.314 7.224 1.00 97.38 341 LEU A O 1
ATOM 2687 N N . TRP A 1 342 ? 8.963 -4.326 6.191 1.00 97.69 342 TRP A N 1
ATOM 2688 C CA . TRP A 1 342 ? 8.256 -3.590 7.240 1.00 97.69 342 TRP A CA 1
ATOM 2689 C C . TRP A 1 342 ? 6.827 -3.219 6.836 1.00 97.69 342 TRP A C 1
ATOM 2691 O O . TRP A 1 342 ? 6.202 -2.403 7.509 1.00 97.69 342 TRP A O 1
ATOM 2701 N N . SER A 1 343 ? 6.308 -3.818 5.765 1.00 98.12 343 SER A N 1
ATOM 2702 C CA . SER A 1 343 ? 4.870 -3.950 5.565 1.00 98.12 343 SER A CA 1
ATOM 2703 C C . SER A 1 343 ? 4.396 -5.265 6.182 1.00 98.12 343 SER A C 1
ATOM 2705 O O . SER A 1 343 ? 5.075 -6.288 6.064 1.00 98.12 343 SER A O 1
ATOM 2707 N N . PHE A 1 344 ? 3.259 -5.238 6.865 1.00 98.50 344 PHE A N 1
ATOM 2708 C CA . PHE A 1 344 ? 2.685 -6.356 7.607 1.00 98.50 344 PHE A CA 1
ATOM 2709 C C . PHE A 1 344 ? 1.245 -6.550 7.163 1.00 98.50 344 PHE A C 1
ATOM 2711 O O . PHE A 1 344 ? 0.437 -5.637 7.312 1.00 98.50 344 PHE A O 1
ATOM 2718 N N . HIS A 1 345 ? 0.915 -7.732 6.653 1.00 98.25 345 HIS A N 1
ATOM 2719 C CA . HIS A 1 345 ? -0.407 -8.066 6.133 1.00 98.25 345 HIS A CA 1
ATOM 2720 C C . HIS A 1 345 ? -0.992 -9.240 6.903 1.00 98.25 345 HIS A C 1
ATOM 2722 O O . HIS A 1 345 ? -0.344 -10.276 7.040 1.00 98.25 345 HIS A O 1
ATOM 2728 N N . LEU A 1 346 ? -2.234 -9.111 7.358 1.00 97.31 346 LEU A N 1
ATOM 2729 C CA . LEU A 1 346 ? -2.975 -10.228 7.922 1.00 97.31 346 LEU A CA 1
ATOM 2730 C C . LEU A 1 346 ? -3.085 -11.343 6.874 1.00 97.31 346 LEU A C 1
ATOM 2732 O O . LEU A 1 346 ? -3.627 -11.127 5.787 1.00 97.31 346 LEU A O 1
ATOM 2736 N N . GLN A 1 347 ? -2.583 -12.535 7.203 1.00 97.00 347 GLN A N 1
ATOM 2737 C CA . GLN A 1 347 ? -2.454 -13.622 6.234 1.00 97.00 347 GLN A CA 1
ATOM 2738 C C . GLN A 1 347 ? -3.805 -14.024 5.631 1.00 97.00 347 GLN A C 1
ATOM 2740 O O . GLN A 1 347 ? -3.924 -14.134 4.416 1.00 97.00 347 GLN A O 1
ATOM 2745 N N . ALA A 1 348 ? -4.855 -14.107 6.453 1.00 93.81 348 ALA A N 1
ATOM 2746 C CA . ALA A 1 348 ? -6.196 -14.459 5.990 1.00 93.81 348 ALA A CA 1
ATOM 2747 C C . ALA A 1 348 ? -6.722 -13.535 4.875 1.00 93.81 348 ALA A C 1
ATOM 2749 O O . ALA A 1 348 ? -7.395 -14.001 3.961 1.00 93.81 348 ALA A O 1
ATOM 2750 N N . THR A 1 349 ? -6.416 -12.233 4.919 1.00 93.56 349 THR A N 1
ATOM 2751 C CA . THR A 1 349 ? -6.815 -11.293 3.857 1.00 93.56 349 THR A CA 1
ATOM 2752 C C . THR A 1 349 ? -5.818 -11.257 2.706 1.00 93.56 349 THR A C 1
ATOM 2754 O O . THR A 1 349 ? -6.220 -11.091 1.554 1.00 93.56 349 THR A O 1
ATOM 2757 N N . HIS A 1 350 ? -4.532 -11.455 2.999 1.00 95.25 350 HIS A N 1
ATOM 2758 C CA . HIS A 1 350 ? -3.486 -11.554 1.988 1.00 95.25 350 HIS A CA 1
ATOM 2759 C C . HIS A 1 350 ? -3.748 -12.722 1.025 1.00 95.25 350 HIS A C 1
ATOM 2761 O O . HIS A 1 350 ? -3.760 -12.527 -0.188 1.00 95.25 350 HIS A O 1
ATOM 2767 N N . ASP A 1 351 ? -4.068 -13.903 1.558 1.00 93.19 351 ASP A N 1
ATOM 2768 C CA . ASP A 1 351 ? -4.341 -15.121 0.783 1.00 93.19 351 ASP A CA 1
ATOM 2769 C C . ASP A 1 351 ? -5.576 -14.979 -0.126 1.00 93.19 351 ASP A C 1
ATOM 2771 O O . ASP A 1 351 ? -5.695 -15.649 -1.151 1.00 93.19 351 ASP A O 1
ATOM 2775 N N . MET A 1 352 ? -6.483 -14.051 0.198 1.00 90.94 352 MET A N 1
ATOM 2776 C CA . MET A 1 352 ? -7.632 -13.698 -0.644 1.00 90.94 352 MET A CA 1
ATOM 2777 C C . MET A 1 352 ? -7.310 -12.665 -1.736 1.00 90.94 352 MET A C 1
ATOM 2779 O O . MET A 1 352 ? -8.197 -12.308 -2.521 1.00 90.94 352 MET A O 1
ATOM 2783 N N . GLY A 1 353 ? -6.073 -12.164 -1.790 1.00 93.75 353 GLY A N 1
ATOM 2784 C CA . GLY A 1 353 ? -5.661 -11.071 -2.668 1.00 93.75 353 GLY A CA 1
ATOM 2785 C C . GLY A 1 353 ? -6.105 -9.687 -2.183 1.00 93.75 353 GLY A C 1
ATOM 2786 O O . GLY A 1 353 ? -6.203 -8.769 -2.994 1.00 93.75 353 GLY A O 1
ATOM 2787 N N . PHE A 1 354 ? -6.429 -9.531 -0.893 1.00 95.62 354 PHE A N 1
ATOM 2788 C CA . PHE A 1 354 ? -6.793 -8.246 -0.290 1.00 95.62 354 PHE A CA 1
ATOM 2789 C C . PHE A 1 354 ? -5.610 -7.661 0.488 1.00 95.62 354 PHE A C 1
ATOM 2791 O O . PHE A 1 354 ? -5.556 -7.680 1.719 1.00 95.62 354 PHE A O 1
ATOM 2798 N N . PHE A 1 355 ? -4.643 -7.143 -0.260 1.00 95.94 355 PHE A N 1
ATOM 2799 C CA . PHE A 1 355 ? -3.503 -6.394 0.248 1.00 95.94 355 PHE A CA 1
ATOM 2800 C C . PHE A 1 355 ? -3.059 -5.378 -0.814 1.00 95.94 355 PHE A C 1
ATOM 2802 O O . PHE A 1 355 ? -3.436 -5.498 -1.980 1.00 95.94 355 PHE A O 1
ATOM 2809 N N . PRO A 1 356 ? -2.320 -4.324 -0.450 1.00 96.94 356 PRO A N 1
ATOM 2810 C CA . PRO A 1 356 ? -1.905 -3.333 -1.433 1.00 96.94 356 PRO A CA 1
ATOM 2811 C C . PRO A 1 356 ? -0.867 -3.898 -2.405 1.00 96.94 356 PRO A C 1
ATOM 2813 O O . PRO A 1 356 ? 0.063 -4.591 -1.998 1.00 96.94 356 PRO A O 1
ATOM 2816 N N . ILE A 1 357 ? -0.975 -3.539 -3.685 1.00 97.69 357 ILE A N 1
ATOM 2817 C CA . ILE A 1 357 ? 0.042 -3.901 -4.680 1.00 97.69 357 ILE A CA 1
ATOM 2818 C C . ILE A 1 357 ? 1.366 -3.203 -4.344 1.00 97.69 357 ILE A C 1
ATOM 2820 O O . ILE A 1 357 ? 1.435 -1.970 -4.337 1.00 97.69 357 ILE A O 1
ATOM 2824 N N . ASN A 1 358 ? 2.414 -3.991 -4.106 1.00 96.88 358 ASN A N 1
ATOM 2825 C CA . ASN A 1 358 ? 3.753 -3.501 -3.798 1.00 96.88 358 ASN A CA 1
ATOM 2826 C C . ASN A 1 358 ? 4.455 -2.995 -5.078 1.00 96.88 358 ASN A C 1
ATOM 2828 O O . ASN A 1 358 ? 4.640 -3.770 -6.015 1.00 96.88 358 ASN A O 1
ATOM 2832 N N . PRO A 1 359 ? 4.878 -1.719 -5.142 1.00 96.38 359 PRO A N 1
ATOM 2833 C CA . PRO A 1 359 ? 5.524 -1.150 -6.324 1.00 96.38 359 PRO A CA 1
ATOM 2834 C C . PRO A 1 359 ? 6.873 -1.757 -6.727 1.00 96.38 359 PRO A C 1
ATOM 2836 O O . PRO A 1 359 ? 7.271 -1.545 -7.872 1.00 96.38 359 PRO A O 1
ATOM 2839 N N . LEU A 1 360 ? 7.580 -2.447 -5.825 1.00 96.25 360 LEU A N 1
ATOM 2840 C CA . LEU A 1 360 ? 8.831 -3.150 -6.139 1.00 96.25 360 LEU A CA 1
ATOM 2841 C C . LEU A 1 360 ? 8.568 -4.503 -6.803 1.00 96.25 360 LEU A C 1
ATOM 2843 O O . LEU A 1 360 ? 9.326 -4.916 -7.674 1.00 96.25 360 LEU A O 1
ATOM 2847 N N . ASN A 1 361 ? 7.460 -5.151 -6.445 1.00 95.06 361 ASN A N 1
ATOM 2848 C CA . ASN A 1 361 ? 7.113 -6.498 -6.885 1.00 95.06 361 ASN A CA 1
ATOM 2849 C C . ASN A 1 361 ? 5.642 -6.563 -7.328 1.00 95.06 361 ASN A C 1
ATOM 2851 O O . ASN A 1 361 ? 4.858 -7.352 -6.797 1.00 95.06 361 ASN A O 1
ATOM 2855 N N . ALA A 1 362 ? 5.240 -5.707 -8.274 1.00 96.06 362 ALA A N 1
ATOM 2856 C CA . ALA A 1 362 ? 3.831 -5.568 -8.653 1.00 96.06 362 ALA A CA 1
ATOM 2857 C C . ALA A 1 362 ? 3.227 -6.880 -9.180 1.00 96.06 362 ALA A C 1
ATOM 2859 O O . ALA A 1 362 ? 2.059 -7.163 -8.923 1.00 96.06 362 ALA A O 1
ATOM 2860 N N . ASP A 1 363 ? 4.036 -7.696 -9.857 1.00 93.44 363 ASP A N 1
ATOM 2861 C CA . ASP A 1 363 ? 3.630 -8.981 -10.437 1.00 93.44 363 ASP A CA 1
ATOM 2862 C C . ASP A 1 363 ? 3.275 -10.047 -9.393 1.00 93.44 363 ASP A C 1
ATOM 2864 O O . ASP A 1 363 ? 2.576 -11.004 -9.714 1.00 93.44 363 ASP A O 1
ATOM 2868 N N . ASN A 1 364 ? 3.691 -9.873 -8.135 1.00 94.06 364 ASN A N 1
ATOM 2869 C CA . ASN A 1 364 ? 3.332 -10.801 -7.061 1.00 94.06 364 ASN A CA 1
ATOM 2870 C C . ASN A 1 364 ? 1.864 -10.657 -6.635 1.00 94.06 364 ASN A C 1
ATOM 2872 O O . ASN A 1 364 ? 1.342 -11.511 -5.920 1.00 94.06 364 ASN A O 1
ATOM 2876 N N . HIS A 1 365 ? 1.186 -9.579 -7.041 1.00 96.19 365 HIS A N 1
ATOM 2877 C CA . HIS A 1 365 ? -0.214 -9.379 -6.706 1.00 96.19 365 HIS A CA 1
ATOM 2878 C C . HIS A 1 365 ? -1.130 -10.035 -7.759 1.00 96.19 365 HIS A C 1
ATOM 2880 O O . HIS A 1 365 ? -1.037 -9.699 -8.941 1.00 96.19 365 HIS A O 1
ATOM 2886 N N . PRO A 1 366 ? -2.109 -10.878 -7.368 1.00 94.06 366 PRO A N 1
ATOM 2887 C CA . PRO A 1 366 ? -2.930 -11.662 -8.307 1.00 94.06 366 PRO A CA 1
ATOM 2888 C C . PRO A 1 366 ? -3.795 -10.822 -9.263 1.00 94.06 366 PRO A C 1
ATOM 2890 O O . PRO A 1 366 ? -4.285 -11.317 -10.274 1.00 94.06 366 PRO A O 1
ATOM 2893 N N . SER A 1 367 ? -4.015 -9.544 -8.949 1.00 93.81 367 SER A N 1
ATOM 2894 C CA . SER A 1 367 ? -4.757 -8.612 -9.810 1.00 93.81 367 SER A CA 1
ATOM 2895 C C . SER A 1 367 ? -3.911 -7.953 -10.905 1.00 93.81 367 SER A C 1
ATOM 2897 O O . SER A 1 367 ? -4.459 -7.204 -11.718 1.00 93.81 367 SER A O 1
ATOM 2899 N N . VAL A 1 368 ? -2.588 -8.130 -10.891 1.00 95.00 368 VAL A N 1
ATOM 2900 C CA . VAL A 1 368 ? -1.669 -7.489 -11.834 1.00 95.00 368 VAL A CA 1
ATOM 2901 C C . VAL A 1 368 ? -1.352 -8.470 -12.955 1.00 95.00 368 VAL A C 1
ATOM 2903 O O . VAL A 1 368 ? -0.680 -9.470 -12.758 1.00 95.00 368 VAL A O 1
ATOM 2906 N N . ASN A 1 369 ? -1.835 -8.162 -14.157 1.00 91.75 369 ASN A N 1
ATOM 2907 C CA . ASN A 1 369 ? -1.526 -8.911 -15.378 1.00 91.75 369 ASN A CA 1
ATOM 2908 C C . ASN A 1 369 ? -1.089 -7.954 -16.498 1.00 91.75 369 ASN A C 1
ATOM 2910 O O . ASN A 1 369 ? -1.615 -7.965 -17.608 1.00 91.75 369 ASN A O 1
ATOM 2914 N N . SER A 1 370 ? -0.208 -7.009 -16.171 1.00 93.00 370 SER A N 1
ATOM 2915 C CA . SER A 1 370 ? 0.189 -5.944 -17.090 1.00 93.00 370 SER A CA 1
ATOM 2916 C C . SER A 1 370 ? 1.698 -5.921 -17.242 1.00 93.00 370 SER A C 1
ATOM 2918 O O . SER A 1 370 ? 2.389 -5.460 -16.341 1.00 93.00 370 SER A O 1
ATOM 2920 N N . ILE A 1 371 ? 2.196 -6.327 -18.415 1.00 92.94 371 ILE A N 1
ATOM 2921 C CA . ILE A 1 371 ? 3.634 -6.288 -18.739 1.00 92.94 371 ILE A CA 1
ATOM 2922 C C . ILE A 1 371 ? 4.228 -4.883 -18.582 1.00 92.94 371 ILE A C 1
ATOM 2924 O O . ILE A 1 371 ? 5.361 -4.691 -18.155 1.00 92.94 371 ILE A O 1
ATOM 2928 N N . ALA A 1 372 ? 3.398 -3.885 -18.862 1.00 92.50 372 ALA A N 1
ATOM 2929 C CA . ALA A 1 372 ? 3.650 -2.478 -18.640 1.00 92.50 372 ALA A CA 1
ATOM 2930 C C . ALA A 1 372 ? 3.987 -2.168 -17.170 1.00 92.50 372 ALA A C 1
ATOM 2932 O O . ALA A 1 372 ? 4.934 -1.433 -16.901 1.00 92.50 372 ALA A O 1
ATOM 2933 N N . LEU A 1 373 ? 3.225 -2.719 -16.221 1.00 95.38 373 LEU A N 1
ATOM 2934 C CA . LEU A 1 373 ? 3.493 -2.557 -14.791 1.00 95.38 373 LEU A CA 1
ATOM 2935 C C . LEU A 1 373 ? 4.689 -3.395 -14.349 1.00 95.38 373 LEU A C 1
ATOM 2937 O O . LEU A 1 373 ? 5.497 -2.881 -13.585 1.00 95.38 373 LEU A O 1
ATOM 2941 N N . SER A 1 374 ? 4.851 -4.608 -14.883 1.00 95.62 374 SER A N 1
ATOM 2942 C CA . SER A 1 374 ? 6.017 -5.467 -14.642 1.00 95.62 374 SER A CA 1
ATOM 2943 C C . SER A 1 374 ? 7.326 -4.753 -14.993 1.00 95.62 374 SER A C 1
ATOM 2945 O O . SER A 1 374 ? 8.234 -4.677 -14.171 1.00 95.62 374 SER A O 1
ATOM 2947 N N . LEU A 1 375 ? 7.385 -4.125 -16.175 1.00 95.88 375 LEU A N 1
ATOM 2948 C CA . LEU A 1 375 ? 8.536 -3.348 -16.643 1.00 95.88 375 LEU A CA 1
ATOM 2949 C C . LEU A 1 375 ? 8.867 -2.187 -15.698 1.00 95.88 375 LEU A C 1
ATOM 2951 O O . LEU A 1 375 ? 10.019 -1.974 -15.331 1.00 95.88 375 LEU A O 1
ATOM 2955 N N . GLN A 1 376 ? 7.849 -1.430 -15.285 1.00 96.94 376 GLN A N 1
ATOM 2956 C CA . GLN A 1 376 ? 8.030 -0.297 -14.376 1.00 96.94 376 GLN A CA 1
ATOM 2957 C C . GLN A 1 376 ? 8.421 -0.747 -12.958 1.00 96.94 376 GLN A C 1
ATOM 2959 O O . GLN A 1 376 ? 9.254 -0.094 -12.330 1.00 96.94 376 GLN A O 1
ATOM 2964 N N . SER A 1 377 ? 7.861 -1.864 -12.483 1.00 97.44 377 SER A N 1
ATOM 2965 C CA . SER A 1 377 ? 8.212 -2.504 -11.211 1.00 97.44 377 SER A CA 1
ATOM 2966 C C . SER A 1 377 ? 9.672 -2.933 -11.207 1.00 97.44 377 SER A C 1
ATOM 2968 O O . SER A 1 377 ? 10.396 -2.583 -10.281 1.00 97.44 377 SER A O 1
ATOM 2970 N N . PHE A 1 378 ? 10.120 -3.604 -12.272 1.00 97.88 378 PHE A N 1
ATOM 2971 C CA . PHE A 1 378 ? 11.505 -4.037 -12.435 1.00 97.88 378 PHE A CA 1
ATOM 2972 C C . PHE A 1 378 ? 12.478 -2.861 -12.330 1.00 97.88 378 PHE A C 1
ATOM 2974 O O . PHE A 1 378 ? 13.393 -2.905 -11.513 1.00 97.88 378 PHE A O 1
ATOM 2981 N N . ILE A 1 379 ? 12.229 -1.771 -13.071 1.00 97.69 379 ILE A N 1
ATOM 2982 C CA . ILE A 1 379 ? 13.075 -0.568 -13.019 1.00 97.69 379 ILE A CA 1
ATOM 2983 C C . ILE A 1 379 ? 13.205 -0.064 -11.577 1.00 97.69 379 ILE A C 1
ATOM 2985 O O . ILE A 1 379 ? 14.313 0.168 -11.096 1.00 97.69 379 ILE A O 1
ATOM 2989 N N . ILE A 1 380 ? 12.081 0.120 -10.876 1.00 97.06 380 ILE A N 1
ATOM 2990 C CA . ILE A 1 380 ? 12.100 0.654 -9.510 1.00 97.06 380 ILE A CA 1
ATOM 2991 C C . ILE A 1 380 ? 12.783 -0.324 -8.550 1.00 97.06 380 ILE A C 1
ATOM 2993 O O . ILE A 1 380 ? 13.566 0.120 -7.712 1.00 97.06 380 ILE A O 1
ATOM 2997 N N . ASN A 1 381 ? 12.549 -1.629 -8.695 1.00 97.00 381 ASN A N 1
ATOM 2998 C CA . ASN A 1 381 ? 13.206 -2.661 -7.898 1.00 97.00 381 ASN A CA 1
ATOM 2999 C C . ASN A 1 381 ? 14.726 -2.650 -8.089 1.00 97.00 381 ASN A C 1
ATOM 30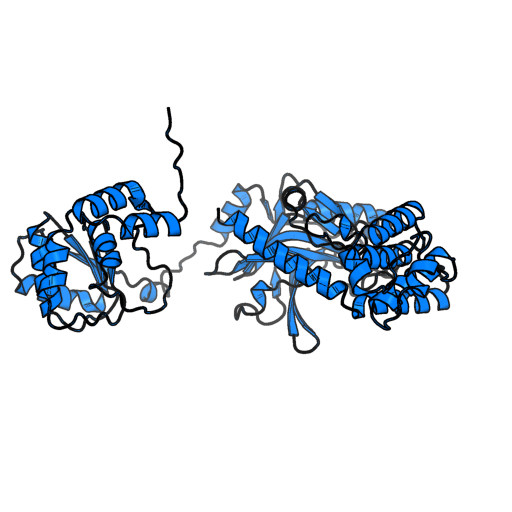01 O O . ASN A 1 381 ? 15.461 -2.734 -7.106 1.00 97.00 381 ASN A O 1
ATOM 3005 N N . SER A 1 382 ? 15.211 -2.454 -9.321 1.00 97.25 382 SER A N 1
ATOM 3006 C CA . SER A 1 382 ? 16.649 -2.355 -9.578 1.00 97.25 382 SER A CA 1
ATOM 3007 C C . SER A 1 382 ? 17.287 -1.171 -8.849 1.00 97.25 382 SER A C 1
ATOM 3009 O O . SER A 1 382 ? 18.349 -1.312 -8.244 1.00 97.25 382 SER A O 1
ATOM 3011 N N . PHE A 1 383 ? 16.623 -0.009 -8.841 1.00 96.31 383 PHE A N 1
ATOM 3012 C CA . PHE A 1 383 ? 17.092 1.157 -8.084 1.00 96.31 383 PHE A CA 1
ATOM 3013 C C . PHE A 1 383 ? 17.012 0.951 -6.568 1.00 96.31 383 PHE A C 1
ATOM 3015 O O . PHE A 1 383 ? 17.945 1.323 -5.858 1.00 96.31 383 PHE A O 1
ATOM 3022 N N . ALA A 1 384 ? 15.929 0.346 -6.081 1.00 95.62 384 ALA A N 1
ATOM 3023 C CA . ALA A 1 384 ? 15.711 0.079 -4.663 1.00 95.62 384 ALA A CA 1
ATOM 3024 C C . ALA A 1 384 ? 16.769 -0.870 -4.088 1.00 95.62 384 ALA A C 1
ATOM 3026 O O . ALA A 1 384 ? 17.339 -0.602 -3.031 1.00 95.62 384 ALA A O 1
ATOM 3027 N N . ARG A 1 385 ? 17.066 -1.953 -4.815 1.00 95.56 385 ARG A N 1
ATOM 3028 C CA . ARG A 1 385 ? 18.050 -2.970 -4.421 1.00 95.56 385 ARG A CA 1
ATOM 3029 C C . ARG A 1 385 ? 19.480 -2.630 -4.837 1.00 95.56 385 ARG A C 1
ATOM 3031 O O . ARG A 1 385 ? 20.395 -3.369 -4.494 1.00 95.56 385 ARG A O 1
ATOM 3038 N N . ARG A 1 386 ? 19.672 -1.536 -5.582 1.00 95.00 386 ARG A N 1
ATOM 3039 C CA . ARG A 1 386 ? 20.958 -1.117 -6.163 1.00 95.00 386 ARG A CA 1
ATOM 3040 C C . ARG A 1 386 ? 21.636 -2.216 -6.998 1.00 95.00 386 ARG A C 1
ATOM 3042 O O . ARG A 1 386 ? 22.858 -2.302 -7.056 1.00 95.00 386 ARG A O 1
ATOM 3049 N N . GLN A 1 387 ? 20.839 -3.058 -7.651 1.00 95.88 387 GLN A N 1
ATOM 3050 C CA . GLN A 1 387 ? 21.321 -4.184 -8.449 1.00 95.88 387 GLN A CA 1
ATOM 3051 C C . GLN A 1 387 ? 20.350 -4.509 -9.584 1.00 95.88 387 GLN A C 1
ATOM 3053 O O . GLN A 1 387 ? 19.149 -4.280 -9.467 1.00 95.88 387 GLN A O 1
ATOM 3058 N N . VAL A 1 388 ? 20.862 -5.094 -10.663 1.00 97.00 388 VAL A N 1
ATOM 3059 C CA . VAL A 1 388 ? 20.047 -5.630 -11.759 1.00 97.00 388 VAL A CA 1
ATOM 3060 C C . VAL A 1 388 ? 20.034 -7.147 -11.631 1.00 97.00 388 VAL A C 1
ATOM 3062 O O . VAL A 1 388 ? 21.079 -7.780 -11.779 1.00 97.00 388 VAL A O 1
ATOM 3065 N N . ASP A 1 389 ? 18.869 -7.729 -11.354 1.00 96.69 389 ASP A N 1
ATOM 3066 C CA . ASP A 1 389 ? 18.705 -9.181 -11.404 1.00 96.69 389 ASP A CA 1
ATOM 3067 C C . ASP A 1 389 ? 18.610 -9.617 -12.870 1.00 96.69 389 ASP A C 1
ATOM 3069 O O . ASP A 1 389 ? 17.686 -9.238 -13.592 1.00 96.69 389 ASP A O 1
ATOM 3073 N N . ARG A 1 390 ? 19.620 -10.360 -13.331 1.00 96.06 390 ARG A N 1
ATOM 3074 C CA . ARG A 1 390 ? 19.721 -10.795 -14.729 1.00 96.06 390 ARG A CA 1
ATOM 3075 C C . ARG A 1 390 ? 18.657 -11.828 -15.084 1.00 96.06 390 ARG A C 1
ATOM 3077 O O . ARG A 1 390 ? 18.138 -11.769 -16.192 1.00 96.06 390 ARG A O 1
ATOM 3084 N N . SER A 1 391 ? 18.283 -12.690 -14.142 1.00 96.38 391 SER A N 1
ATOM 3085 C CA . SER A 1 391 ? 17.252 -13.706 -14.370 1.00 96.38 391 SER A CA 1
ATOM 3086 C C . SER A 1 391 ? 15.890 -13.040 -14.556 1.00 96.38 391 SER A C 1
ATOM 3088 O O . SER A 1 391 ? 15.161 -13.356 -15.496 1.00 96.38 391 SER A O 1
ATOM 3090 N N . ASP A 1 392 ? 15.575 -12.055 -13.709 1.00 95.31 392 ASP A N 1
ATOM 3091 C CA . ASP A 1 392 ? 14.339 -11.276 -13.835 1.00 95.31 392 ASP A CA 1
ATOM 3092 C C . ASP A 1 392 ? 14.328 -10.432 -15.117 1.00 95.31 392 ASP A C 1
ATOM 3094 O O . ASP A 1 392 ? 13.288 -10.313 -15.767 1.00 95.31 392 ASP A O 1
ATOM 3098 N N . LEU A 1 393 ? 15.475 -9.861 -15.507 1.00 96.25 393 LEU A N 1
ATOM 3099 C CA . LEU A 1 393 ? 15.612 -9.088 -16.744 1.00 96.25 393 LEU A CA 1
ATOM 3100 C C . LEU A 1 393 ? 15.346 -9.952 -17.985 1.00 96.25 393 LEU A C 1
ATOM 3102 O O . LEU A 1 393 ? 14.604 -9.533 -18.873 1.00 96.25 393 LEU A O 1
ATOM 3106 N N . GLU A 1 394 ? 15.926 -11.152 -18.040 1.00 95.06 394 GLU A N 1
ATOM 3107 C CA . GLU A 1 394 ? 15.727 -12.113 -19.131 1.00 95.06 394 GLU A CA 1
ATOM 3108 C C . GLU A 1 394 ? 14.270 -12.589 -19.195 1.00 95.06 394 GLU A C 1
ATOM 3110 O O . GLU A 1 394 ? 13.650 -12.567 -20.261 1.00 95.06 394 GLU A O 1
ATOM 3115 N N . ALA A 1 395 ? 13.677 -12.939 -18.050 1.00 94.44 395 ALA A N 1
ATOM 3116 C CA . ALA A 1 395 ? 12.268 -13.319 -17.977 1.00 94.44 395 ALA A CA 1
ATOM 3117 C C . ALA A 1 395 ? 11.341 -12.177 -18.428 1.00 94.44 395 ALA A C 1
ATOM 3119 O O . ALA A 1 395 ? 10.344 -12.403 -19.121 1.00 94.44 395 ALA A O 1
ATOM 3120 N N . LEU A 1 396 ? 11.668 -10.935 -18.064 1.00 94.75 396 LEU A N 1
ATOM 3121 C CA . LEU A 1 396 ? 10.930 -9.751 -18.484 1.00 94.75 396 LEU A CA 1
ATOM 3122 C C . LEU A 1 396 ? 11.060 -9.500 -19.989 1.00 94.75 396 LEU A C 1
ATOM 3124 O O . LEU A 1 396 ? 10.059 -9.170 -20.623 1.00 94.75 396 LEU A O 1
ATOM 3128 N N . LEU A 1 397 ? 12.252 -9.682 -20.563 1.00 94.00 397 LEU A N 1
ATOM 3129 C CA . LEU A 1 397 ? 12.488 -9.555 -22.001 1.00 94.00 397 LEU A CA 1
ATOM 3130 C C . LEU A 1 397 ? 11.617 -10.536 -22.796 1.00 94.00 397 LEU A C 1
ATOM 3132 O O . LEU A 1 397 ? 10.911 -10.114 -23.712 1.00 94.00 397 LEU A O 1
ATOM 3136 N N . LEU A 1 398 ? 11.598 -11.812 -22.392 1.00 91.44 398 LEU A N 1
ATOM 3137 C CA . LEU A 1 398 ? 10.759 -12.844 -23.011 1.00 91.44 398 LEU A CA 1
ATOM 3138 C C . LEU A 1 398 ? 9.275 -12.463 -22.956 1.00 91.44 398 LEU A C 1
ATOM 3140 O O . LEU A 1 398 ? 8.597 -12.424 -23.979 1.00 91.44 398 LEU A O 1
ATOM 3144 N N . ARG A 1 399 ? 8.780 -12.072 -21.774 1.00 91.50 399 ARG A N 1
ATOM 3145 C CA . ARG A 1 399 ? 7.378 -11.660 -21.598 1.00 91.50 399 ARG A CA 1
ATOM 3146 C C . ARG A 1 399 ? 7.006 -10.423 -22.418 1.00 91.50 399 ARG A C 1
ATOM 3148 O O . ARG A 1 399 ? 5.858 -10.304 -22.847 1.00 91.50 399 ARG A O 1
ATOM 3155 N N . VAL A 1 400 ? 7.933 -9.481 -22.600 1.00 89.31 400 VAL A N 1
ATOM 3156 C CA . VAL A 1 400 ? 7.729 -8.313 -23.468 1.00 89.31 400 VAL A CA 1
ATOM 3157 C C . VAL A 1 400 ? 7.650 -8.745 -24.931 1.00 89.31 400 VAL A C 1
ATOM 3159 O O . VAL A 1 400 ? 6.722 -8.317 -25.618 1.00 89.31 400 VAL A O 1
ATOM 3162 N N . GLY A 1 401 ? 8.557 -9.618 -25.381 1.00 84.44 401 GLY A N 1
ATOM 3163 C CA . GLY A 1 401 ? 8.557 -10.178 -26.735 1.00 84.44 401 GLY A CA 1
ATOM 3164 C C . GLY A 1 401 ? 7.270 -10.935 -27.074 1.00 84.44 401 GLY A C 1
ATOM 3165 O O . GLY A 1 401 ? 6.703 -10.730 -28.146 1.00 84.44 401 GLY A O 1
ATOM 3166 N N . ASP A 1 402 ? 6.749 -11.714 -26.125 1.00 85.12 402 ASP A N 1
ATOM 3167 C CA . ASP A 1 402 ? 5.511 -12.491 -26.284 1.00 85.12 402 ASP A CA 1
ATOM 3168 C C . ASP A 1 402 ? 4.232 -11.633 -26.192 1.00 85.12 402 ASP A C 1
ATOM 3170 O O . ASP A 1 402 ? 3.133 -12.066 -26.558 1.00 85.12 402 ASP A O 1
ATOM 3174 N N . SER A 1 403 ? 4.331 -10.395 -25.695 1.00 86.06 403 SER A N 1
ATOM 3175 C CA . SER A 1 403 ? 3.168 -9.537 -25.478 1.00 86.06 403 SER A CA 1
ATOM 3176 C C . SER A 1 403 ? 2.743 -8.818 -26.757 1.00 86.06 403 SER A C 1
ATOM 3178 O O . SER A 1 403 ? 3.114 -7.671 -27.011 1.00 86.06 403 SER A O 1
ATOM 3180 N N . ALA A 1 404 ? 1.860 -9.455 -27.532 1.00 78.25 404 ALA A N 1
ATOM 3181 C CA . ALA A 1 404 ? 1.281 -8.860 -28.739 1.00 78.25 404 ALA A CA 1
ATOM 3182 C C . ALA A 1 404 ? 0.677 -7.464 -28.490 1.00 78.25 404 ALA A C 1
ATOM 3184 O O . ALA A 1 404 ? 0.826 -6.579 -29.327 1.00 78.25 404 ALA A O 1
ATOM 3185 N N . ASP A 1 405 ? 0.033 -7.236 -27.343 1.00 78.06 405 ASP A N 1
ATOM 3186 C CA . ASP A 1 405 ? -0.560 -5.937 -26.999 1.00 78.06 405 ASP A CA 1
ATOM 3187 C C . ASP A 1 405 ? 0.484 -4.844 -26.753 1.00 78.06 405 ASP A C 1
ATOM 3189 O O . ASP A 1 405 ? 0.263 -3.686 -27.111 1.00 78.06 405 ASP A O 1
ATOM 3193 N N . PHE A 1 406 ? 1.613 -5.188 -26.133 1.00 78.50 406 PHE A N 1
ATOM 3194 C CA . PHE A 1 406 ? 2.699 -4.240 -25.895 1.00 78.50 406 PHE A CA 1
ATOM 3195 C C . PHE A 1 406 ? 3.450 -3.930 -27.193 1.00 78.50 406 PHE A C 1
ATOM 3197 O O . PHE A 1 406 ? 3.683 -2.759 -27.511 1.00 78.50 406 PHE A O 1
ATOM 3204 N N . MET A 1 407 ? 3.746 -4.977 -27.969 1.00 74.75 407 MET A N 1
ATOM 3205 C CA . MET A 1 407 ? 4.494 -4.900 -29.222 1.00 74.75 407 MET A CA 1
ATOM 3206 C C . MET A 1 407 ? 3.694 -4.174 -30.313 1.00 74.75 407 MET A C 1
ATOM 3208 O O . MET A 1 407 ? 4.186 -3.200 -30.875 1.00 74.75 407 MET A O 1
ATOM 3212 N N . LYS A 1 408 ? 2.420 -4.532 -30.544 1.00 71.50 408 LYS A N 1
ATOM 3213 C CA . LYS A 1 408 ? 1.567 -3.897 -31.576 1.00 71.50 408 LYS A CA 1
ATOM 3214 C C . LYS A 1 408 ? 1.301 -2.413 -31.333 1.00 71.50 408 LYS A C 1
ATOM 3216 O O . LYS A 1 408 ? 1.054 -1.677 -32.280 1.00 71.50 408 LYS A O 1
ATOM 3221 N N . ARG A 1 409 ? 1.300 -1.970 -30.071 1.00 67.69 409 ARG A N 1
ATOM 3222 C CA . ARG A 1 409 ? 1.075 -0.558 -29.717 1.00 67.69 409 ARG A CA 1
ATOM 3223 C C . ARG A 1 409 ? 2.309 0.319 -29.910 1.00 67.69 409 ARG A C 1
ATOM 3225 O O . ARG A 1 409 ? 2.151 1.532 -29.892 1.00 67.69 409 ARG A O 1
ATOM 3232 N N . SER A 1 410 ? 3.500 -0.270 -30.037 1.00 62.25 410 SER A N 1
ATOM 3233 C CA . SER A 1 410 ? 4.762 0.475 -29.908 1.00 62.25 410 SER A CA 1
ATOM 3234 C C . SER A 1 410 ? 5.766 0.210 -31.034 1.00 62.25 410 SER A C 1
ATOM 3236 O O . SER A 1 410 ? 6.716 0.978 -31.173 1.00 62.25 410 SER A O 1
ATOM 3238 N N . LEU A 1 411 ? 5.579 -0.849 -31.830 1.00 64.44 411 LEU A N 1
ATOM 3239 C CA . LEU A 1 411 ? 6.522 -1.299 -32.853 1.00 64.44 411 LEU A CA 1
ATOM 3240 C C . LEU A 1 411 ? 5.829 -1.480 -34.206 1.00 64.44 411 LEU A C 1
ATOM 3242 O O . LEU A 1 411 ? 4.806 -2.155 -34.308 1.00 64.44 411 LEU A O 1
ATOM 3246 N N . LYS A 1 412 ? 6.425 -0.911 -35.259 1.00 57.19 412 LYS A N 1
ATOM 3247 C CA . LYS A 1 412 ? 6.091 -1.195 -36.663 1.00 57.19 412 LYS A CA 1
ATOM 3248 C C . LYS A 1 412 ? 7.140 -2.134 -37.257 1.00 57.19 412 LYS A C 1
ATOM 3250 O O . LYS A 1 412 ? 7.916 -1.712 -38.108 1.00 57.19 412 LYS A O 1
ATOM 3255 N N . LEU A 1 413 ? 7.227 -3.369 -36.774 1.00 55.81 413 LEU A N 1
ATOM 3256 C CA . LEU A 1 413 ? 8.134 -4.355 -37.363 1.00 55.81 413 LEU A CA 1
ATOM 3257 C C . LEU A 1 413 ? 7.431 -5.696 -37.530 1.00 55.81 413 LEU A C 1
ATOM 3259 O O . LEU A 1 413 ? 6.936 -6.259 -36.557 1.00 55.81 413 LEU A O 1
ATOM 3263 N N . ASP A 1 414 ? 7.453 -6.197 -38.764 1.00 55.59 414 ASP A N 1
ATOM 3264 C CA . ASP A 1 414 ? 7.014 -7.548 -39.117 1.00 55.59 414 ASP A CA 1
ATOM 3265 C C . ASP A 1 414 ? 8.087 -8.611 -38.774 1.00 55.59 414 ASP A C 1
ATOM 3267 O O . ASP A 1 414 ? 7.788 -9.800 -38.766 1.00 55.59 414 ASP A O 1
ATOM 3271 N N . GLU A 1 415 ? 9.320 -8.206 -38.421 1.00 57.56 415 GLU A N 1
ATOM 3272 C CA . GLU A 1 415 ? 10.459 -9.116 -38.182 1.00 57.56 415 GLU A CA 1
ATOM 3273 C C . GLU A 1 415 ? 11.370 -8.662 -37.021 1.00 57.56 415 GLU A C 1
ATOM 3275 O O . GLU A 1 415 ? 12.557 -8.382 -37.189 1.00 57.56 415 GLU A O 1
ATOM 3280 N N . PHE A 1 416 ? 10.825 -8.561 -35.807 1.00 63.56 416 PHE A N 1
ATOM 3281 C CA . PHE A 1 416 ? 11.628 -8.285 -34.611 1.00 63.56 416 PHE A CA 1
ATOM 3282 C C . PHE A 1 416 ? 12.098 -9.584 -33.935 1.00 63.56 416 PHE A C 1
ATOM 3284 O O . PHE A 1 416 ? 11.277 -10.398 -33.524 1.00 63.56 416 PHE A O 1
ATOM 3291 N N . ASN A 1 417 ? 13.416 -9.769 -33.785 1.00 69.06 417 ASN A N 1
ATOM 3292 C CA . ASN A 1 417 ? 14.008 -10.996 -33.228 1.00 69.06 417 ASN A CA 1
ATOM 3293 C C . ASN A 1 417 ? 14.161 -11.011 -31.692 1.00 69.06 417 ASN A C 1
ATOM 3295 O O . ASN A 1 417 ? 14.599 -12.020 -31.147 1.00 69.06 417 ASN A O 1
ATOM 3299 N N . GLY A 1 418 ? 13.807 -9.933 -30.979 1.00 67.06 418 GLY A N 1
ATOM 3300 C CA . GLY A 1 418 ? 13.585 -10.004 -29.528 1.00 67.06 418 GLY A CA 1
ATOM 3301 C C . GLY A 1 418 ? 14.802 -10.152 -28.621 1.00 67.06 418 GLY A C 1
ATOM 3302 O O . GLY A 1 418 ? 14.610 -10.362 -27.430 1.00 67.06 418 GLY A O 1
ATOM 3303 N N . ALA A 1 419 ? 16.032 -10.052 -29.128 1.00 85.25 419 ALA A N 1
ATOM 3304 C CA . ALA A 1 419 ? 17.192 -10.547 -28.380 1.00 85.25 419 ALA A CA 1
ATOM 3305 C C . ALA A 1 419 ? 17.648 -9.674 -27.192 1.00 85.25 419 ALA A C 1
ATOM 3307 O O . ALA A 1 419 ? 18.292 -10.200 -26.289 1.00 85.25 419 ALA A O 1
ATOM 3308 N N . THR A 1 420 ? 17.360 -8.365 -27.184 1.00 93.88 420 THR A N 1
ATOM 3309 C CA . THR A 1 420 ? 17.770 -7.427 -26.116 1.00 93.88 420 THR A CA 1
ATOM 3310 C C . THR A 1 420 ? 16.792 -6.259 -25.975 1.00 93.88 420 THR A C 1
ATOM 3312 O O . THR A 1 420 ? 16.088 -5.905 -26.930 1.00 93.88 420 THR A O 1
ATOM 3315 N N . PHE A 1 421 ? 16.790 -5.581 -24.821 1.00 94.38 421 PHE A N 1
ATOM 3316 C CA . PHE A 1 421 ? 16.058 -4.313 -24.673 1.00 94.38 421 PHE A CA 1
ATOM 3317 C C . PHE A 1 421 ? 16.639 -3.201 -25.551 1.00 94.38 421 PHE A C 1
ATOM 3319 O O . PHE A 1 421 ? 15.897 -2.316 -25.987 1.00 94.38 421 PHE A O 1
ATOM 3326 N N . GLY A 1 422 ? 17.935 -3.271 -25.869 1.00 94.44 422 GLY A N 1
ATOM 3327 C CA . GLY A 1 422 ? 18.564 -2.452 -26.906 1.00 94.44 422 GLY A CA 1
ATOM 3328 C C . GLY A 1 422 ? 17.837 -2.523 -28.249 1.00 94.44 422 GLY A C 1
ATOM 3329 O O . GLY A 1 422 ? 17.441 -1.487 -28.783 1.00 94.44 422 GLY A O 1
ATOM 3330 N N . ALA A 1 423 ? 17.588 -3.739 -28.738 1.00 91.06 423 ALA A N 1
ATOM 3331 C CA . ALA A 1 423 ? 16.886 -3.963 -29.996 1.00 91.06 423 ALA A CA 1
ATOM 3332 C C . ALA A 1 423 ? 15.423 -3.484 -29.929 1.00 91.06 423 ALA A C 1
ATOM 3334 O O . ALA A 1 423 ? 14.936 -2.874 -30.881 1.00 91.06 423 ALA A O 1
ATOM 3335 N N . ILE A 1 424 ? 14.732 -3.698 -28.796 1.00 90.06 424 ILE A N 1
ATOM 3336 C CA . ILE A 1 424 ? 13.360 -3.189 -28.598 1.00 90.06 424 ILE A CA 1
ATOM 3337 C C . ILE A 1 424 ? 13.354 -1.662 -28.690 1.00 90.06 424 ILE A C 1
ATOM 3339 O O . ILE A 1 424 ? 12.510 -1.092 -29.374 1.00 90.06 424 ILE A O 1
ATOM 3343 N N . TYR A 1 425 ? 14.286 -0.986 -28.014 1.00 92.19 425 TYR A N 1
ATOM 3344 C CA . TYR A 1 425 ? 14.358 0.475 -28.012 1.00 92.19 425 TYR A CA 1
ATOM 3345 C C . TYR A 1 425 ? 14.524 1.048 -29.423 1.00 92.19 425 TYR A C 1
ATOM 3347 O O . TYR A 1 425 ? 13.811 1.985 -29.785 1.00 92.19 425 TYR A O 1
ATOM 3355 N N . ASP A 1 426 ? 15.443 0.481 -30.208 1.00 89.56 426 ASP A N 1
ATOM 3356 C CA . ASP A 1 426 ? 15.742 0.950 -31.564 1.00 89.56 426 ASP A CA 1
ATOM 3357 C C . ASP A 1 426 ? 14.551 0.725 -32.516 1.00 89.56 426 ASP A C 1
ATOM 3359 O O . ASP A 1 426 ? 14.335 1.496 -33.450 1.00 89.56 426 ASP A O 1
ATOM 3363 N N . ALA A 1 427 ? 13.729 -0.287 -32.231 1.00 86.69 427 ALA A N 1
ATOM 3364 C CA . ALA A 1 427 ? 12.516 -0.592 -32.974 1.00 86.69 427 ALA A CA 1
ATOM 3365 C C . ALA A 1 427 ? 11.317 0.325 -32.633 1.00 86.69 427 ALA A C 1
ATOM 3367 O O . ALA A 1 427 ? 10.389 0.448 -33.440 1.00 86.69 427 ALA A O 1
ATOM 3368 N N . ILE A 1 428 ? 11.302 0.984 -31.462 1.00 86.31 428 ILE A N 1
ATOM 3369 C CA . ILE A 1 428 ? 10.218 1.904 -31.074 1.00 86.31 428 ILE A CA 1
ATOM 3370 C C . ILE A 1 428 ? 10.374 3.235 -31.817 1.00 86.31 428 ILE A C 1
ATOM 3372 O O . ILE A 1 428 ? 11.179 4.103 -31.461 1.00 86.31 428 ILE A O 1
ATOM 3376 N N . THR A 1 429 ? 9.535 3.437 -32.832 1.00 82.88 429 THR A N 1
ATOM 3377 C CA . THR A 1 429 ? 9.536 4.667 -33.638 1.00 82.88 429 THR A CA 1
ATOM 3378 C C . THR A 1 429 ? 8.872 5.844 -32.929 1.00 82.88 429 THR A C 1
ATOM 3380 O O . THR A 1 429 ? 9.241 6.991 -33.164 1.00 82.88 429 THR A O 1
ATOM 3383 N N . GLU A 1 430 ? 7.889 5.580 -32.067 1.00 83.88 430 GLU A N 1
ATOM 3384 C CA . GLU A 1 430 ? 7.105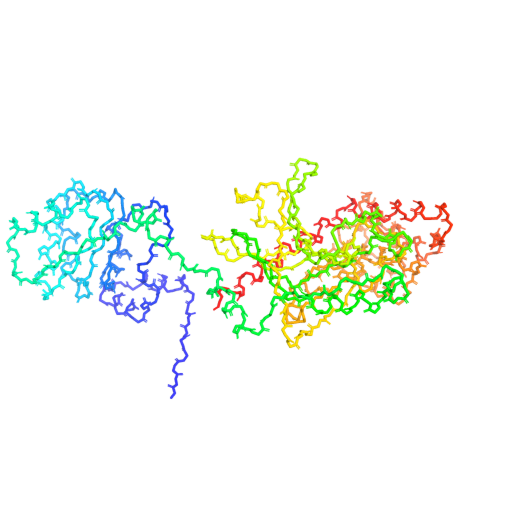 6.623 -31.405 1.00 83.88 430 GLU A CA 1
ATOM 3385 C C . GLU A 1 430 ? 7.769 7.098 -30.109 1.00 83.88 430 GLU A C 1
ATOM 3387 O O . GLU A 1 430 ? 8.052 6.318 -29.199 1.00 83.88 430 GLU A O 1
ATOM 3392 N N . GLU A 1 431 ? 7.990 8.407 -30.001 1.00 88.31 431 GLU A N 1
ATOM 3393 C CA . GLU A 1 431 ? 8.395 9.021 -28.740 1.00 88.31 431 GLU A CA 1
ATOM 3394 C C . GLU A 1 431 ? 7.267 8.929 -27.708 1.00 88.31 431 GLU A C 1
ATOM 3396 O O . GLU A 1 431 ? 6.089 9.111 -28.018 1.00 88.31 431 GLU A O 1
ATOM 3401 N N . GLY A 1 432 ? 7.610 8.676 -26.445 1.00 89.31 432 GLY A N 1
ATOM 3402 C CA . GLY A 1 432 ? 6.598 8.610 -25.399 1.00 89.31 432 GLY A CA 1
ATOM 3403 C C . GLY A 1 432 ? 7.036 7.895 -24.133 1.00 89.31 432 GLY A C 1
ATOM 3404 O O . GLY A 1 432 ? 8.214 7.640 -23.886 1.00 89.31 432 GLY A O 1
ATOM 3405 N N . LYS A 1 433 ? 6.046 7.570 -23.293 1.00 90.56 433 LYS A N 1
ATOM 3406 C CA . LYS A 1 433 ? 6.270 6.878 -22.016 1.00 90.56 433 LYS A CA 1
ATOM 3407 C C . LYS A 1 433 ? 7.016 5.557 -22.213 1.00 90.56 433 LYS A C 1
ATOM 3409 O O . LYS A 1 433 ? 7.942 5.293 -21.457 1.00 90.56 433 LYS A O 1
ATOM 3414 N N . TRP A 1 434 ? 6.601 4.735 -23.175 1.00 90.06 434 TRP A N 1
ATOM 3415 C CA . TRP A 1 434 ? 7.128 3.377 -23.330 1.00 90.06 434 TRP A CA 1
ATOM 3416 C C . TRP A 1 434 ? 8.546 3.349 -23.869 1.00 90.06 434 TRP A C 1
ATOM 3418 O O . TRP A 1 434 ? 9.373 2.648 -23.294 1.00 90.06 434 TRP A O 1
ATOM 3428 N N . LYS A 1 435 ? 8.850 4.185 -24.865 1.00 91.81 435 LYS A N 1
ATOM 3429 C CA . LYS A 1 435 ? 10.220 4.367 -25.344 1.00 91.81 435 LYS A CA 1
ATOM 3430 C C . LYS A 1 435 ? 11.163 4.764 -24.209 1.00 91.81 435 LYS A C 1
ATOM 3432 O O . LYS A 1 435 ? 12.233 4.185 -24.081 1.00 91.81 435 LYS A O 1
ATOM 3437 N N . GLU A 1 436 ? 10.729 5.660 -23.320 1.00 94.50 436 GLU A N 1
ATOM 3438 C CA . GLU A 1 436 ? 11.517 6.038 -22.143 1.00 94.50 436 GLU A CA 1
ATOM 3439 C C . GLU A 1 436 ? 11.682 4.886 -21.134 1.00 94.50 436 GLU A C 1
ATOM 3441 O O . GLU A 1 436 ? 12.775 4.690 -20.614 1.00 94.50 436 GLU A O 1
ATOM 3446 N N . MET A 1 437 ? 10.634 4.106 -20.838 1.00 95.31 437 MET A N 1
ATOM 3447 C CA . MET A 1 437 ? 10.775 2.962 -19.918 1.00 95.31 437 MET A CA 1
ATOM 3448 C C . MET A 1 437 ? 11.733 1.910 -20.488 1.00 95.31 437 MET A C 1
ATOM 3450 O O . MET A 1 437 ? 12.619 1.445 -19.777 1.00 95.31 437 MET A O 1
ATOM 3454 N N . VAL A 1 438 ? 11.603 1.587 -21.778 1.00 94.81 438 VAL A N 1
ATOM 3455 C CA . VAL A 1 438 ? 12.499 0.650 -22.471 1.00 94.81 438 VAL A CA 1
ATOM 3456 C C . VAL A 1 438 ? 13.924 1.201 -22.532 1.00 94.81 438 VAL A C 1
ATOM 3458 O O . VAL A 1 438 ? 14.864 0.445 -22.321 1.00 94.81 438 VAL A O 1
ATOM 3461 N N . LYS A 1 439 ? 14.105 2.515 -22.719 1.00 96.38 439 LYS A N 1
ATOM 3462 C CA . LYS A 1 439 ? 15.418 3.172 -22.635 1.00 96.38 439 LYS A CA 1
ATOM 3463 C C . LYS A 1 439 ? 16.090 2.933 -21.290 1.00 96.38 439 LYS A C 1
ATOM 3465 O O . LYS A 1 439 ? 17.260 2.575 -21.256 1.00 96.38 439 LYS A O 1
ATOM 3470 N N . ILE A 1 440 ? 15.362 3.117 -20.187 1.00 97.31 440 ILE A N 1
ATOM 3471 C CA . ILE A 1 440 ? 15.920 2.904 -18.847 1.00 97.31 440 ILE A CA 1
ATOM 3472 C C . ILE A 1 440 ? 16.351 1.444 -18.686 1.00 97.31 440 ILE A C 1
ATOM 3474 O O . ILE A 1 440 ? 17.446 1.190 -18.196 1.00 97.31 440 ILE A O 1
ATOM 3478 N N . VAL A 1 441 ? 15.536 0.489 -19.140 1.00 97.31 441 VAL A N 1
ATOM 3479 C CA . VAL A 1 441 ? 15.887 -0.936 -19.056 1.00 97.31 441 VAL A CA 1
ATOM 3480 C C . VAL A 1 441 ? 17.061 -1.294 -19.966 1.00 97.31 441 VAL A C 1
ATOM 3482 O O . VAL A 1 441 ? 17.950 -1.996 -19.507 1.00 97.31 441 VAL A O 1
ATOM 3485 N N . LYS A 1 442 ? 17.144 -0.747 -21.185 1.00 97.25 442 LYS A N 1
ATOM 3486 C CA . LYS A 1 442 ? 18.326 -0.849 -22.064 1.00 97.25 442 LYS A CA 1
ATOM 3487 C C . LYS A 1 442 ? 19.592 -0.372 -21.348 1.00 97.25 442 LYS A C 1
ATOM 3489 O O . LYS A 1 442 ? 20.614 -1.048 -21.372 1.00 97.25 442 LYS A O 1
ATOM 3494 N N . MET A 1 443 ? 19.525 0.779 -20.682 1.00 97.75 443 MET A N 1
ATOM 3495 C CA . MET A 1 443 ? 20.669 1.324 -19.949 1.00 97.75 443 MET A CA 1
ATOM 3496 C C . MET A 1 443 ? 21.044 0.455 -18.733 1.00 97.75 443 MET A C 1
ATOM 3498 O O . MET A 1 443 ? 22.227 0.288 -18.446 1.00 97.75 443 MET A O 1
ATOM 3502 N N . LEU A 1 444 ? 20.064 -0.125 -18.026 1.00 96.94 444 LEU A N 1
ATOM 3503 C CA . LEU A 1 444 ? 20.305 -1.093 -16.943 1.00 96.94 444 LEU A CA 1
ATOM 3504 C C . LEU A 1 444 ? 20.921 -2.398 -17.477 1.00 96.94 444 LEU A C 1
ATOM 3506 O O . LEU A 1 444 ? 21.878 -2.909 -16.900 1.00 96.94 444 LEU A O 1
ATOM 3510 N N . GLU A 1 445 ? 20.406 -2.911 -18.596 1.00 97.31 445 GLU A N 1
ATOM 3511 C CA . GLU A 1 445 ? 20.899 -4.099 -19.302 1.00 97.31 445 GLU A CA 1
ATOM 3512 C C . GLU A 1 445 ? 22.380 -3.934 -19.678 1.00 97.31 445 GLU A C 1
ATOM 3514 O O . GLU A 1 445 ? 23.192 -4.813 -19.371 1.00 97.31 445 GLU A O 1
ATOM 3519 N N . ALA A 1 446 ? 22.740 -2.783 -20.252 1.00 97.19 446 ALA A N 1
ATOM 3520 C CA . ALA A 1 446 ? 24.098 -2.445 -20.675 1.00 97.19 446 ALA A CA 1
ATOM 3521 C C . ALA A 1 446 ? 25.040 -2.017 -19.529 1.00 97.19 446 ALA A C 1
ATOM 3523 O O . ALA A 1 446 ? 26.243 -1.888 -19.745 1.00 97.19 446 ALA A O 1
ATOM 3524 N N . GLY A 1 447 ? 24.525 -1.801 -18.312 1.00 96.06 447 GLY A N 1
ATOM 3525 C CA . GLY A 1 447 ? 25.321 -1.297 -17.184 1.00 96.06 447 GLY A CA 1
ATOM 3526 C C . GLY A 1 447 ? 25.719 0.180 -17.310 1.00 96.06 447 GLY A C 1
ATOM 3527 O O . GLY A 1 447 ? 26.678 0.616 -16.682 1.00 96.06 447 GLY A O 1
ATOM 3528 N N . GLU A 1 448 ? 24.989 0.959 -18.111 1.00 96.19 448 GLU A N 1
ATOM 3529 C CA . GLU A 1 448 ? 25.224 2.396 -18.322 1.00 96.19 448 GLU A CA 1
ATOM 3530 C C . GLU A 1 448 ? 24.724 3.255 -17.147 1.00 96.19 448 GLU A C 1
ATOM 3532 O O . GLU A 1 448 ? 25.135 4.405 -16.983 1.00 96.19 448 GLU A O 1
ATOM 3537 N N . ILE A 1 449 ? 23.819 2.714 -16.324 1.00 94.62 449 ILE A N 1
ATOM 3538 C CA . ILE A 1 449 ? 23.343 3.357 -15.094 1.00 94.62 449 ILE A CA 1
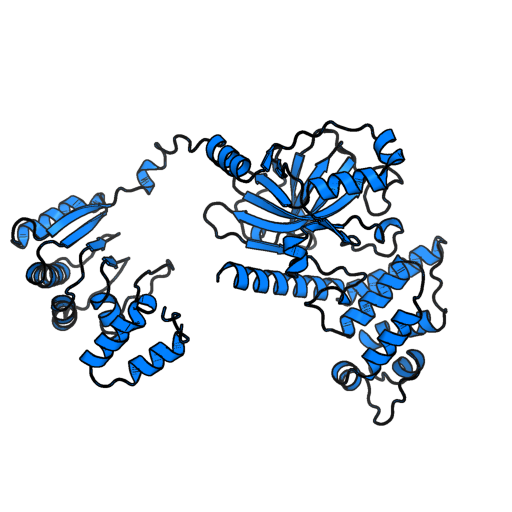ATOM 3539 C C . ILE A 1 449 ? 24.154 2.829 -13.917 1.00 94.62 449 ILE A C 1
ATOM 3541 O O . ILE A 1 449 ? 24.079 1.646 -13.586 1.00 94.62 449 ILE A O 1
ATOM 3545 N N . SER A 1 450 ? 24.858 3.728 -13.228 1.00 93.50 450 SER A N 1
ATOM 3546 C CA . SER A 1 450 ? 25.445 3.390 -11.936 1.00 93.50 450 SER A CA 1
ATOM 3547 C C . SER A 1 450 ? 24.376 3.375 -10.845 1.00 93.50 450 SER A C 1
ATOM 3549 O O . SER A 1 450 ? 23.722 4.381 -10.566 1.00 93.50 450 SER A O 1
ATOM 3551 N N . LEU A 1 451 ? 24.233 2.227 -10.188 1.00 93.19 451 LEU A N 1
ATOM 3552 C CA . LEU A 1 451 ? 23.349 2.027 -9.038 1.00 93.19 451 LEU A CA 1
ATOM 3553 C C . LEU A 1 451 ? 24.077 2.245 -7.700 1.00 93.19 451 LEU A C 1
ATOM 3555 O O . LEU A 1 451 ? 23.632 1.767 -6.660 1.00 93.19 451 LEU A O 1
ATOM 3559 N N . GLY A 1 452 ? 25.204 2.960 -7.729 1.00 91.25 452 GLY A N 1
ATOM 3560 C CA . GLY A 1 452 ? 26.036 3.212 -6.562 1.00 91.25 452 GLY A CA 1
ATOM 3561 C C . GLY A 1 452 ? 25.400 4.116 -5.498 1.00 91.25 452 GLY A C 1
ATOM 3562 O O . GLY A 1 452 ? 24.234 4.516 -5.556 1.00 91.25 452 GLY A O 1
ATOM 3563 N N . SER A 1 453 ? 26.202 4.399 -4.471 1.00 89.56 453 SER A N 1
ATOM 3564 C CA . SER A 1 453 ? 25.780 5.090 -3.242 1.00 89.56 453 SER A CA 1
ATOM 3565 C C . SER A 1 453 ? 26.444 6.457 -3.066 1.00 89.56 453 SER A C 1
ATOM 3567 O O . SER A 1 453 ? 26.321 7.066 -2.003 1.00 89.56 453 SER A O 1
ATOM 3569 N N . SER A 1 454 ? 27.166 6.952 -4.078 1.00 92.69 454 SER A N 1
ATOM 3570 C CA . SER A 1 454 ? 27.672 8.325 -4.040 1.00 92.69 454 SER A CA 1
ATOM 3571 C C . SER A 1 454 ? 26.510 9.318 -4.071 1.00 92.69 454 SER A C 1
ATOM 3573 O O . SER A 1 454 ? 25.398 9.019 -4.514 1.00 92.69 454 SER A O 1
ATOM 3575 N N . LYS A 1 455 ? 26.754 10.538 -3.593 1.00 91.19 455 LYS A N 1
ATOM 3576 C CA . LYS A 1 455 ? 25.729 11.584 -3.536 1.00 91.19 455 LYS A CA 1
ATOM 3577 C C . LYS A 1 455 ? 25.169 11.896 -4.927 1.00 91.19 455 LYS A C 1
ATOM 3579 O O . LYS A 1 455 ? 23.961 12.080 -5.082 1.00 91.19 455 LYS A O 1
ATOM 3584 N N . GLU A 1 456 ? 26.038 11.946 -5.928 1.00 93.56 456 GLU A N 1
ATOM 3585 C CA . GLU A 1 456 ? 25.708 12.212 -7.324 1.00 93.56 456 GLU A CA 1
ATOM 3586 C C . GLU A 1 456 ? 24.827 11.094 -7.902 1.00 93.56 456 GLU A C 1
ATOM 3588 O O . GLU A 1 456 ? 23.784 11.382 -8.499 1.00 93.56 456 GLU A O 1
ATOM 3593 N N . GLU A 1 457 ? 25.184 9.831 -7.647 1.00 92.12 457 GLU A N 1
ATOM 3594 C CA . GLU A 1 457 ? 24.403 8.656 -8.056 1.00 92.12 457 GLU A CA 1
ATOM 3595 C C . GLU A 1 457 ? 23.037 8.621 -7.372 1.00 92.12 457 GLU A C 1
ATOM 3597 O O . GLU A 1 457 ? 22.023 8.453 -8.043 1.00 92.12 457 GLU A O 1
ATOM 3602 N N . ILE A 1 458 ? 22.960 8.879 -6.063 1.00 90.38 458 ILE A N 1
ATOM 3603 C CA . ILE A 1 458 ? 21.687 8.934 -5.325 1.00 90.38 458 ILE A CA 1
ATOM 3604 C C . ILE A 1 458 ? 20.753 9.989 -5.930 1.00 90.38 458 ILE A C 1
ATOM 3606 O O . ILE A 1 458 ? 19.551 9.753 -6.088 1.00 90.38 458 ILE A O 1
ATOM 3610 N N . VAL A 1 459 ? 21.284 11.159 -6.295 1.00 93.94 459 VAL A N 1
ATOM 3611 C CA . VAL A 1 459 ? 20.498 12.216 -6.943 1.00 93.94 459 VAL A CA 1
ATOM 3612 C C . VAL A 1 459 ? 20.021 11.776 -8.330 1.00 93.94 459 VAL A C 1
ATOM 3614 O O . VAL A 1 459 ? 18.862 12.034 -8.669 1.00 93.94 459 VAL A O 1
ATOM 3617 N N . ALA A 1 460 ? 20.866 11.116 -9.123 1.00 93.62 460 ALA A N 1
ATOM 3618 C CA . ALA A 1 460 ? 20.490 10.587 -10.433 1.00 93.62 460 ALA A CA 1
ATOM 3619 C C . ALA A 1 460 ? 19.416 9.487 -10.319 1.00 93.62 460 ALA A C 1
ATOM 3621 O O . ALA A 1 460 ? 18.362 9.584 -10.954 1.00 93.62 460 ALA A O 1
ATOM 3622 N N . ASN A 1 461 ? 19.619 8.519 -9.425 1.00 92.62 461 ASN A N 1
ATOM 3623 C CA . ASN A 1 461 ? 18.707 7.407 -9.149 1.00 92.62 461 ASN A CA 1
ATOM 3624 C C . ASN A 1 461 ? 17.348 7.917 -8.664 1.00 92.62 461 ASN A C 1
ATOM 3626 O O . ASN A 1 461 ? 16.303 7.507 -9.170 1.00 92.62 461 ASN A O 1
ATOM 3630 N N . LYS A 1 462 ? 17.342 8.911 -7.767 1.00 94.94 462 LYS A N 1
ATOM 3631 C CA . LYS A 1 462 ? 16.118 9.601 -7.340 1.00 94.94 462 LYS A CA 1
ATOM 3632 C C . LYS A 1 462 ? 15.352 10.191 -8.522 1.00 94.94 462 LYS A C 1
ATOM 3634 O O . LYS A 1 462 ? 14.135 10.026 -8.590 1.00 94.94 462 LYS A O 1
ATOM 3639 N N . ARG A 1 463 ? 16.024 10.889 -9.447 1.00 95.56 463 ARG A N 1
ATOM 3640 C CA . ARG A 1 463 ? 15.353 11.457 -10.633 1.00 95.56 463 ARG A CA 1
ATOM 3641 C C . ARG A 1 463 ? 14.734 10.358 -11.492 1.00 95.56 463 ARG A C 1
ATOM 3643 O O . ARG A 1 463 ? 13.608 10.542 -11.948 1.00 95.56 463 ARG A O 1
ATOM 3650 N N . MET A 1 464 ? 15.424 9.231 -11.667 1.00 95.06 464 MET A N 1
ATOM 3651 C CA . MET A 1 464 ? 14.928 8.119 -12.477 1.00 95.06 464 MET A CA 1
ATOM 3652 C C . MET A 1 464 ? 13.712 7.436 -11.841 1.00 95.06 464 MET A C 1
ATOM 3654 O O . MET A 1 464 ? 12.672 7.313 -12.480 1.00 95.06 464 MET A O 1
ATOM 3658 N N . VAL A 1 465 ? 13.778 7.093 -10.553 1.00 94.50 465 VAL A N 1
ATOM 3659 C CA . VAL A 1 465 ? 12.643 6.506 -9.817 1.00 94.50 465 VAL A CA 1
ATOM 3660 C C . VAL A 1 465 ? 11.420 7.429 -9.857 1.00 94.50 465 VAL A C 1
ATOM 3662 O O . VAL A 1 465 ? 10.299 6.990 -10.130 1.00 94.50 465 VAL A O 1
ATOM 3665 N N . LEU A 1 466 ? 11.622 8.734 -9.639 1.00 94.38 466 LEU A N 1
ATOM 3666 C CA . LEU A 1 466 ? 10.538 9.714 -9.715 1.00 94.38 466 LEU A CA 1
ATOM 3667 C C . LEU A 1 466 ? 9.983 9.860 -11.137 1.00 94.38 466 LEU A C 1
ATOM 3669 O O . LEU A 1 466 ? 8.783 10.088 -11.283 1.00 94.38 466 LEU A O 1
ATOM 3673 N N . SER A 1 467 ? 10.805 9.715 -12.182 1.00 95.12 467 SER A N 1
ATOM 3674 C CA . SER A 1 467 ? 10.336 9.778 -13.571 1.00 95.12 467 SER A CA 1
ATOM 3675 C C . SER A 1 467 ? 9.396 8.610 -13.895 1.00 95.12 467 SER A C 1
ATOM 3677 O O . SER A 1 467 ? 8.326 8.836 -14.466 1.00 95.12 467 SER A O 1
ATOM 3679 N N . VAL A 1 468 ? 9.717 7.390 -13.442 1.00 95.50 468 VAL A N 1
ATOM 3680 C CA . VAL A 1 468 ? 8.849 6.207 -13.585 1.00 95.50 468 VAL A CA 1
ATOM 3681 C C . VAL A 1 468 ? 7.524 6.421 -12.849 1.00 95.50 468 VAL A C 1
ATOM 3683 O O . VAL A 1 468 ? 6.447 6.229 -13.427 1.00 95.50 468 VAL A O 1
ATOM 3686 N N . GLY A 1 469 ? 7.588 6.892 -11.598 1.00 93.06 469 GLY A N 1
ATOM 3687 C CA . GLY A 1 469 ? 6.411 7.194 -10.780 1.00 93.06 469 GLY A CA 1
ATOM 3688 C C . GLY A 1 469 ? 5.499 8.257 -11.403 1.00 93.06 469 GLY A C 1
ATOM 3689 O O . GLY A 1 469 ? 4.292 8.038 -11.540 1.00 93.06 469 GLY A O 1
ATOM 3690 N N . ASN A 1 470 ? 6.077 9.382 -11.838 1.00 91.56 470 ASN A N 1
ATOM 3691 C CA . ASN A 1 470 ? 5.355 10.519 -12.421 1.00 91.56 470 ASN A CA 1
ATOM 3692 C C . ASN A 1 470 ? 4.754 10.210 -13.797 1.00 91.56 470 ASN A C 1
ATOM 3694 O O . ASN A 1 470 ? 3.739 10.798 -14.165 1.00 91.56 470 ASN A O 1
ATOM 3698 N N . ARG A 1 471 ? 5.296 9.229 -14.530 1.00 93.94 471 ARG A N 1
ATOM 3699 C CA . ARG A 1 471 ? 4.698 8.691 -15.767 1.00 93.94 471 ARG A CA 1
ATOM 3700 C C . ARG A 1 471 ? 3.526 7.728 -15.492 1.00 93.94 471 ARG A C 1
ATOM 3702 O O . ARG A 1 471 ? 3.209 6.854 -16.301 1.00 93.94 471 ARG A O 1
ATOM 3709 N N . GLY A 1 472 ? 2.864 7.877 -14.345 1.00 93.50 472 GLY A N 1
ATOM 3710 C CA . GLY A 1 472 ? 1.593 7.232 -14.020 1.00 93.50 472 GLY A CA 1
ATOM 3711 C C . GLY A 1 472 ? 1.691 5.838 -13.404 1.00 93.50 472 GLY A C 1
ATOM 3712 O O . GLY A 1 472 ? 0.644 5.231 -13.207 1.00 93.50 472 GLY A O 1
ATOM 3713 N N . TYR A 1 473 ? 2.888 5.331 -13.077 1.00 96.06 473 TYR A N 1
ATOM 3714 C CA . TYR A 1 473 ? 3.037 4.002 -12.463 1.00 96.06 473 TYR A CA 1
ATOM 3715 C C . TYR A 1 473 ? 2.286 3.905 -11.129 1.00 96.06 473 TYR A C 1
ATOM 3717 O O . TYR A 1 473 ? 1.358 3.115 -10.990 1.00 96.06 473 TYR A O 1
ATOM 3725 N N . LEU A 1 474 ? 2.597 4.800 -10.184 1.00 94.50 474 LEU A N 1
ATOM 3726 C CA . LEU A 1 474 ? 1.967 4.807 -8.857 1.00 94.50 474 LEU A CA 1
ATOM 3727 C C . LEU A 1 474 ? 0.454 5.063 -8.927 1.00 94.50 474 LEU A C 1
ATOM 3729 O O . LEU A 1 474 ? -0.305 4.543 -8.112 1.00 94.50 474 LEU A O 1
ATOM 3733 N N . LYS A 1 475 ? 0.001 5.842 -9.920 1.00 94.69 475 LYS A N 1
ATOM 3734 C CA . LYS A 1 475 ? -1.430 6.048 -10.170 1.00 94.69 475 LYS A CA 1
ATOM 3735 C C . LYS A 1 475 ? -2.095 4.746 -10.620 1.00 94.69 475 LYS A C 1
ATOM 3737 O O . LYS A 1 475 ? -3.124 4.392 -10.064 1.00 94.69 475 LYS A O 1
ATOM 3742 N N . ALA A 1 476 ? -1.504 4.033 -11.579 1.00 96.44 476 ALA A N 1
ATOM 3743 C CA . ALA A 1 476 ? -2.049 2.774 -12.079 1.00 96.44 476 ALA A CA 1
ATOM 3744 C C . ALA A 1 476 ? -2.145 1.708 -10.975 1.00 96.44 476 ALA A C 1
ATOM 3746 O O . ALA A 1 476 ? -3.162 1.026 -10.882 1.00 96.44 476 ALA A O 1
ATOM 3747 N N . LEU A 1 477 ? -1.144 1.620 -10.091 1.00 96.62 477 LEU A N 1
ATOM 3748 C CA . LEU A 1 477 ? -1.212 0.745 -8.914 1.00 96.62 477 LEU A CA 1
ATOM 3749 C C . LEU A 1 477 ? -2.341 1.156 -7.960 1.00 96.62 477 LEU A C 1
ATOM 3751 O O . LEU A 1 477 ? -3.090 0.307 -7.485 1.00 96.62 477 LEU A O 1
ATOM 3755 N N . SER A 1 478 ? -2.513 2.460 -7.712 1.00 95.19 478 SER A N 1
ATOM 3756 C CA . SER A 1 478 ? -3.616 2.942 -6.874 1.00 95.19 478 SER A CA 1
ATOM 3757 C C . SER A 1 478 ? -4.991 2.658 -7.483 1.00 95.19 478 SER A C 1
ATOM 3759 O O . SER A 1 478 ? -5.903 2.328 -6.730 1.00 95.19 478 SER A O 1
ATOM 3761 N N . ASP A 1 479 ? -5.147 2.794 -8.800 1.00 96.44 479 ASP A N 1
ATOM 3762 C CA . ASP A 1 479 ? -6.404 2.504 -9.498 1.00 96.44 479 ASP A CA 1
ATOM 3763 C C . ASP A 1 479 ? -6.723 0.993 -9.444 1.00 96.44 479 ASP A C 1
ATOM 3765 O O . ASP A 1 479 ? -7.878 0.599 -9.281 1.00 96.44 479 ASP A O 1
ATOM 3769 N N . LEU A 1 480 ? -5.704 0.128 -9.530 1.00 97.06 480 LEU A N 1
ATOM 3770 C CA . LEU A 1 480 ? -5.873 -1.319 -9.357 1.00 97.06 480 LEU A CA 1
ATOM 3771 C C . LEU A 1 480 ? -6.247 -1.697 -7.920 1.00 97.06 480 LEU A C 1
ATOM 3773 O O . LEU A 1 480 ? -7.124 -2.536 -7.732 1.00 97.06 480 LEU A O 1
ATOM 3777 N N . ASN A 1 481 ? -5.652 -1.049 -6.916 1.00 97.19 481 ASN A N 1
ATOM 3778 C CA . ASN A 1 481 ? -6.057 -1.224 -5.520 1.00 97.19 481 ASN A CA 1
ATOM 3779 C C . ASN A 1 481 ? -7.537 -0.857 -5.311 1.00 97.19 481 ASN A C 1
ATOM 3781 O O . ASN A 1 481 ? -8.254 -1.594 -4.637 1.00 97.19 481 ASN A O 1
ATOM 3785 N N . ASP A 1 482 ? -8.028 0.217 -5.941 1.00 95.69 482 ASP A N 1
ATOM 3786 C CA . ASP A 1 482 ? -9.454 0.580 -5.884 1.00 95.69 482 ASP A CA 1
ATOM 3787 C C . ASP A 1 482 ? -10.343 -0.495 -6.509 1.00 95.69 482 ASP A C 1
ATOM 3789 O O . ASP A 1 482 ? -11.372 -0.868 -5.949 1.00 95.69 482 ASP A O 1
ATOM 3793 N N . LYS A 1 483 ? -9.925 -1.055 -7.646 1.00 96.19 483 LYS A N 1
ATOM 3794 C CA . LYS A 1 483 ? -10.640 -2.173 -8.269 1.00 96.19 483 LYS A CA 1
ATOM 3795 C C . LYS A 1 483 ? -10.670 -3.406 -7.357 1.00 96.19 483 LYS A C 1
ATOM 3797 O O . LYS A 1 483 ? -11.704 -4.066 -7.270 1.00 96.19 483 LYS A O 1
ATOM 3802 N N . ASN A 1 484 ? -9.572 -3.708 -6.666 1.00 94.81 484 ASN A N 1
ATOM 3803 C CA . ASN A 1 484 ? -9.495 -4.835 -5.732 1.00 94.81 484 ASN A CA 1
ATOM 3804 C C . ASN A 1 484 ? -10.415 -4.643 -4.523 1.00 94.81 484 ASN A C 1
ATOM 3806 O O . ASN A 1 484 ? -11.058 -5.600 -4.094 1.00 94.81 484 ASN A O 1
ATOM 3810 N N . VAL A 1 485 ? -10.541 -3.410 -4.022 1.00 94.06 485 VAL A N 1
ATOM 3811 C CA . VAL A 1 485 ? -11.518 -3.053 -2.984 1.00 94.06 485 VAL A CA 1
ATOM 3812 C C . VAL A 1 485 ? -12.945 -3.369 -3.442 1.00 94.06 485 VAL A C 1
ATOM 3814 O O . VAL A 1 485 ? -13.688 -4.025 -2.714 1.00 94.06 485 VAL A O 1
ATOM 3817 N N . GLU A 1 486 ? -13.325 -2.981 -4.661 1.00 93.75 486 GLU A N 1
ATOM 3818 C CA . GLU A 1 486 ? -14.669 -3.261 -5.190 1.00 93.75 486 GLU A CA 1
ATOM 3819 C C . GLU A 1 486 ? -14.925 -4.765 -5.393 1.00 93.75 486 GLU A C 1
ATOM 3821 O O . GLU A 1 486 ? -16.006 -5.268 -5.076 1.00 93.75 486 GLU A O 1
ATOM 3826 N N . ILE A 1 487 ? -13.914 -5.519 -5.837 1.00 89.31 487 ILE A N 1
ATOM 3827 C CA . ILE A 1 487 ? -13.999 -6.985 -5.930 1.00 89.31 487 ILE A CA 1
ATOM 3828 C C . ILE A 1 487 ? -14.191 -7.601 -4.538 1.00 89.31 487 ILE A C 1
ATOM 3830 O O . ILE A 1 487 ? -15.058 -8.459 -4.368 1.00 89.31 487 ILE A O 1
ATOM 3834 N N . ALA A 1 488 ? -13.431 -7.161 -3.533 1.00 84.62 488 ALA A N 1
ATOM 3835 C CA . ALA A 1 488 ? -13.553 -7.667 -2.169 1.00 84.62 488 ALA A CA 1
ATOM 3836 C C . ALA A 1 488 ? -14.956 -7.411 -1.593 1.00 84.62 488 ALA A C 1
ATOM 3838 O O . ALA A 1 488 ? -15.583 -8.337 -1.078 1.00 84.62 488 ALA A O 1
ATOM 3839 N N . LYS A 1 489 ? -15.512 -6.208 -1.789 1.00 84.06 489 LYS A N 1
ATOM 3840 C CA . LYS A 1 489 ? -16.899 -5.885 -1.401 1.00 84.06 489 LYS A CA 1
ATOM 3841 C C . LYS A 1 489 ? -17.924 -6.813 -2.046 1.00 84.06 489 LYS A C 1
ATOM 3843 O O . LYS A 1 489 ? -18.857 -7.264 -1.382 1.00 84.06 489 LYS A O 1
ATOM 3848 N N . SER A 1 490 ? -17.748 -7.123 -3.332 1.00 83.25 490 SER A N 1
ATOM 3849 C CA . SER A 1 490 ? -18.657 -8.029 -4.045 1.00 83.25 490 SER A CA 1
ATOM 3850 C C . SER A 1 490 ? -18.671 -9.434 -3.434 1.00 83.25 490 SER A C 1
ATOM 3852 O O . SER A 1 490 ? -19.723 -10.058 -3.370 1.00 83.25 490 SER A O 1
ATOM 3854 N N . ARG A 1 491 ? -17.532 -9.901 -2.903 1.00 78.31 491 ARG A N 1
ATOM 3855 C CA . ARG A 1 491 ? -17.411 -11.206 -2.237 1.00 78.31 491 ARG A CA 1
ATOM 3856 C C . ARG A 1 491 ? -17.968 -11.208 -0.816 1.00 78.31 491 ARG A C 1
ATOM 3858 O O . ARG A 1 491 ? -18.509 -12.217 -0.398 1.00 78.31 491 ARG A O 1
ATOM 3865 N N . MET A 1 492 ? -17.862 -10.094 -0.090 1.00 66.31 492 MET A N 1
ATOM 3866 C CA . MET A 1 492 ? -18.386 -9.968 1.281 1.00 66.31 492 MET A CA 1
ATOM 3867 C C . MET A 1 492 ? -19.917 -9.830 1.348 1.00 66.31 492 MET A C 1
ATOM 3869 O O . MET A 1 492 ? -20.487 -9.904 2.432 1.00 66.31 492 MET A O 1
ATOM 3873 N N . SER A 1 493 ? -20.575 -9.565 0.216 1.00 64.94 493 SER A N 1
ATOM 3874 C CA . SER A 1 493 ? -22.034 -9.393 0.130 1.00 64.94 493 SER A CA 1
ATOM 3875 C C . SER A 1 493 ? -22.788 -10.637 -0.357 1.00 64.94 493 SER A C 1
ATOM 3877 O O . SER A 1 493 ? -24.021 -10.617 -0.368 1.00 64.94 493 SER A O 1
ATOM 3879 N N . MET A 1 494 ? -22.060 -11.692 -0.742 1.00 50.00 494 MET A N 1
ATOM 3880 C CA . MET A 1 494 ? -22.589 -13.037 -1.003 1.00 50.00 494 MET A CA 1
ATOM 3881 C C . MET A 1 494 ? -22.629 -13.834 0.296 1.00 50.00 494 MET A C 1
ATOM 3883 O O . MET A 1 494 ? -23.620 -14.579 0.476 1.00 50.00 494 MET A O 1
#

pLDDT: mean 79.97, std 18.96, range [30.66, 98.5]